Protein 8JNP (pdb70)

Structure (mmCIF, N/CA/C/O backbone):
data_8JNP
#
_entry.id   8JNP
#
_cell.length_a   67.197
_cell.length_b   68.383
_cell.length_c   108.795
_cell.angle_alpha   90.00
_cell.angle_beta   90.00
_cell.angle_gamma   90.00
#
_symmetry.space_group_name_H-M   'P 21 21 21'
#
loop_
_entity.id
_entity.type
_entity.pdbx_description
1 polymer 'Cytochrome P450 CftA'
2 non-polymer (1Z,3E,5S,7R,8R,10R,11R,12S,15R,16S,18Z,25S)-11-ethyl-2-hydroxy-10-methyl-21,26-diazapentacyclo[23.2.1.05,16.07,15.08,12]octacosa-1(2),3,13,18-tetraene-20,27,28-trione
3 non-polymer 'PROTOPORPHYRIN IX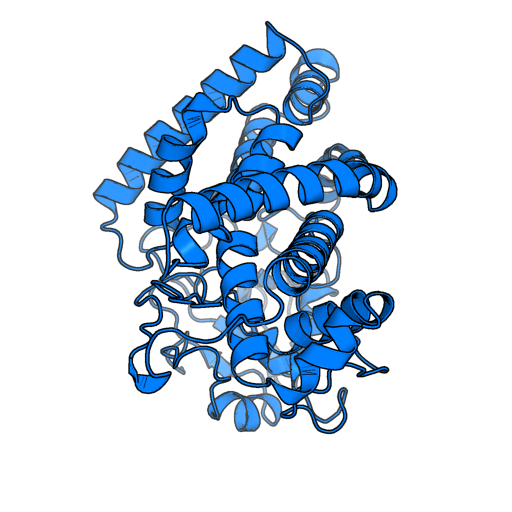 CONTAINING FE'
4 water water
#
loop_
_atom_site.group_PDB
_atom_site.id
_atom_site.type_symbol
_atom_site.label_atom_id
_atom_site.label_alt_id
_atom_site.label_comp_id
_atom_site.label_asym_id
_atom_site.label_entity_id
_atom_site.label_seq_id
_atom_site.pdbx_PDB_ins_code
_atom_site.Cartn_x
_atom_site.Cartn_y
_atom_site.Cartn_z
_atom_site.occupancy
_atom_site.B_iso_or_equiv
_atom_site.auth_seq_id
_atom_site.auth_comp_id
_atom_site.auth_asym_id
_atom_site.auth_atom_id
_atom_site.pdbx_PDB_model_num
ATOM 1 N N . PRO A 1 7 ? -31.023 27.636 -3.622 1.00 33.94 7 PRO A N 1
ATOM 2 C CA . PRO A 1 7 ? -29.637 27.583 -4.123 1.00 34.52 7 PRO A CA 1
ATOM 3 C C . PRO A 1 7 ? -29.193 26.170 -4.515 1.00 28.42 7 PRO A C 1
ATOM 4 O O . PRO A 1 7 ? -29.415 25.166 -3.824 1.00 32.76 7 PRO A O 1
ATOM 15 N N . LEU A 1 8 ? -28.574 26.115 -5.671 1.00 31.12 8 LEU A N 1
ATOM 16 C CA . LEU A 1 8 ? -28.105 24.862 -6.250 1.00 30.78 8 LEU A CA 1
ATOM 17 C C . LEU A 1 8 ? -26.865 24.402 -5.502 1.00 27.57 8 LEU A C 1
ATOM 18 O O . LEU A 1 8 ? -25.922 25.189 -5.358 1.00 29.85 8 LEU A O 1
ATOM 34 N N . PRO A 1 9 ? -26.840 23.167 -4.976 1.00 28.68 9 PRO A N 1
ATOM 35 C CA . PRO A 1 9 ? -25.585 22.648 -4.405 1.00 27.13 9 PRO A CA 1
ATOM 36 C C . PRO A 1 9 ? -24.486 22.546 -5.460 1.00 29.85 9 PRO A C 1
ATOM 37 O O . PRO A 1 9 ? -24.690 22.049 -6.573 1.00 24.16 9 PRO A O 1
ATOM 48 N N . TYR A 1 10 ? -23.292 22.972 -5.072 1.00 26.21 10 TYR A N 1
ATOM 49 C CA . TYR A 1 10 ? -22.171 23.101 -5.988 1.00 24.38 10 TYR A CA 1
ATOM 50 C C . TYR A 1 10 ? -20.906 22.774 -5.218 1.00 29.11 10 TYR A C 1
ATOM 51 O O . TYR A 1 10 ? -20.868 22.967 -3.996 1.00 30.38 10 TYR A O 1
ATOM 69 N N . PRO A 1 11 ? -19.861 22.267 -5.883 1.00 28.29 11 PRO A N 1
ATOM 70 C CA . PRO A 1 11 ? -19.811 21.862 -7.297 1.00 28.08 11 PRO A CA 1
ATOM 71 C C . PRO A 1 11 ? -20.562 20.556 -7.520 1.00 29.21 11 PRO A C 1
ATOM 72 O O . PRO A 1 11 ? -20.814 19.838 -6.535 1.00 26.20 11 PRO A O 1
ATOM 83 N N . PHE A 1 12 ? -20.931 20.264 -8.767 1.00 30.41 12 PHE A N 1
ATOM 84 C CA . PHE A 1 12 ? -21.554 18.987 -9.082 1.00 34.58 12 PHE A CA 1
ATOM 85 C C . PHE A 1 12 ? -20.556 17.861 -8.901 1.00 28.49 12 PHE A C 1
ATOM 86 O O . PHE A 1 12 ? -19.359 18.022 -9.136 1.00 34.14 12 PHE A O 1
ATOM 103 N N . ALA A 1 13 ? -21.072 16.690 -8.537 1.00 31.36 13 ALA A N 1
ATOM 104 C CA . ALA A 1 13 ? -20.226 15.510 -8.390 1.00 32.15 13 ALA A CA 1
ATOM 105 C C . ALA A 1 13 ? -19.654 15.128 -9.751 1.00 27.47 13 ALA A C 1
ATOM 106 O O . ALA A 1 13 ? -20.409 15.020 -10.722 1.00 26.36 13 ALA A O 1
ATOM 113 N N . PRO A 1 14 ? -18.348 14.938 -9.868 1.00 29.43 14 PRO A N 1
ATOM 114 C CA . PRO A 1 14 ? -17.764 14.669 -11.182 1.00 35.06 14 PRO A CA 1
ATOM 115 C C . PRO A 1 14 ? -18.017 13.237 -11.621 1.00 33.24 14 PRO A C 1
ATOM 116 O O . PRO A 1 14 ? -17.986 12.305 -10.817 1.00 37.07 14 PRO A O 1
ATOM 127 N N . ARG A 1 15 ? -18.260 13.075 -12.921 1.00 28.17 15 ARG A N 1
ATOM 128 C CA . ARG A 1 15 ? -18.356 11.773 -13.565 1.00 33.49 15 ARG A CA 1
ATOM 129 C C . ARG A 1 15 ? -17.224 11.732 -14.591 1.00 29.65 15 ARG A C 1
ATOM 130 O O . ARG A 1 15 ? -17.421 12.123 -15.742 1.00 27.92 15 ARG A O 1
ATOM 151 N N . GLY A 1 16 ? -16.047 11.269 -14.187 1.00 30.35 16 GLY A N 1
ATOM 152 C CA . GLY A 1 16 ? -14.917 11.306 -15.120 1.00 30.03 16 GLY A CA 1
ATOM 153 C C . GLY A 1 16 ? -14.619 12.728 -15.553 1.00 35.30 16 GLY A C 1
ATOM 154 O O . GLY A 1 16 ? -14.694 13.678 -14.759 1.00 31.14 16 GLY A O 1
ATOM 158 N N . LEU A 1 17 ? -14.314 12.884 -16.843 1.00 28.39 17 LEU A N 1
ATOM 159 C CA . LEU A 1 17 ? -14.128 14.182 -17.468 1.00 30.49 17 LEU A CA 1
ATOM 160 C C . LEU A 1 17 ? -15.379 14.658 -18.190 1.00 35.20 17 LEU A C 1
ATOM 161 O O . LEU A 1 17 ? -15.294 15.569 -19.021 1.00 29.43 17 LEU A O 1
ATOM 177 N N . ASP A 1 18 ? -16.539 14.072 -17.897 1.00 32.05 18 ASP A N 1
ATOM 178 C CA . ASP A 1 18 ? -17.766 14.522 -18.551 1.00 33.64 18 ASP A CA 1
ATOM 179 C C . ASP A 1 18 ? -18.180 15.893 -18.046 1.00 34.29 18 ASP A C 1
ATOM 180 O O . ASP A 1 18 ? -18.098 16.170 -16.850 1.00 28.32 18 ASP A O 1
ATOM 189 N N . LEU A 1 19 ? -18.675 16.739 -18.952 1.00 31.40 19 LEU A N 1
ATOM 190 C CA . LEU A 1 19 ? -19.283 17.993 -18.534 1.00 34.60 19 LEU A CA 1
ATOM 191 C C . LEU A 1 19 ? -20.692 17.702 -18.060 1.00 31.47 19 LEU A C 1
ATOM 192 O O . LEU A 1 19 ? -21.472 17.077 -18.785 1.00 31.00 19 LEU A O 1
ATOM 208 N N . ASP A 1 20 ? -21.034 18.190 -16.876 1.00 32.70 20 ASP A N 1
ATOM 209 C CA . ASP A 1 20 ? -22.339 17.885 -16.306 1.00 31.68 20 ASP A CA 1
ATOM 210 C C . ASP A 1 20 ? -23.442 18.388 -17.235 1.00 34.60 20 ASP A C 1
ATOM 211 O O . ASP A 1 20 ? -23.388 19.545 -17.687 1.00 27.66 20 ASP A O 1
ATOM 220 N N . PRO A 1 21 ? -24.433 17.550 -17.566 1.00 37.87 21 PRO A N 1
ATOM 221 C CA . PRO A 1 21 ? -25.517 17.997 -18.462 1.00 33.76 21 PRO A CA 1
ATOM 222 C C . PRO A 1 21 ? -26.287 19.201 -17.968 1.00 33.90 21 PRO A C 1
ATOM 223 O O . PRO A 1 21 ? -26.910 19.882 -18.790 1.00 38.29 21 PRO A O 1
ATOM 234 N N . ALA A 1 22 ? -26.261 19.514 -16.665 1.00 31.96 22 ALA A N 1
ATOM 235 C CA . ALA A 1 22 ? -27.011 20.676 -16.180 1.00 36.07 22 ALA A CA 1
ATOM 236 C C . ALA A 1 22 ? -26.448 21.999 -16.691 1.00 37.90 22 ALA A C 1
ATOM 237 O O . ALA A 1 22 ? -27.153 23.019 -16.686 1.00 31.31 22 ALA A O 1
ATOM 244 N N . TYR A 1 23 ? -25.191 22.025 -17.133 1.00 33.50 23 TYR A N 1
ATOM 245 C CA . TYR A 1 23 ? -24.639 23.302 -17.583 1.00 31.93 23 TYR A CA 1
ATOM 246 C C . TYR A 1 23 ? -25.327 23.809 -18.846 1.00 30.92 23 TYR A C 1
ATOM 247 O O . TYR A 1 23 ? -25.385 25.023 -19.077 1.00 37.80 23 TYR A O 1
ATOM 265 N N . ALA A 1 24 ? -25.850 22.900 -19.670 1.00 37.01 24 ALA A N 1
ATOM 266 C CA . ALA A 1 24 ? -26.567 23.311 -20.875 1.00 39.06 24 ALA A CA 1
ATOM 267 C C . ALA A 1 24 ? -27.739 24.219 -20.529 1.00 37.52 24 ALA A C 1
ATOM 268 O O . ALA A 1 24 ? -27.896 25.301 -21.113 1.00 48.87 24 ALA A O 1
ATOM 275 N N . GLU A 1 25 ? -28.573 23.797 -19.578 1.00 42.57 25 GLU A N 1
ATOM 276 C CA . GLU A 1 25 ? -29.688 24.629 -19.127 1.00 40.12 25 GLU A CA 1
ATOM 277 C C . GLU A 1 25 ? -29.190 25.865 -18.389 1.00 43.42 25 GLU A C 1
ATOM 278 O O . GLU A 1 25 ? -29.776 26.949 -18.516 1.00 39.67 25 GLU A O 1
ATOM 290 N N . LEU A 1 26 ? -28.097 25.739 -17.625 1.00 34.09 26 LEU A N 1
ATOM 291 C CA . LEU A 1 26 ? -27.636 26.883 -16.840 1.00 36.94 26 LEU A CA 1
ATOM 292 C C . LEU A 1 26 ? -27.237 28.053 -17.736 1.00 34.61 26 LEU A C 1
ATOM 293 O O . LEU A 1 26 ? -27.557 29.210 -17.441 1.00 34.50 26 LEU A O 1
ATOM 309 N N . ARG A 1 27 ? -26.547 27.778 -18.840 1.00 36.92 27 ARG A N 1
ATOM 310 C CA . ARG A 1 27 ? -26.115 28.867 -19.711 1.00 34.74 27 ARG A CA 1
ATOM 311 C C . ARG A 1 27 ? -27.290 29.650 -20.290 1.00 41.07 27 ARG A C 1
ATOM 312 O O . ARG A 1 27 ? -27.131 30.827 -20.642 1.00 41.18 27 ARG A O 1
ATOM 333 N N . GLU A 1 28 ? -28.467 29.037 -20.385 1.00 45.06 28 GLU A N 1
ATOM 334 C CA . GLU A 1 28 ? -29.591 29.664 -21.063 1.00 47.06 28 GLU A CA 1
ATOM 335 C C . GLU A 1 28 ? -30.512 30.419 -20.113 1.00 50.47 28 GLU A C 1
ATOM 336 O O . GLU A 1 28 ? -31.552 30.918 -20.547 1.00 53.72 28 GLU A O 1
ATOM 348 N N . ARG A 1 29 ? -30.151 30.521 -18.844 1.00 43.86 29 ARG A N 1
ATOM 349 C CA . ARG A 1 29 ? -30.893 31.253 -17.831 1.00 41.00 29 ARG A CA 1
ATOM 350 C C . ARG A 1 29 ? -29.976 32.309 -17.227 1.00 40.67 29 ARG A C 1
ATOM 351 O O . ARG A 1 29 ? -28.828 32.466 -17.637 1.00 41.51 29 ARG A O 1
ATOM 372 N N . ALA A 1 30 ? -30.483 33.038 -16.241 1.00 39.03 30 ALA A N 1
ATOM 373 C CA . ALA A 1 30 ? -29.662 34.035 -15.576 1.00 35.12 30 ALA A CA 1
ATOM 374 C C . ALA A 1 30 ? -28.670 33.348 -14.643 1.00 35.91 30 ALA A C 1
ATOM 375 O O . ALA A 1 30 ? -28.832 32.170 -14.309 1.00 36.40 30 ALA A O 1
ATOM 382 N N . PRO A 1 31 ? -27.609 34.046 -14.244 1.00 38.88 31 PRO A N 1
ATOM 383 C CA . PRO A 1 31 ? -26.679 33.473 -13.261 1.00 34.31 31 PRO A CA 1
ATOM 384 C C . PRO A 1 31 ? -27.443 32.898 -12.077 1.00 32.65 31 PRO A C 1
ATOM 385 O O . PRO A 1 31 ? -28.348 33.530 -11.534 1.00 35.82 31 PRO A O 1
ATOM 396 N N . ALA A 1 32 ? -27.075 31.683 -11.690 1.00 35.10 32 ALA A N 1
ATOM 397 C CA . ALA A 1 32 ? -27.783 30.917 -10.684 1.00 36.11 32 ALA A CA 1
ATOM 398 C C . ALA A 1 32 ? -27.133 31.067 -9.311 1.00 31.78 32 ALA A C 1
ATOM 399 O O . ALA A 1 32 ? -25.910 31.163 -9.184 1.00 32.06 32 ALA A O 1
ATOM 406 N N . ARG A 1 33 ? -27.956 31.036 -8.274 1.00 35.04 33 ARG A N 1
ATOM 407 C CA . ARG A 1 33 ? -27.437 31.048 -6.909 1.00 33.45 33 ARG A CA 1
ATOM 408 C C . ARG A 1 33 ? -26.904 29.661 -6.577 1.00 30.61 33 ARG A C 1
ATOM 409 O O . ARG A 1 33 ? -27.593 28.663 -6.797 1.00 29.51 33 ARG A O 1
ATOM 430 N N . ILE A 1 34 ? -25.690 29.585 -6.044 1.00 27.65 34 ILE A N 1
ATOM 431 C CA . ILE A 1 34 ? -25.139 28.283 -5.692 1.00 31.94 34 ILE A CA 1
ATOM 432 C C . ILE A 1 34 ? -24.743 28.271 -4.228 1.00 23.51 34 ILE A C 1
ATOM 433 O O . ILE A 1 34 ? -24.390 29.304 -3.657 1.00 24.35 34 ILE A O 1
ATOM 449 N N . ARG A 1 35 ? -24.758 27.072 -3.631 1.00 24.84 35 ARG A N 1
ATOM 450 C CA . ARG A 1 35 ? -24.283 26.888 -2.270 1.00 26.53 35 ARG A CA 1
ATOM 451 C C . ARG A 1 35 ? -23.110 25.906 -2.268 1.00 23.86 35 ARG A C 1
ATOM 452 O O . ARG A 1 35 ? -23.280 24.704 -2.537 1.00 24.17 35 ARG A O 1
ATOM 473 N N . MET A 1 36 ? -21.933 26.414 -1.931 1.00 27.53 36 MET A N 1
ATOM 474 C CA . MET A 1 36 ? -20.731 25.592 -1.815 1.00 25.42 36 MET A CA 1
ATOM 475 C C . MET A 1 36 ? -20.748 24.836 -0.498 1.00 27.42 36 MET A C 1
ATOM 476 O O . MET A 1 36 ? -21.634 25.054 0.334 1.00 26.29 36 MET A O 1
ATOM 490 N N . PRO A 1 37 ? -19.775 23.938 -0.267 1.00 22.08 37 PRO A N 1
ATOM 491 C CA . PRO A 1 37 ? -19.781 23.201 1.005 1.00 23.92 37 PRO A CA 1
ATOM 492 C C . PRO A 1 37 ? -19.573 24.056 2.234 1.00 27.18 37 PRO A C 1
ATOM 493 O O . PRO A 1 37 ? -20.077 23.669 3.303 1.00 21.73 37 PRO A O 1
ATOM 504 N N . TYR A 1 38 ? -18.843 25.174 2.13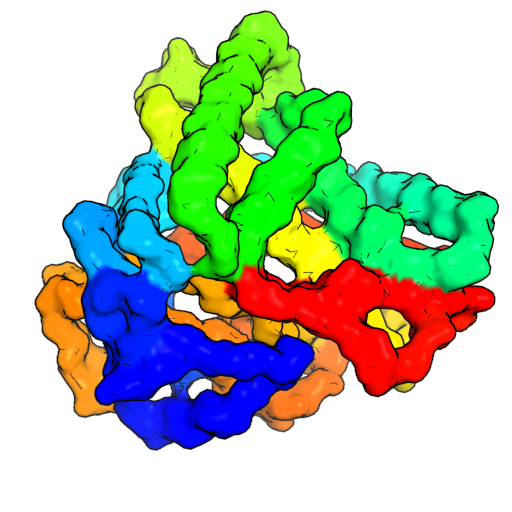0 1.00 24.21 38 TYR A N 1
ATOM 505 C CA . TYR A 1 38 ? -18.681 26.141 3.207 1.00 28.11 38 TYR A CA 1
ATOM 506 C C . TYR A 1 38 ? -18.805 27.552 2.644 1.00 28.43 38 TYR A C 1
ATOM 507 O O . TYR A 1 38 ? -18.724 27.766 1.430 1.00 25.23 38 TYR A O 1
ATOM 525 N N . GLY A 1 39 ? -19.048 28.512 3.543 1.00 29.29 39 GLY A N 1
ATOM 526 C CA . GLY A 1 39 ? -18.980 29.925 3.210 1.00 25.96 39 GLY A CA 1
ATOM 527 C C . GLY A 1 39 ? -20.266 30.526 2.682 1.00 28.19 39 GLY A C 1
ATOM 528 O O . GLY A 1 39 ? -21.333 29.898 2.636 1.00 25.16 39 GLY A O 1
ATOM 532 N N . ASP A 1 40 ? -20.148 31.805 2.297 1.00 28.84 40 ASP A N 1
ATOM 533 C CA . ASP A 1 40 ? -21.239 32.515 1.645 1.00 26.98 40 ASP A CA 1
ATOM 534 C C . ASP A 1 40 ? -21.792 31.719 0.472 1.00 28.26 40 ASP A C 1
ATOM 535 O O . ASP A 1 40 ? -21.070 30.978 -0.203 1.00 28.63 40 ASP A O 1
ATOM 544 N N . ASP A 1 41 ? -23.075 31.935 0.184 1.00 28.47 41 ASP A N 1
ATOM 545 C CA . ASP A 1 41 ? -23.634 31.539 -1.095 1.00 30.38 41 ASP A CA 1
ATOM 546 C C . ASP A 1 41 ? -23.055 32.446 -2.190 1.00 26.79 41 ASP A C 1
ATOM 547 O O . ASP A 1 41 ? -22.439 33.465 -1.904 1.00 26.95 41 ASP A O 1
ATOM 556 N N . ALA A 1 42 ? -23.294 32.104 -3.455 1.00 26.14 42 ALA A N 1
ATOM 557 C CA . ALA A 1 42 ? -22.695 32.899 -4.520 1.00 20.77 42 ALA A CA 1
ATOM 558 C C . ALA A 1 42 ? -23.536 32.822 -5.778 1.00 26.57 42 ALA A C 1
ATOM 559 O O . ALA A 1 42 ? -24.397 31.952 -5.921 1.00 30.19 42 ALA A O 1
ATOM 566 N N . TRP A 1 43 ? -23.225 33.711 -6.722 1.00 25.17 43 TRP A N 1
ATOM 567 C CA . TRP A 1 43 ? -23.705 33.599 -8.091 1.00 29.39 43 TRP A CA 1
ATOM 568 C C . TRP A 1 43 ? -22.736 32.753 -8.920 1.00 25.86 43 TRP A C 1
ATOM 569 O O . TRP A 1 43 ? -21.516 32.844 -8.763 1.00 28.63 43 TRP A O 1
ATOM 590 N N . LEU A 1 44 ? -23.284 31.926 -9.786 1.00 27.05 44 LEU A N 1
ATOM 591 C CA . LEU A 1 44 ? -22.488 31.112 -10.704 1.00 32.29 44 LEU A CA 1
ATOM 592 C C . LEU A 1 44 ? -22.714 31.581 -12.135 1.00 28.07 44 LEU A C 1
ATOM 593 O O . LEU A 1 44 ? -23.850 31.569 -12.627 1.00 31.37 44 LEU A O 1
ATOM 609 N N . VAL A 1 45 ? -21.632 31.966 -12.813 1.00 29.86 45 VAL A N 1
ATOM 610 C CA . VAL A 1 45 ? -21.694 32.439 -14.197 1.00 23.93 45 VAL A CA 1
ATOM 611 C C . VAL A 1 45 ? -21.149 31.353 -15.115 1.00 29.36 45 VAL A C 1
ATOM 612 O O . VAL A 1 45 ? -20.067 30.808 -14.864 1.00 26.26 45 VAL A O 1
ATOM 625 N N . THR A 1 46 ? -21.909 31.017 -16.162 1.00 25.83 46 THR A N 1
ATOM 626 C CA . THR A 1 46 ? -21.557 29.907 -17.041 1.00 30.60 46 THR A CA 1
ATOM 627 C C . THR A 1 46 ? -21.515 30.294 -18.525 1.00 29.25 46 THR A C 1
ATOM 628 O O . THR A 1 46 ? -20.768 29.706 -19.312 1.00 23.74 46 THR A O 1
ATOM 639 N N . ARG A 1 47 ? -22.346 31.246 -18.920 1.00 28.42 47 ARG A N 1
ATOM 640 C CA . ARG A 1 47 ? -22.370 31.692 -20.308 1.00 34.15 47 ARG A CA 1
ATOM 641 C C . ARG A 1 47 ? -21.029 32.347 -20.640 1.00 30.41 47 ARG A C 1
ATOM 642 O O . ARG A 1 47 ? -20.465 33.073 -19.826 1.00 28.63 47 ARG A O 1
ATOM 663 N N . TYR A 1 48 ? -20.466 31.992 -21.800 1.00 30.23 48 TYR A N 1
ATOM 664 C CA . TYR A 1 48 ? -19.139 32.477 -22.190 1.00 27.74 48 TYR A CA 1
ATOM 665 C C . TYR A 1 48 ? -19.011 33.980 -22.004 1.00 25.04 48 TYR A C 1
ATOM 666 O O . TYR A 1 48 ? -18.067 34.465 -21.366 1.00 22.26 48 TYR A O 1
ATOM 684 N N . GLU A 1 49 ? -19.933 34.744 -22.601 1.00 32.76 49 GLU A N 1
ATOM 685 C CA . GLU A 1 49 ? -19.827 36.197 -22.530 1.00 30.95 49 GLU A CA 1
ATOM 686 C C . GLU A 1 49 ? -19.862 36.671 -21.086 1.00 28.36 49 GLU A C 1
ATOM 687 O O . GLU A 1 49 ? -19.216 37.659 -20.738 1.00 27.90 49 GLU A O 1
ATOM 699 N N . ASP A 1 50 ? -20.609 35.975 -20.232 1.00 32.81 50 ASP A N 1
ATOM 700 C CA . ASP A 1 50 ? -20.766 36.415 -18.848 1.00 32.73 50 ASP A CA 1
ATOM 701 C C . ASP A 1 50 ? -19.513 36.119 -18.041 1.00 24.77 50 ASP A C 1
ATOM 702 O O . ASP A 1 50 ? -19.121 36.895 -17.155 1.00 29.77 50 ASP A O 1
ATOM 711 N N . VAL A 1 51 ? -18.896 34.977 -18.305 1.00 28.73 51 VAL A N 1
ATOM 712 C CA . VAL A 1 51 ? -17.647 34.642 -17.644 1.00 24.19 51 VAL A CA 1
ATOM 713 C C . VAL A 1 51 ? -16.558 35.608 -18.068 1.00 21.87 51 VAL A C 1
ATOM 714 O O . VAL A 1 51 ? -15.748 36.044 -17.249 1.00 26.78 51 VAL A O 1
ATOM 727 N N . ARG A 1 52 ? -16.495 35.928 -19.363 1.00 28.40 52 ARG A N 1
ATOM 728 C CA . ARG A 1 52 ? -15.521 36.914 -19.825 1.00 23.75 52 ARG A CA 1
ATOM 729 C C . ARG A 1 52 ? -15.748 38.256 -19.137 1.00 22.70 52 ARG A C 1
ATOM 730 O O . ARG A 1 52 ? -14.792 38.921 -18.742 1.00 26.88 52 ARG A O 1
ATOM 751 N N . THR A 1 53 ? -17.005 38.637 -18.922 1.00 30.35 53 THR A N 1
ATOM 752 C CA . THR A 1 53 ? -17.264 39.921 -18.267 1.00 29.90 53 THR A CA 1
ATOM 753 C C . THR A 1 53 ? -16.732 39.917 -16.835 1.00 30.42 53 THR A C 1
ATOM 754 O O . THR A 1 53 ? -16.006 40.834 -16.432 1.00 32.94 53 THR A O 1
ATOM 765 N N . VAL A 1 54 ? -17.047 38.862 -16.065 1.00 27.87 54 VAL A N 1
ATOM 766 C CA . VAL A 1 54 ? -16.551 38.739 -14.693 1.00 26.25 54 VAL A CA 1
ATOM 767 C C . VAL A 1 54 ? -15.029 38.806 -14.643 1.00 28.18 54 VAL A C 1
ATOM 768 O O . VAL A 1 54 ? -14.445 39.393 -13.721 1.00 29.34 54 VAL A O 1
ATOM 781 N N . LEU A 1 55 ? -14.355 38.151 -15.592 1.00 26.06 55 LEU A N 1
ATOM 782 C CA . LEU A 1 55 ? -12.894 38.141 -15.581 1.00 25.24 55 LEU A CA 1
ATOM 783 C C . LEU A 1 55 ? -12.276 39.475 -16.004 1.00 26.02 55 LEU A C 1
ATOM 784 O O . LEU A 1 55 ? -11.132 39.771 -15.613 1.00 25.88 55 LEU A O 1
ATOM 800 N N . ALA A 1 56 ? -13.000 40.289 -16.776 1.00 26.86 56 ALA A N 1
ATOM 801 C CA . ALA A 1 56 ? -12.467 41.554 -17.270 1.00 32.19 56 ALA A CA 1
ATOM 802 C C . ALA A 1 56 ? -12.933 42.787 -16.505 1.00 30.29 56 ALA A C 1
ATOM 803 O O . ALA A 1 56 ? -12.264 43.823 -16.578 1.00 34.93 56 ALA A O 1
ATOM 810 N N . ASP A 1 57 ? -14.093 42.735 -15.855 1.00 32.00 57 ASP A N 1
ATOM 811 C CA . ASP A 1 57 ? -14.666 43.912 -15.205 1.00 25.98 57 ASP A CA 1
ATOM 812 C C . ASP A 1 57 ? -14.066 44.062 -13.816 1.00 31.40 57 ASP A C 1
ATOM 813 O O . ASP A 1 57 ? -14.250 43.170 -12.978 1.00 30.78 57 ASP A O 1
ATOM 822 N N . PRO A 1 58 ? -13.397 45.183 -13.515 1.00 32.76 58 PRO A N 1
ATOM 823 C CA . PRO A 1 58 ? -12.649 45.294 -12.251 1.00 28.16 58 PRO A CA 1
ATOM 824 C C . PRO A 1 58 ? -13.542 45.324 -11.029 1.00 31.39 58 PRO A C 1
ATOM 825 O O . PRO A 1 58 ? -13.039 45.216 -9.902 1.00 26.86 58 PRO A O 1
ATOM 836 N N . ARG A 1 59 ? -14.846 45.512 -11.225 1.00 31.68 59 ARG A N 1
ATOM 837 C CA . ARG A 1 59 ? -15.790 45.489 -10.125 1.00 32.88 59 ARG A CA 1
ATOM 838 C C . ARG A 1 59 ? -15.900 44.109 -9.479 1.00 33.92 59 ARG A C 1
ATOM 839 O O . ARG A 1 59 ? -16.472 44.004 -8.392 1.00 30.00 59 ARG A O 1
ATOM 860 N N . PHE A 1 60 ? -15.394 43.057 -10.132 1.00 26.18 60 PHE A N 1
ATOM 861 C CA . PHE A 1 60 ? -15.348 41.708 -9.580 1.00 26.15 60 PHE A CA 1
ATOM 862 C C . PHE A 1 60 ? -13.915 41.443 -9.131 1.00 24.80 60 PHE A C 1
ATOM 863 O O . PHE A 1 60 ? -13.034 41.216 -9.967 1.00 30.37 60 PHE A O 1
ATOM 880 N N . SER A 1 61 ? -13.687 41.389 -7.824 1.00 22.95 61 SER A N 1
ATOM 881 C CA . SER A 1 61 ? -12.345 41.522 -7.286 1.00 23.73 61 SER A CA 1
ATOM 882 C C . SER A 1 61 ? -11.968 40.380 -6.350 1.00 27.29 61 SER A C 1
ATOM 883 O O . SER A 1 61 ? -12.746 39.965 -5.481 1.00 28.23 61 SER A O 1
ATOM 891 N N . LEU A 1 62 ? -10.761 39.892 -6.527 1.00 21.59 62 LEU A N 1
ATOM 892 C CA . LEU A 1 62 ? -10.222 38.905 -5.607 1.00 25.45 62 LEU A CA 1
ATOM 893 C C . LEU A 1 62 ? -9.653 39.538 -4.344 1.00 26.29 62 LEU A C 1
ATOM 894 O O . LEU A 1 62 ? -9.600 38.882 -3.290 1.00 30.01 62 LEU A O 1
ATOM 910 N N . ALA A 1 63 ? -9.211 40.791 -4.420 1.00 25.24 63 ALA A N 1
ATOM 911 C CA . ALA A 1 63 ? -8.836 41.501 -3.192 1.00 32.23 63 ALA A CA 1
ATOM 912 C C . ALA A 1 63 ? -10.041 41.696 -2.279 1.00 30.66 63 ALA A C 1
ATOM 913 O O . ALA A 1 63 ? -9.926 41.631 -1.045 1.00 30.55 63 ALA A O 1
ATOM 920 N N . ALA A 1 64 ? -11.192 41.990 -2.865 1.00 26.63 64 ALA A N 1
ATOM 921 C CA . ALA A 1 64 ? -12.408 42.123 -2.079 1.00 30.72 64 ALA A CA 1
ATOM 922 C C . ALA A 1 64 ? -12.816 40.816 -1.412 1.00 36.72 64 ALA A C 1
ATOM 923 O O . ALA A 1 64 ? -13.576 40.847 -0.440 1.00 30.17 64 ALA A O 1
ATOM 930 N N . SER A 1 65 ? -12.323 39.676 -1.886 1.00 26.91 65 SER A N 1
ATOM 931 C CA . SER A 1 65 ? -12.677 38.408 -1.272 1.00 31.18 65 SER A CA 1
ATOM 932 C C . SER A 1 65 ? -11.911 38.142 0.025 1.00 30.30 65 SER A C 1
ATOM 933 O O . SER A 1 65 ? -12.343 37.316 0.845 1.00 27.00 65 SER A O 1
ATOM 941 N N . MET A 1 66 ? -10.806 38.836 0.252 1.00 30.75 66 MET A N 1
ATOM 942 C CA . MET A 1 66 ? -9.975 38.511 1.402 1.00 35.84 66 MET A CA 1
ATOM 943 C C . MET A 1 66 ? -10.651 38.974 2.697 1.00 36.56 66 MET A C 1
ATOM 944 O O . MET A 1 66 ? -11.250 40.053 2.762 1.00 33.66 66 MET A O 1
ATOM 958 N N . GLY A 1 67 ? -10.603 38.120 3.718 1.00 31.89 67 GLY A N 1
ATOM 959 C CA . GLY A 1 67 ? -11.338 38.381 4.938 1.00 38.38 67 GLY A CA 1
ATOM 960 C C . GLY A 1 67 ? -12.834 38.119 4.879 1.00 37.54 67 GLY A C 1
ATOM 961 O O . GLY A 1 67 ? -13.514 38.274 5.901 1.00 38.65 67 GLY A O 1
ATOM 965 N N . ARG A 1 68 ? -13.382 37.733 3.737 1.00 31.92 68 ARG A N 1
ATOM 966 C CA . ARG A 1 68 ? -14.791 37.364 3.698 1.00 29.84 68 ARG A CA 1
ATOM 967 C C . ARG A 1 68 ? -14.973 35.855 3.925 1.00 29.27 68 ARG A C 1
ATOM 968 O O . ARG A 1 68 ? -14.026 35.066 3.853 1.00 25.44 68 ARG A O 1
ATOM 989 N N . ASP A 1 69 ? -16.227 35.460 4.178 1.00 29.43 69 ASP A N 1
ATOM 990 C CA . ASP A 1 69 ? -16.591 34.059 4.416 1.00 29.79 69 ASP A CA 1
ATOM 991 C C . ASP A 1 69 ? -16.785 33.384 3.056 1.00 29.06 69 ASP A C 1
ATOM 992 O O . ASP A 1 69 ? -17.893 33.094 2.600 1.00 28.53 69 ASP A O 1
ATOM 1001 N N . GLN A 1 70 ? -15.662 33.151 2.392 1.00 29.32 70 GLN A N 1
ATOM 1002 C CA . GLN A 1 70 ? -15.699 32.879 0.965 1.00 26.49 70 GLN A CA 1
ATOM 1003 C C . GLN A 1 70 ? -16.429 31.568 0.680 1.00 23.00 70 GLN A C 1
ATOM 1004 O O . GLN A 1 70 ? -16.263 30.594 1.418 1.00 23.71 70 GLN A O 1
ATOM 1018 N N . PRO A 1 71 ? -17.177 31.486 -0.417 1.00 25.67 71 PRO A N 1
ATOM 1019 C CA . PRO A 1 71 ? -17.681 30.180 -0.858 1.00 23.69 71 PRO A CA 1
ATOM 1020 C C . PRO A 1 71 ? -16.515 29.277 -1.189 1.00 25.08 71 PRO A C 1
ATOM 1021 O O . PRO A 1 71 ? -15.654 29.647 -1.982 1.00 23.99 71 PRO A O 1
ATOM 1032 N N . ARG A 1 72 ? -16.494 28.082 -0.609 1.00 25.13 72 ARG A N 1
ATOM 1033 C CA . ARG A 1 72 ? -15.298 27.256 -0.715 1.00 28.65 72 ARG A CA 1
ATOM 1034 C C . ARG A 1 72 ? -15.603 25.803 -0.374 1.00 26.17 72 ARG A C 1
ATOM 1035 O O . ARG A 1 72 ? -16.683 25.459 0.114 1.00 21.11 72 ARG A O 1
ATOM 1056 N N . MET A 1 73 ? -14.588 24.967 -0.584 1.00 23.78 73 MET A N 1
ATOM 1057 C CA . MET A 1 73 ? -14.663 23.545 -0.303 1.00 21.88 73 MET A CA 1
ATOM 1058 C C . MET A 1 73 ? -14.149 23.167 1.068 1.00 23.95 73 MET A C 1
ATOM 1059 O O . MET A 1 73 ? -14.407 22.054 1.509 1.00 28.20 73 MET A O 1
ATOM 1073 N N . ARG A 1 74 ? -13.360 24.009 1.707 1.00 29.57 74 ARG A N 1
ATOM 1074 C CA . ARG A 1 74 ? -12.719 23.631 2.945 1.00 30.11 74 ARG A CA 1
ATOM 1075 C C . ARG A 1 74 ? -13.261 24.426 4.111 1.00 26.24 74 ARG A C 1
ATOM 1076 O O . ARG A 1 74 ? -13.800 25.518 3.938 1.00 28.14 74 ARG A O 1
ATOM 1097 N N . PRO A 1 75 ? -13.094 23.921 5.337 1.00 31.97 75 PRO A N 1
ATOM 1098 C CA . PRO A 1 75 ? -13.692 24.616 6.484 1.00 30.29 75 PRO A CA 1
ATOM 1099 C C . PRO A 1 75 ? -13.132 26.012 6.721 1.00 31.27 75 PRO A C 1
ATOM 1100 O O . PRO A 1 75 ? -13.884 26.908 7.114 1.00 31.16 75 PRO A O 1
ATOM 1111 N N . VAL A 1 76 ? -11.840 26.231 6.510 1.00 27.97 76 VAL A N 1
ATOM 1112 C CA . VAL A 1 76 ? -11.206 27.505 6.832 1.00 32.45 76 VAL A CA 1
ATOM 1113 C C . VAL A 1 76 ? -10.956 28.268 5.537 1.00 34.11 76 VAL A C 1
ATOM 1114 O O . VAL A 1 76 ? -10.514 27.693 4.532 1.00 35.27 76 VAL A O 1
ATOM 1127 N N . ALA A 1 77 ? -11.226 29.570 5.562 1.00 35.56 77 ALA A N 1
ATOM 1128 C CA . ALA A 1 77 ? -11.116 30.377 4.358 1.00 38.27 77 ALA A CA 1
ATOM 1129 C C . ALA A 1 77 ? -9.656 30.664 4.031 1.00 41.29 77 ALA A C 1
ATOM 1130 O O . ALA A 1 77 ? -8.786 30.692 4.909 1.00 38.77 77 ALA A O 1
ATOM 1137 N N . ARG A 1 78 ? -9.400 30.835 2.740 1.00 33.22 78 ARG A N 1
ATOM 1138 C CA . ARG A 1 78 ? -8.071 31.150 2.237 1.00 39.53 78 ARG A CA 1
ATOM 1139 C C . ARG A 1 78 ? -7.643 32.535 2.709 1.00 41.33 78 ARG A C 1
ATOM 1140 O O . ARG A 1 78 ? -8.467 33.448 2.834 1.00 42.96 78 ARG A O 1
ATOM 1161 N N . THR A 1 79 ? -6.355 32.671 3.016 1.00 34.75 79 THR A N 1
ATOM 1162 C CA . THR A 1 79 ? -5.716 33.957 3.274 1.00 42.67 79 THR A CA 1
ATOM 1163 C C . THR A 1 79 ? -4.492 34.026 2.385 1.00 39.43 79 THR A C 1
ATOM 1164 O O . THR A 1 79 ? -4.042 33.010 1.849 1.00 46.53 79 THR A O 1
ATOM 1175 N N . GLY A 1 80 ? -3.936 35.215 2.235 1.00 42.85 80 GLY A N 1
ATOM 1176 C CA . GLY A 1 80 ? -2.711 35.351 1.476 1.00 43.66 80 GLY A CA 1
ATOM 1177 C C . GLY A 1 80 ? -2.530 36.756 0.953 1.00 38.45 80 GLY A C 1
ATOM 1178 O O . GLY A 1 80 ? -3.416 37.612 1.057 1.00 35.09 80 GLY A O 1
ATOM 1182 N N . ALA A 1 81 ? -1.352 36.960 0.341 1.00 40.84 81 ALA A N 1
ATOM 1183 C CA . ALA A 1 81 ? -0.873 38.276 -0.068 1.00 35.65 81 ALA A CA 1
ATOM 1184 C C . ALA A 1 81 ? -0.474 38.324 -1.536 1.00 44.47 81 ALA A C 1
ATOM 1185 O O . ALA A 1 81 ? 0.116 39.329 -1.990 1.00 40.98 81 ALA A O 1
ATOM 1192 N N . GLY A 1 82 ? -0.737 37.268 -2.279 1.00 33.40 82 GLY A N 1
ATOM 1193 C CA . GLY A 1 82 ? -0.133 37.146 -3.573 1.00 30.57 82 GLY A CA 1
ATOM 1194 C C . GLY A 1 82 ? -1.055 37.379 -4.740 1.00 28.81 82 GLY A C 1
ATOM 1195 O O . GLY A 1 82 ? -2.018 38.157 -4.663 1.00 28.97 82 GLY A O 1
ATOM 1199 N N . LEU A 1 83 ? -0.752 36.667 -5.830 1.00 25.17 83 LEU A N 1
ATOM 1200 C CA . LEU A 1 83 ? -1.445 36.886 -7.089 1.00 24.75 83 LEU A CA 1
ATOM 1201 C C . LEU A 1 83 ? -2.935 36.595 -6.994 1.00 22.90 83 LEU A C 1
ATOM 1202 O O . LEU A 1 83 ? -3.747 37.325 -7.579 1.00 22.96 83 LEU A O 1
ATOM 1218 N N . PHE A 1 84 ? -3.324 35.552 -6.257 1.00 28.29 84 PHE A N 1
ATOM 1219 C CA . PHE A 1 84 ? -4.736 35.198 -6.118 1.00 29.38 84 PHE A CA 1
ATOM 1220 C C . PHE A 1 84 ? -5.481 36.097 -5.156 1.00 26.74 84 PHE A C 1
ATOM 1221 O O . PHE A 1 84 ? -6.689 35.898 -4.963 1.00 26.89 84 PHE A O 1
ATOM 1238 N N . SER A 1 85 ? -4.799 37.064 -4.548 1.00 27.09 85 SER A N 1
ATOM 1239 C CA . SER A 1 85 ? -5.374 37.865 -3.484 1.00 32.65 85 SER A CA 1
ATOM 1240 C C . SER A 1 85 ? -5.381 39.360 -3.780 1.00 27.01 85 SER A C 1
ATOM 1241 O O . SER A 1 85 ? -5.828 40.134 -2.934 1.00 27.09 85 SER A O 1
ATOM 1249 N N . THR A 1 86 ? -4.916 39.778 -4.946 1.00 24.95 86 THR A N 1
ATOM 1250 C CA . THR A 1 86 ? -4.642 41.179 -5.232 1.00 28.20 86 THR A CA 1
ATOM 1251 C C . THR A 1 86 ? -5.215 41.520 -6.595 1.00 25.45 86 THR A C 1
ATOM 1252 O O . THR A 1 86 ? -5.441 40.640 -7.428 1.00 23.33 86 THR A O 1
ATOM 1263 N N . GLU A 1 87 ? -5.390 42.815 -6.823 1.00 23.53 87 GLU A N 1
ATOM 1264 C CA . GLU A 1 87 ? -5.776 43.399 -8.099 1.00 23.65 87 GLU A CA 1
ATOM 1265 C C . GLU A 1 87 ? -4.795 44.528 -8.375 1.00 23.08 87 GLU A C 1
ATOM 1266 O O . GLU A 1 87 ? -3.978 44.866 -7.511 1.00 24.69 87 GLU A O 1
ATOM 1278 N N . PRO A 1 88 ? -4.785 45.079 -9.593 1.00 23.83 88 PRO A N 1
ATOM 1279 C CA . PRO A 1 88 ? -3.894 46.240 -9.896 1.00 26.90 88 PRO A CA 1
ATOM 1280 C C . PRO A 1 88 ? -4.208 47.416 -8.992 1.00 26.58 88 PRO A C 1
ATOM 1281 O O . PRO A 1 88 ? -5.386 47.746 -8.783 1.00 31.09 88 PRO A O 1
ATOM 1292 N N . PRO A 1 89 ? -3.187 48.133 -8.521 1.00 30.95 89 PRO A N 1
ATOM 1293 C CA . PRO A 1 89 ? -1.819 47.998 -9.054 1.00 27.40 89 PRO A CA 1
ATOM 1294 C C . PRO A 1 89 ? -0.906 47.021 -8.329 1.00 25.80 89 PRO A C 1
ATOM 1295 O O . PRO A 1 89 ? 0.159 46.633 -8.849 1.00 24.37 89 PRO A O 1
ATOM 1306 N N . GLU A 1 90 ? -1.320 46.615 -7.128 1.00 23.85 90 GLU A N 1
ATOM 1307 C CA . GLU A 1 90 ? -0.497 45.711 -6.342 1.00 27.06 90 GLU A CA 1
ATOM 1308 C C . GLU A 1 90 ? -0.247 44.412 -7.096 1.00 27.40 90 GLU A C 1
ATOM 1309 O O . GLU A 1 90 ? 0.881 43.916 -7.122 1.00 25.04 90 GLU A O 1
ATOM 1321 N N . HIS A 1 91 ? -1.303 43.823 -7.675 1.00 22.62 91 HIS A N 1
ATOM 1322 C CA . HIS A 1 91 ? -1.136 42.597 -8.451 1.00 24.36 91 HIS A CA 1
ATOM 1323 C C . HIS A 1 91 ? -0.089 42.780 -9.539 1.00 25.49 91 HIS A C 1
ATOM 1324 O O . HIS A 1 91 ? 0.697 41.865 -9.833 1.00 26.43 91 HIS A O 1
ATOM 1338 N N . THR A 1 92 ? -0.083 43.961 -10.166 1.00 23.00 92 THR A N 1
ATOM 1339 C CA . THR A 1 92 ? 0.793 44.206 -11.308 1.00 24.50 92 THR A CA 1
ATOM 1340 C C . THR A 1 92 ? 2.263 44.201 -10.890 1.00 26.58 92 THR A C 1
ATOM 1341 O O . THR A 1 92 ? 3.121 43.664 -11.610 1.00 26.91 92 THR A O 1
ATOM 1352 N N . ARG A 1 93 ? 2.562 44.809 -9.734 1.00 26.74 93 ARG A N 1
ATOM 1353 C CA . ARG A 1 93 ? 3.919 44.827 -9.201 1.00 27.25 93 ARG A CA 1
ATOM 1354 C C . ARG A 1 93 ? 4.411 43.413 -8.938 1.00 27.33 93 ARG A C 1
ATOM 1355 O O . ARG A 1 93 ? 5.589 43.098 -9.152 1.00 26.81 93 ARG A O 1
ATOM 1376 N N . LEU A 1 94 ? 3.529 42.540 -8.451 1.00 29.77 94 LEU A N 1
ATOM 1377 C CA . LEU A 1 94 ? 3.943 41.163 -8.186 1.00 25.99 94 LEU A CA 1
ATOM 1378 C C . LEU A 1 94 ? 4.087 40.364 -9.478 1.00 29.06 94 LEU A C 1
ATOM 1379 O O . LEU A 1 94 ? 5.082 39.652 -9.691 1.00 26.61 94 LEU A O 1
ATOM 1395 N N . ARG A 1 95 ? 3.080 40.448 -10.344 1.00 25.01 95 ARG A N 1
ATOM 1396 C CA . ARG A 1 95 ? 3.099 39.674 -11.572 1.00 27.30 95 ARG A CA 1
ATOM 1397 C C . ARG A 1 95 ? 4.262 40.065 -12.494 1.00 28.19 95 ARG A C 1
ATOM 1398 O O . ARG A 1 95 ? 4.849 39.193 -13.144 1.00 26.05 95 ARG A O 1
ATOM 1419 N N . SER A 1 96 ? 4.636 41.345 -12.552 1.00 27.27 96 SER A N 1
ATOM 1420 C CA . SER A 1 96 ? 5.755 41.757 -13.406 1.00 28.09 96 SER A CA 1
ATOM 1421 C C . SER A 1 96 ? 7.063 41.095 -13.007 1.00 25.33 96 SER A C 1
ATOM 1422 O O . SER A 1 96 ? 7.924 40.875 -13.858 1.00 31.58 96 SER A O 1
ATOM 1430 N N . LEU A 1 97 ? 7.258 40.841 -11.710 1.00 25.90 97 LEU A N 1
ATOM 1431 C CA . LEU A 1 97 ? 8.440 40.137 -11.252 1.00 29.35 97 LEU A CA 1
ATOM 1432 C C . LEU A 1 97 ? 8.473 38.663 -11.678 1.00 29.79 97 LEU A C 1
ATOM 1433 O O . LEU A 1 97 ? 9.548 38.075 -11.701 1.00 30.99 97 LEU A O 1
ATOM 1449 N N . VAL A 1 98 ? 7.348 38.039 -12.015 1.00 33.95 98 VAL A N 1
ATOM 1450 C CA . VAL A 1 98 ? 7.400 36.653 -12.511 1.00 35.11 98 VAL A CA 1
ATOM 1451 C C . VAL A 1 98 ? 7.207 36.546 -14.015 1.00 35.50 98 VAL A C 1
ATOM 1452 O O . VAL A 1 98 ? 7.372 35.445 -14.573 1.00 33.87 98 VAL A O 1
ATOM 1465 N N . ALA A 1 99 ? 6.914 37.657 -14.694 1.00 33.59 99 ALA A N 1
ATOM 1466 C CA . ALA A 1 99 ? 6.485 37.611 -16.087 1.00 35.31 99 ALA A CA 1
ATOM 1467 C C . ALA A 1 99 ? 7.614 37.176 -17.020 1.00 40.73 99 ALA A C 1
ATOM 1468 O O . ALA A 1 99 ? 7.373 36.481 -18.014 1.00 40.11 99 ALA A O 1
ATOM 1475 N N . ARG A 1 100 ? 8.840 37.600 -16.723 1.00 37.03 100 ARG A N 1
ATOM 1476 C CA . ARG A 1 100 ? 10.005 37.234 -17.522 1.00 43.57 100 ARG A CA 1
ATOM 1477 C C . ARG A 1 100 ? 10.168 35.727 -17.605 1.00 36.76 100 ARG A C 1
ATOM 1478 O O . ARG A 1 100 ? 10.259 35.161 -18.705 1.00 40.13 100 ARG A O 1
ATOM 1499 N N . GLN A 1 101 ? 10.189 35.061 -16.442 1.00 32.49 101 GLN A N 1
ATOM 1500 C CA . GLN A 1 101 ? 10.496 33.643 -16.399 1.00 34.02 101 GLN A CA 1
ATOM 1501 C C . GLN A 1 101 ? 9.388 32.808 -17.015 1.00 35.41 101 GLN A C 1
ATOM 1502 O O . GLN A 1 101 ? 9.674 31.764 -17.609 1.00 32.47 101 GLN A O 1
ATOM 1516 N N . PHE A 1 102 ? 8.133 33.254 -16.929 1.00 27.71 102 PHE A N 1
ATOM 1517 C CA . PHE A 1 102 ? 7.039 32.464 -17.470 1.00 26.52 102 PHE A CA 1
ATOM 1518 C C . PHE A 1 102 ? 6.638 32.896 -18.864 1.00 26.94 102 PHE A C 1
ATOM 1519 O O . PHE A 1 102 ? 5.765 32.256 -19.452 1.00 23.98 102 PHE A O 1
ATOM 1536 N N . SER A 1 103 ? 7.297 33.913 -19.431 1.00 26.44 103 SER A N 1
ATOM 1537 C CA . SER A 1 103 ? 6.971 34.351 -20.785 1.00 25.96 103 SER A CA 1
ATOM 1538 C C . SER A 1 103 ? 7.284 33.243 -21.787 1.00 28.11 103 SER A C 1
ATOM 1539 O O . SER A 1 103 ? 8.194 32.431 -21.586 1.00 24.98 103 SER A O 1
ATOM 1547 N N . ALA A 1 104 ? 6.509 33.221 -22.878 1.00 27.12 104 ALA A N 1
ATOM 1548 C CA . ALA A 1 104 ? 6.735 32.243 -23.934 1.00 27.91 104 ALA A CA 1
ATOM 1549 C C . ALA A 1 104 ? 8.188 32.238 -24.369 1.00 33.75 104 ALA A C 1
ATOM 1550 O O . ALA A 1 104 ? 8.772 31.174 -24.609 1.00 28.12 104 ALA A O 1
ATOM 1557 N N . ARG A 1 105 ? 8.792 33.425 -24.475 1.00 28.71 105 ARG A N 1
ATOM 1558 C CA . ARG A 1 105 ? 10.156 33.499 -24.978 1.00 37.18 105 ARG A CA 1
ATOM 1559 C C . ARG A 1 105 ? 11.127 32.819 -24.038 1.00 28.92 105 ARG A C 1
ATOM 1560 O O . ARG A 1 105 ? 12.113 32.235 -24.488 1.00 29.90 105 ARG A O 1
ATOM 1581 N N . ARG A 1 106 ? 10.875 32.886 -22.733 1.00 35.02 106 ARG A N 1
ATOM 1582 C CA . ARG A 1 106 ? 11.803 32.288 -21.783 1.00 33.34 106 ARG A CA 1
ATOM 1583 C C . ARG A 1 106 ? 11.488 30.840 -21.444 1.00 30.39 106 ARG A C 1
ATOM 1584 O O . ARG A 1 106 ? 12.375 30.151 -20.938 1.00 27.15 106 ARG A O 1
ATOM 1605 N N . VAL A 1 107 ? 10.256 30.358 -21.662 1.00 29.52 107 VAL A N 1
ATOM 1606 C CA . VAL A 1 107 ? 10.038 28.933 -21.427 1.00 27.22 107 VAL A CA 1
ATOM 1607 C C . VAL A 1 107 ? 10.421 28.115 -22.664 1.00 24.78 107 VAL A C 1
ATOM 1608 O O . VAL A 1 107 ? 10.818 26.960 -22.530 1.00 22.70 107 VAL A O 1
ATOM 1621 N N . GLU A 1 108 ? 10.297 28.668 -23.878 1.00 25.75 108 GLU A N 1
ATOM 1622 C CA . GLU A 1 108 ? 10.614 27.890 -25.075 1.00 29.19 108 GLU A CA 1
ATOM 1623 C C . GLU A 1 108 ? 11.976 27.200 -25.012 1.00 25.80 108 GLU A C 1
ATOM 1624 O O . GLU A 1 108 ? 12.066 26.027 -25.422 1.00 28.90 108 GLU A O 1
ATOM 1636 N N . PRO A 1 109 ? 13.034 27.812 -24.487 1.00 28.54 109 PRO A N 1
ATOM 1637 C CA . PRO A 1 109 ? 14.318 27.095 -24.382 1.00 33.61 109 PRO A CA 1
ATOM 1638 C C . PRO A 1 109 ? 14.252 25.842 -23.537 1.00 31.65 109 PRO A C 1
ATOM 1639 O O . PRO A 1 109 ? 15.172 25.024 -23.614 1.00 34.55 109 PRO A O 1
ATOM 1650 N N . LEU A 1 110 ? 13.220 25.670 -22.709 1.00 32.38 110 LEU A N 1
ATOM 1651 C CA . LEU A 1 110 ? 13.051 24.454 -21.919 1.00 29.53 110 LEU A CA 1
ATOM 1652 C C . LEU A 1 110 ? 12.565 23.258 -22.734 1.00 27.53 110 LEU A C 1
ATOM 1653 O O . LEU A 1 110 ? 12.479 22.146 -22.191 1.00 26.06 110 LEU A O 1
ATOM 1669 N N . ARG A 1 111 ? 12.206 23.454 -23.997 1.00 25.49 111 ARG A N 1
ATOM 1670 C CA . ARG A 1 111 ? 11.552 22.373 -24.740 1.00 23.08 111 ARG A CA 1
ATOM 1671 C C . ARG A 1 111 ? 12.446 21.141 -24.849 1.00 26.79 111 ARG A C 1
ATOM 1672 O O . ARG A 1 111 ? 11.967 20.004 -24.741 1.00 24.47 111 ARG A O 1
ATOM 1693 N N . ALA A 1 112 ? 13.746 21.340 -25.061 1.00 27.12 112 ALA A N 1
ATOM 1694 C CA . ALA A 1 112 ? 14.659 20.199 -25.177 1.00 29.82 112 ALA A CA 1
ATOM 1695 C C . ALA A 1 112 ? 14.828 19.463 -23.852 1.00 31.99 112 ALA A C 1
ATOM 1696 O O . ALA A 1 112 ? 14.888 18.219 -23.817 1.00 26.61 112 ALA A O 1
ATOM 1703 N N . ARG A 1 113 ? 14.979 20.211 -22.764 1.00 25.21 113 ARG A N 1
ATOM 1704 C CA . ARG A 1 113 ? 15.076 19.590 -21.453 1.00 24.77 113 ARG A CA 1
ATOM 1705 C C . ARG A 1 113 ? 13.807 18.822 -21.129 1.00 25.66 113 ARG A C 1
ATOM 1706 O O . ARG A 1 113 ? 13.867 17.723 -20.574 1.00 28.30 113 ARG A O 1
ATOM 1727 N N . ALA A 1 114 ? 12.647 19.417 -21.413 1.00 23.29 114 ALA A N 1
ATOM 1728 C CA . ALA A 1 114 ? 11.398 18.726 -21.147 1.00 22.18 114 ALA A CA 1
ATOM 1729 C C . ALA A 1 114 ? 11.321 17.423 -21.930 1.00 21.29 114 ALA A C 1
ATOM 1730 O O . ALA A 1 114 ? 10.806 16.430 -21.420 1.00 21.32 114 ALA A O 1
ATOM 1737 N N . GLY A 1 115 ? 11.810 17.412 -23.170 1.00 22.74 115 GLY A N 1
ATOM 1738 C CA . GLY A 1 115 ? 11.759 16.186 -23.971 1.00 30.17 115 GLY A CA 1
ATOM 1739 C C . GLY A 1 115 ? 12.746 15.121 -23.502 1.00 25.56 115 GLY A C 1
ATOM 1740 O O . GLY A 1 115 ? 12.436 13.926 -23.499 1.00 24.65 115 GLY A O 1
ATOM 1744 N N . GLN A 1 116 ? 13.932 15.548 -23.075 1.00 26.60 116 GLN A N 1
ATOM 1745 C CA . GLN A 1 116 ? 14.908 14.664 -22.442 1.00 25.44 116 GLN A CA 1
ATOM 1746 C C . GLN A 1 116 ? 14.345 14.019 -21.177 1.00 25.49 116 GLN A C 1
ATOM 1747 O O . GLN A 1 116 ? 14.506 12.813 -20.953 1.00 27.85 116 GLN A O 1
ATOM 1761 N N . LEU A 1 117 ? 13.704 14.813 -20.323 1.00 22.43 117 LEU A N 1
ATOM 1762 C CA . LEU A 1 117 ? 13.051 14.269 -19.138 1.00 27.10 117 LEU A CA 1
ATOM 1763 C C . LEU A 1 117 ? 11.978 13.254 -19.515 1.00 24.92 117 LEU A C 1
ATOM 1764 O O . LEU A 1 117 ? 11.899 12.166 -18.935 1.00 22.62 117 LEU A O 1
ATOM 1780 N N . ALA A 1 118 ? 11.100 13.617 -20.446 1.00 22.50 118 ALA A N 1
ATOM 1781 C CA . ALA A 1 118 ? 10.107 12.659 -20.925 1.00 19.57 118 ALA A CA 1
ATOM 1782 C C . ALA A 1 118 ? 10.756 11.362 -21.403 1.00 26.31 118 ALA A C 1
ATOM 1783 O O . ALA A 1 118 ? 10.263 10.257 -21.117 1.00 24.03 118 ALA A O 1
ATOM 1790 N N . ASP A 1 119 ? 11.843 11.468 -22.165 1.00 25.87 119 ASP A N 1
ATOM 1791 C CA . ASP A 1 119 ? 12.484 10.257 -22.667 1.00 24.60 119 ASP A CA 1
ATOM 1792 C C . ASP A 1 119 ? 13.008 9.405 -21.519 1.00 25.62 119 ASP A C 1
ATOM 1793 O O . ASP A 1 119 ? 12.937 8.165 -21.558 1.00 28.34 119 ASP A O 1
ATOM 1802 N N . GLU A 1 120 ? 13.562 10.064 -20.494 1.00 28.88 120 GLU A N 1
ATOM 1803 C CA . GLU A 1 120 ? 14.080 9.366 -19.323 1.00 27.21 120 GLU A CA 1
ATOM 1804 C C . GLU A 1 120 ? 12.971 8.621 -18.609 1.00 23.00 120 GLU A C 1
ATOM 1805 O O . GLU A 1 120 ? 13.143 7.465 -18.210 1.00 23.47 120 GLU A O 1
ATOM 1817 N N . LEU A 1 121 ? 11.821 9.281 -18.442 1.00 21.97 121 LEU A N 1
ATOM 1818 C CA . LEU A 1 121 ? 10.691 8.651 -17.793 1.00 21.16 121 LEU A CA 1
ATOM 1819 C C . LEU A 1 121 ? 10.190 7.485 -18.626 1.00 24.29 121 LEU A C 1
ATOM 1820 O O . LEU A 1 121 ? 9.840 6.425 -18.089 1.00 21.86 121 LEU A O 1
ATOM 1836 N N . ILE A 1 122 ? 10.131 7.660 -19.947 1.00 25.83 122 ILE A N 1
ATOM 1837 C CA . ILE A 1 122 ? 9.665 6.565 -20.784 1.00 21.11 122 ILE A CA 1
ATOM 1838 C C . ILE A 1 122 ? 10.649 5.391 -20.740 1.00 22.46 122 ILE A C 1
ATOM 1839 O O . ILE A 1 122 ? 10.243 4.224 -20.758 1.00 27.93 122 ILE A O 1
ATOM 1855 N N . ASP A 1 123 ? 11.950 5.689 -20.688 1.00 23.89 123 ASP A N 1
ATOM 1856 C CA . ASP A 1 123 ? 12.957 4.660 -20.455 1.00 25.94 123 ASP A CA 1
ATOM 1857 C C . ASP A 1 123 ? 12.613 3.817 -19.227 1.00 29.27 123 ASP A C 1
ATOM 1858 O O . ASP A 1 123 ? 12.658 2.584 -19.262 1.00 27.74 123 ASP A O 1
ATOM 1867 N N . GLY A 1 124 ? 12.274 4.465 -18.117 1.00 24.92 124 GLY A N 1
ATOM 1868 C CA . GLY A 1 124 ? 11.985 3.709 -16.917 1.00 23.10 124 GLY A CA 1
ATOM 1869 C C . GLY A 1 124 ? 10.731 2.876 -17.042 1.00 27.91 124 GLY A C 1
ATOM 1870 O O . GLY A 1 124 ? 10.654 1.778 -16.493 1.00 26.42 124 GLY A O 1
ATOM 1874 N N . MET A 1 125 ? 9.749 3.362 -17.796 1.00 22.62 125 MET A N 1
ATOM 1875 C CA . MET A 1 125 ? 8.569 2.565 -18.077 1.00 26.04 125 MET A CA 1
ATOM 1876 C C . MET A 1 125 ? 8.950 1.308 -18.862 1.00 28.21 125 MET A C 1
ATOM 1877 O O . MET A 1 125 ? 8.498 0.198 -18.540 1.00 24.81 125 MET A O 1
ATOM 1891 N N . VAL A 1 126 ? 9.821 1.465 -19.860 1.00 31.01 126 VAL A N 1
ATOM 1892 C CA . VAL A 1 126 ? 10.284 0.328 -20.660 1.00 27.50 126 VAL A CA 1
ATOM 1893 C C . VAL A 1 126 ? 11.075 -0.661 -19.807 1.00 36.11 126 VAL A C 1
ATOM 1894 O O . VAL A 1 126 ? 10.859 -1.876 -19.874 1.00 34.93 126 VAL A O 1
ATOM 1907 N N . VAL A 1 127 ? 12.031 -0.170 -19.021 1.00 33.44 127 VAL A N 1
ATOM 1908 C CA . VAL A 1 127 ? 12.825 -1.088 -18.212 1.00 37.42 127 VAL A CA 1
ATOM 1909 C C . VAL A 1 127 ? 11.927 -1.863 -17.255 1.00 34.70 127 VAL A C 1
ATOM 1910 O O . VAL A 1 127 ? 12.122 -3.063 -17.022 1.00 35.07 127 VAL A O 1
ATOM 1923 N N . ALA A 1 128 ? 10.935 -1.188 -16.680 1.00 34.09 128 ALA A N 1
ATOM 1924 C CA . ALA A 1 128 ? 10.095 -1.826 -15.677 1.00 35.41 128 ALA A CA 1
ATOM 1925 C C . ALA A 1 128 ? 9.131 -2.831 -16.291 1.00 37.42 128 ALA A C 1
ATOM 1926 O O . ALA A 1 128 ? 8.674 -3.750 -15.599 1.00 31.81 128 ALA A O 1
ATOM 1933 N N . GLY A 1 129 ? 8.755 -2.642 -17.550 1.00 36.38 129 GLY A N 1
ATOM 1934 C CA . GLY A 1 129 ? 7.941 -3.617 -18.247 1.00 31.75 129 GLY A CA 1
ATOM 1935 C C . GLY A 1 129 ? 6.459 -3.300 -18.191 1.00 34.08 129 GLY A C 1
ATOM 1936 O O . GLY A 1 129 ? 5.973 -2.603 -17.309 1.00 31.05 129 GLY A O 1
ATOM 1940 N N . GLN A 1 130 ? 5.727 -3.836 -19.169 1.00 29.18 130 GLN A N 1
ATOM 1941 C CA . GLN A 1 130 ? 4.295 -3.573 -19.247 1.00 30.54 130 GLN A CA 1
ATOM 1942 C C . GLN A 1 130 ? 3.522 -4.366 -18.196 1.00 24.83 130 GLN A C 1
ATOM 1943 O O . GLN A 1 130 ? 3.910 -5.483 -17.842 1.00 32.83 130 GLN A O 1
ATOM 1957 N N . PRO A 1 131 ? 2.401 -3.805 -17.690 1.00 28.91 131 PRO A N 1
ATOM 1958 C CA . PRO A 1 131 ? 1.950 -2.431 -18.027 1.00 30.41 131 PRO A CA 1
ATOM 1959 C C . PRO A 1 131 ? 2.618 -1.2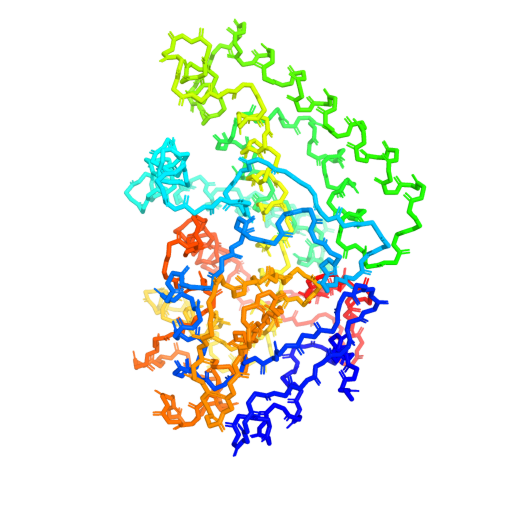94 -17.247 1.00 27.27 131 PRO A C 1
ATOM 1960 O O . PRO A 1 131 ? 3.121 -1.520 -16.163 1.00 27.54 131 PRO A O 1
ATOM 1971 N N . ALA A 1 132 ? 2.591 -0.075 -17.796 1.00 27.67 132 ALA A N 1
ATOM 1972 C CA . ALA A 1 132 ? 3.016 1.122 -17.094 1.00 25.24 132 ALA A CA 1
ATOM 1973 C C . ALA A 1 132 ? 1.779 1.858 -16.608 1.00 25.68 132 ALA A C 1
ATOM 1974 O O . ALA A 1 132 ? 0.659 1.584 -17.047 1.00 26.49 132 ALA A O 1
ATOM 1981 N N . ASP A 1 133 ? 1.987 2.780 -15.681 1.00 24.58 133 ASP A N 1
ATOM 1982 C CA . ASP A 1 133 ? 0.920 3.663 -15.202 1.00 27.63 133 ASP A CA 1
ATOM 1983 C C . ASP A 1 133 ? 1.321 5.079 -15.592 1.00 22.31 133 ASP A C 1
ATOM 1984 O O . ASP A 1 133 ? 2.273 5.623 -15.037 1.00 25.71 133 ASP A O 1
ATOM 1993 N N . LEU A 1 134 ? 0.640 5.651 -16.585 1.00 22.35 134 LEU A N 1
ATOM 1994 C CA . LEU A 1 134 ? 1.042 6.958 -17.085 1.00 19.76 134 LEU A CA 1
ATOM 1995 C C . LEU A 1 134 ? 0.911 8.040 -16.022 1.00 21.34 134 LEU A C 1
ATOM 1996 O O . LEU A 1 134 ? 1.517 9.108 -16.164 1.00 23.97 134 LEU A O 1
ATOM 2012 N N . VAL A 1 135 ? 0.114 7.818 -14.973 1.00 21.81 135 VAL A N 1
ATOM 2013 C CA . VAL A 1 135 ? -0.010 8.824 -13.913 1.00 21.82 135 VAL A CA 1
ATOM 2014 C C . VAL A 1 135 ? 1.240 8.827 -13.041 1.00 20.50 135 VAL A C 1
ATOM 2015 O O . VAL A 1 135 ? 2.011 9.787 -13.062 1.00 21.97 135 VAL A O 1
ATOM 2028 N N . GLU A 1 136 ? 1.484 7.751 -12.280 1.00 19.17 136 GLU A N 1
ATOM 2029 C CA . GLU A 1 136 ? 2.673 7.748 -11.416 1.00 22.70 136 GLU A CA 1
ATOM 2030 C C . GLU A 1 136 ? 3.993 7.761 -12.193 1.00 22.28 136 GLU A C 1
ATOM 2031 O O . GLU A 1 136 ? 4.985 8.319 -11.714 1.00 20.13 136 GLU A O 1
ATOM 2043 N N . ASP A 1 137 ? 4.062 7.129 -13.357 1.00 21.20 137 ASP A N 1
ATOM 2044 C CA . ASP A 1 137 ? 5.366 6.973 -14.012 1.00 21.41 137 ASP A CA 1
ATOM 2045 C C . ASP A 1 137 ? 5.722 8.115 -14.953 1.00 20.94 137 ASP A C 1
ATOM 2046 O O . ASP A 1 137 ? 6.872 8.175 -15.431 1.00 19.74 137 ASP A O 1
ATOM 2055 N N . PHE A 1 138 ? 4.764 8.988 -15.275 1.00 22.46 138 PHE A N 1
ATOM 2056 C CA . PHE A 1 138 ? 5.031 10.017 -16.274 1.00 18.85 138 PHE A CA 1
ATOM 2057 C C . PHE A 1 138 ? 4.362 11.347 -15.932 1.00 19.46 138 PHE A C 1
ATOM 2058 O O . PHE A 1 138 ? 5.048 12.360 -15.760 1.00 19.11 138 PHE A O 1
ATOM 2075 N N . ALA A 1 139 ? 3.040 11.356 -15.828 1.00 20.44 139 ALA A N 1
ATOM 2076 C CA . ALA A 1 139 ? 2.315 12.615 -15.680 1.00 18.18 139 ALA A CA 1
ATOM 2077 C C . ALA A 1 139 ? 2.705 13.354 -14.393 1.00 22.99 139 ALA A C 1
ATOM 2078 O O . ALA A 1 139 ? 2.761 14.592 -14.362 1.00 26.20 139 ALA A O 1
ATOM 2085 N N . ILE A 1 140 ? 2.941 12.626 -13.312 1.00 18.95 140 ILE A N 1
ATOM 2086 C CA . ILE A 1 140 ? 3.325 13.292 -12.073 1.00 22.64 140 ILE A CA 1
ATOM 2087 C C . ILE A 1 140 ? 4.776 13.756 -12.147 1.00 24.79 140 ILE A C 1
ATOM 2088 O O . ILE A 1 140 ? 5.036 14.947 -11.917 1.00 21.80 140 ILE A O 1
ATOM 2104 N N . PRO A 1 141 ? 5.752 12.879 -12.437 1.00 20.70 141 PRO A N 1
ATOM 2105 C CA . PRO A 1 141 ? 7.152 13.318 -12.356 1.00 22.35 141 PRO A CA 1
ATOM 2106 C C . PRO A 1 141 ? 7.527 14.401 -13.353 1.00 22.92 141 PRO A C 1
ATOM 2107 O O . PRO A 1 141 ? 8.355 15.243 -13.025 1.00 22.43 141 PRO A O 1
ATOM 2118 N N . MET A 1 142 ? 7.009 14.385 -14.579 1.00 24.03 142 MET A N 1
ATOM 2119 C CA . MET A 1 142 ? 7.539 15.316 -15.577 1.00 25.35 142 MET A CA 1
ATOM 2120 C C . MET A 1 142 ? 7.315 16.776 -15.175 1.00 21.02 142 MET A C 1
ATOM 2121 O O . MET A 1 142 ? 8.294 17.540 -15.096 1.00 18.79 142 MET A O 1
ATOM 2135 N N . PRO A 1 143 ? 6.079 17.240 -14.943 1.00 20.63 143 PRO A N 1
ATOM 2136 C CA . PRO A 1 143 ? 5.902 18.675 -14.607 1.00 23.71 143 PRO A CA 1
ATOM 2137 C C . PRO A 1 143 ? 6.394 19.042 -13.221 1.00 20.54 143 PRO A C 1
ATOM 2138 O O . PRO A 1 143 ? 6.835 20.188 -13.015 1.00 25.30 143 PRO A O 1
ATOM 2149 N N . THR A 1 144 ? 6.341 18.117 -12.255 1.00 24.07 144 THR A N 1
ATOM 2150 C CA . THR A 1 144 ? 6.844 18.451 -10.922 1.00 21.64 144 THR A CA 1
ATOM 2151 C C . THR A 1 144 ? 8.347 18.686 -10.969 1.00 22.47 144 THR A C 1
ATOM 2152 O O . THR A 1 144 ? 8.866 19.588 -10.297 1.00 23.91 144 THR A O 1
ATOM 2163 N N . THR A 1 145 ? 9.069 17.857 -11.741 1.00 25.31 145 THR A N 1
ATOM 2164 C CA . THR A 1 145 ? 10.501 18.076 -11.896 1.00 25.95 145 THR A CA 1
ATOM 2165 C C . THR A 1 145 ? 10.768 19.424 -12.539 1.00 27.52 145 THR A C 1
ATOM 2166 O O . THR A 1 145 ? 11.632 20.172 -12.082 1.00 23.72 145 THR A O 1
ATOM 2177 N N . ILE A 1 146 ? 10.031 19.747 -13.612 1.00 26.40 146 ILE A N 1
ATOM 2178 C CA . ILE A 1 146 ? 10.286 20.976 -14.350 1.00 22.51 146 ILE A CA 1
ATOM 2179 C C . ILE A 1 146 ? 10.063 22.194 -13.456 1.00 23.66 146 ILE A C 1
ATOM 2180 O O . ILE A 1 146 ? 10.911 23.092 -13.374 1.00 27.30 146 ILE A O 1
ATOM 2196 N N . ILE A 1 147 ? 8.919 22.261 -12.781 1.00 24.29 147 ILE A N 1
ATOM 2197 C CA . ILE A 1 147 ? 8.663 23.464 -12.003 1.00 21.75 147 ILE A CA 1
ATOM 2198 C C . ILE A 1 147 ? 9.696 23.575 -10.870 1.00 27.13 147 ILE A C 1
ATOM 2199 O O . ILE A 1 147 ? 10.124 24.683 -10.523 1.00 26.84 147 ILE A O 1
ATOM 2215 N N . CYS A 1 148 ? 10.148 22.447 -10.309 1.00 22.67 148 CYS A N 1
ATOM 2216 C CA . CYS A 1 148 ? 11.199 22.519 -9.292 1.00 24.69 148 CYS A CA 1
ATOM 2217 C C . CYS A 1 148 ? 12.479 23.112 -9.866 1.00 25.50 148 CYS A C 1
ATOM 2218 O O . CYS A 1 148 ? 13.141 23.934 -9.222 1.00 25.36 148 CYS A O 1
ATOM 2226 N N . GLU A 1 149 ? 12.835 22.724 -11.081 1.00 26.65 149 GLU A N 1
ATOM 2227 C CA . GLU A 1 149 ? 14.031 23.277 -11.707 1.00 28.42 149 GLU A CA 1
ATOM 2228 C C . GLU A 1 149 ? 13.885 24.775 -11.984 1.00 34.55 149 GLU A C 1
ATOM 2229 O O . GLU A 1 149 ? 14.834 25.539 -11.770 1.00 28.80 149 GLU A O 1
ATOM 2241 N N . VAL A 1 150 ? 12.701 25.221 -12.424 1.00 32.05 150 VAL A N 1
ATOM 2242 C CA . VAL A 1 150 ? 12.499 26.650 -12.713 1.00 32.30 150 VAL A CA 1
ATOM 2243 C C . VAL A 1 150 ? 12.615 27.473 -11.442 1.00 34.51 150 VAL A C 1
ATOM 2244 O O . VAL A 1 150 ? 13.229 28.551 -11.423 1.00 35.14 150 VAL A O 1
ATOM 2257 N N . LEU A 1 151 ? 11.986 26.993 -10.367 1.00 35.47 151 LEU A N 1
ATOM 2258 C CA . LEU A 1 151 ? 11.960 27.695 -9.100 1.00 33.91 151 LEU A CA 1
ATOM 2259 C C . LEU A 1 151 ? 13.272 27.605 -8.343 1.00 38.45 151 LEU A C 1
ATOM 2260 O O . LEU A 1 151 ? 13.540 28.482 -7.517 1.00 46.82 151 LEU A O 1
ATOM 2276 N N . GLY A 1 152 ? 14.091 26.583 -8.603 1.00 36.77 152 GLY A N 1
ATOM 2277 C CA . GLY A 1 152 ? 15.282 26.346 -7.818 1.00 33.29 152 GLY A CA 1
ATOM 2278 C C . GLY A 1 152 ? 14.983 25.508 -6.592 1.00 40.35 152 GLY A C 1
ATOM 2279 O O . GLY A 1 152 ? 15.572 25.743 -5.535 1.00 43.90 152 GLY A O 1
ATOM 2283 N N . ILE A 1 153 ? 14.059 24.553 -6.697 1.00 35.44 153 ILE A N 1
ATOM 2284 C CA . ILE A 1 153 ? 13.757 23.641 -5.595 1.00 32.97 153 ILE A CA 1
ATOM 2285 C C . ILE A 1 153 ? 14.677 22.431 -5.732 1.00 31.05 153 ILE A C 1
ATOM 2286 O O . ILE A 1 153 ? 14.737 21.820 -6.807 1.00 27.82 153 ILE A O 1
ATOM 2302 N N . PRO A 1 154 ? 15.382 22.009 -4.687 1.00 31.92 154 PRO A N 1
ATOM 2303 C CA . PRO A 1 154 ? 16.291 20.862 -4.846 1.00 37.03 154 PRO A CA 1
ATOM 2304 C C . PRO A 1 154 ? 15.553 19.574 -5.213 1.00 32.05 154 PRO A C 1
ATOM 2305 O O . PRO A 1 154 ? 14.447 19.300 -4.738 1.00 33.48 154 PRO A O 1
ATOM 2316 N N . ALA A 1 155 ? 16.204 18.761 -6.040 1.00 28.45 155 ALA A N 1
ATOM 2317 C CA . ALA A 1 155 ? 15.589 17.530 -6.518 1.00 32.86 155 ALA A CA 1
ATOM 2318 C C . ALA A 1 155 ? 15.200 16.574 -5.396 1.00 30.30 155 ALA A C 1
ATOM 2319 O O . ALA A 1 155 ? 14.228 15.821 -5.537 1.00 26.32 155 ALA A O 1
ATOM 2326 N N . LYS A 1 156 ? 15.934 16.569 -4.284 1.00 26.19 156 LYS A N 1
ATOM 2327 C CA . LYS A 1 156 ? 15.671 15.586 -3.247 1.00 23.66 156 LYS A CA 1
ATOM 2328 C C . LYS A 1 156 ? 14.323 15.809 -2.588 1.00 20.05 156 LYS A C 1
ATOM 2329 O O . LYS A 1 156 ? 13.792 14.883 -1.972 1.00 23.12 156 LYS A O 1
ATOM 2348 N N . ASP A 1 157 ? 13.785 17.021 -2.647 1.00 23.40 157 ASP A N 1
ATOM 2349 C CA . ASP A 1 157 ? 12.501 17.315 -2.020 1.00 23.35 157 ASP A CA 1
ATOM 2350 C C . ASP A 1 157 ? 11.282 16.948 -2.882 1.00 17.68 157 ASP A C 1
ATOM 2351 O O . ASP A 1 157 ? 10.141 17.207 -2.458 1.00 23.64 157 ASP A O 1
ATOM 2360 N N . HIS A 1 158 ? 11.471 16.362 -4.064 1.00 22.88 158 HIS A N 1
ATOM 2361 C CA . HIS A 1 158 ? 10.322 16.003 -4.915 1.00 19.94 158 HIS A CA 1
ATOM 2362 C C . HIS A 1 158 ? 9.249 15.225 -4.141 1.00 22.18 158 HIS A C 1
ATOM 2363 O O . HIS A 1 158 ? 8.061 15.528 -4.212 1.00 22.80 158 HIS A O 1
ATOM 2377 N N . ARG A 1 159 ? 9.643 14.145 -3.476 1.00 23.71 159 ARG A N 1
ATOM 2378 C CA . ARG A 1 159 ? 8.644 13.253 -2.897 1.00 24.68 159 ARG A CA 1
ATOM 2379 C C . ARG A 1 159 ? 7.898 13.913 -1.754 1.00 27.17 159 ARG A C 1
ATOM 2380 O O . ARG A 1 159 ? 6.680 13.721 -1.596 1.00 24.10 159 ARG A O 1
ATOM 2401 N N . MET A 1 160 ? 8.629 14.643 -0.906 1.00 24.68 160 MET A N 1
ATOM 2402 C CA . MET A 1 160 ? 7.994 15.391 0.168 1.00 23.45 160 MET A CA 1
ATOM 2403 C C . MET A 1 160 ? 6.964 16.373 -0.381 1.00 22.30 160 MET A C 1
ATOM 2404 O O . MET A 1 160 ? 5.870 16.529 0.187 1.00 22.96 160 MET A O 1
ATOM 2418 N N . LEU A 1 161 ? 7.292 17.040 -1.493 1.00 22.28 161 LEU A N 1
ATOM 2419 C CA . LEU A 1 161 ? 6.395 18.060 -2.036 1.00 20.89 161 LEU A CA 1
ATOM 2420 C C . LEU A 1 161 ? 5.193 17.424 -2.710 1.00 24.55 161 LEU A C 1
ATOM 2421 O O . LEU A 1 161 ? 4.088 17.976 -2.658 1.00 25.75 161 LEU A O 1
ATOM 2437 N N . TRP A 1 162 ? 5.378 16.248 -3.320 1.00 24.80 162 TRP A N 1
ATOM 2438 C CA . TRP A 1 162 ? 4.240 15.534 -3.888 1.00 20.81 162 TRP A CA 1
ATOM 2439 C C . TRP A 1 162 ? 3.298 15.046 -2.793 1.00 28.02 162 TRP A C 1
ATOM 2440 O O . TRP A 1 162 ? 2.079 15.099 -2.961 1.00 24.16 162 TRP A O 1
ATOM 2461 N N . HIS A 1 163 ? 3.835 14.605 -1.646 1.00 24.83 163 HIS A N 1
ATOM 2462 C CA . HIS A 1 163 ? 2.989 14.321 -0.494 1.00 23.89 163 HIS A CA 1
ATOM 2463 C C . HIS A 1 163 ? 2.110 15.523 -0.117 1.00 24.27 163 HIS A C 1
ATOM 2464 O O . HIS A 1 163 ? 0.911 15.373 0.133 1.00 23.19 163 HIS A O 1
ATOM 2478 N N . TRP A 1 164 ? 2.703 16.707 -0.016 1.00 22.09 164 TRP A N 1
ATOM 2479 C CA . TRP A 1 164 ? 1.933 17.922 0.267 1.00 26.34 164 TRP A CA 1
ATOM 2480 C C . TRP A 1 164 ? 0.879 18.181 -0.814 1.00 22.63 164 TRP A C 1
ATOM 2481 O O . TRP A 1 164 ? -0.281 18.492 -0.511 1.00 24.66 164 TRP A O 1
ATOM 2502 N N . ALA A 1 165 ? 1.269 18.031 -2.079 1.00 25.08 165 ALA A N 1
ATOM 2503 C CA . ALA A 1 165 ? 0.323 18.177 -3.191 1.00 23.74 165 ALA A CA 1
ATOM 2504 C C . ALA A 1 165 ? -0.870 17.237 -3.066 1.00 21.70 165 ALA A C 1
ATOM 2505 O O . ALA A 1 165 ? -2.005 17.613 -3.394 1.00 26.82 165 ALA A O 1
ATOM 2512 N N . GLU A 1 166 ? -0.638 16.003 -2.635 1.00 19.99 166 GLU A N 1
ATOM 2513 C CA . GLU A 1 166 ? -1.742 15.069 -2.460 1.00 22.38 166 GLU A CA 1
ATOM 2514 C C . GLU A 1 166 ? -2.667 15.521 -1.338 1.00 24.71 166 GLU A C 1
ATOM 2515 O O . GLU A 1 166 ? -3.898 15.380 -1.431 1.00 27.66 166 GLU A O 1
ATOM 2527 N N . THR A 1 167 ? -2.092 16.069 -0.265 1.00 26.70 167 THR A N 1
ATOM 2528 C CA . THR A 1 167 ? -2.912 16.607 0.821 1.00 27.07 167 THR A CA 1
ATOM 2529 C C . THR A 1 167 ? -3.764 17.773 0.322 1.00 28.67 167 THR A C 1
ATOM 2530 O O . THR A 1 167 ? -4.961 17.834 0.608 1.00 35.20 167 THR A O 1
ATOM 2541 N N . VAL A 1 168 ? -3.171 18.695 -0.449 1.00 24.88 168 VAL A N 1
ATOM 2542 C CA . VAL A 1 168 ? -3.937 19.816 -1.003 1.00 27.86 168 VAL A CA 1
ATOM 2543 C C . VAL A 1 168 ? -4.961 19.339 -2.037 1.00 24.73 168 VAL A C 1
ATOM 2544 O O . VAL A 1 168 ? -6.051 19.914 -2.163 1.00 28.96 168 VAL A O 1
ATOM 2557 N N . LEU A 1 169 ? -4.637 18.306 -2.807 1.00 21.91 169 LEU A N 1
ATOM 2558 C CA . LEU A 1 169 ? -5.540 17.855 -3.866 1.00 22.42 169 LEU A CA 1
ATOM 2559 C C . LEU A 1 169 ? -6.802 17.188 -3.333 1.00 30.43 169 LEU A C 1
ATOM 2560 O O . LEU A 1 169 ? -7.802 17.101 -4.053 1.00 26.48 169 LEU A O 1
ATOM 2576 N N . SER A 1 170 ? -6.769 16.665 -2.117 1.00 29.57 170 SER A N 1
ATOM 2577 C CA . SER A 1 170 ? -7.934 15.995 -1.571 1.00 28.14 170 SER A CA 1
ATOM 2578 C C . SER A 1 170 ? -8.879 17.023 -0.962 1.00 30.78 170 SER A C 1
ATOM 2579 O O . SER A 1 170 ? -8.468 17.815 -0.113 1.00 32.84 170 SER A O 1
ATOM 2587 N N . ALA A 1 171 ? -10.141 17.002 -1.399 1.00 32.48 171 ALA A N 1
ATOM 2588 C CA . ALA A 1 171 ? -11.163 17.853 -0.809 1.00 32.87 171 ALA A CA 1
ATOM 2589 C C . ALA A 1 171 ? -11.555 17.415 0.602 1.00 33.49 171 ALA A C 1
ATOM 2590 O O . ALA A 1 171 ? -12.284 18.142 1.292 1.00 32.03 171 ALA A O 1
ATOM 2597 N N . ILE A 1 172 ? -11.103 16.227 1.004 1.00 34.85 172 ILE A N 1
ATOM 2598 C CA . ILE A 1 172 ? -11.575 15.482 2.166 1.00 36.26 172 ILE A CA 1
ATOM 2599 C C . ILE A 1 172 ? -10.527 15.432 3.251 1.00 39.86 172 ILE A C 1
ATOM 2600 O O . ILE A 1 172 ? -10.753 14.802 4.289 1.00 41.40 172 ILE A O 1
ATOM 2616 N N . THR A 1 173 ? -9.400 16.091 3.055 1.00 33.26 173 THR A N 1
ATOM 2617 C CA . THR A 1 173 ? -8.346 16.091 4.046 1.00 39.25 173 THR A CA 1
ATOM 2618 C C . THR A 1 173 ? -8.852 16.655 5.370 1.00 43.63 173 THR A C 1
ATOM 2619 O O . THR A 1 173 ? -9.271 17.827 5.407 1.00 36.05 173 THR A O 1
ATOM 2630 N N . PRO A 1 174 ? -8.786 15.901 6.477 1.00 36.92 174 PRO A N 1
ATOM 2631 C CA . PRO A 1 174 ? -9.190 16.476 7.784 1.00 45.89 174 PRO A CA 1
ATOM 2632 C C . PRO A 1 174 ? -8.417 17.754 8.105 1.00 41.17 174 PRO A C 1
ATOM 2633 O O . PRO A 1 174 ? -7.201 17.830 7.906 1.00 46.97 174 PRO A O 1
ATOM 2644 N N . GLN A 1 175 ? -9.135 18.769 8.613 1.00 47.11 175 GLN A N 1
ATOM 2645 C CA . GLN A 1 175 ? -8.570 20.117 8.671 1.00 42.54 175 GLN A CA 1
ATOM 2646 C C . GLN A 1 175 ? -7.403 20.220 9.641 1.00 50.86 175 GLN A C 1
ATOM 2647 O O . GLN A 1 175 ? -6.542 21.089 9.448 1.00 44.52 175 GLN A O 1
ATOM 2661 N N . GLU A 1 176 ? -7.320 19.338 10.649 1.00 44.68 176 GLU A N 1
ATOM 2662 C CA . GLU A 1 176 ? -6.140 19.354 11.509 1.00 48.85 176 GLU A CA 1
ATOM 2663 C C . GLU A 1 176 ? -4.891 18.962 10.722 1.00 44.14 176 GLU A C 1
ATOM 2664 O O . GLU A 1 176 ? -3.884 19.672 10.762 1.00 43.25 176 GLU A O 1
ATOM 2676 N N . VAL A 1 177 ? -4.957 17.861 9.962 1.00 49.12 177 VAL A N 1
ATOM 2677 C CA . VAL A 1 177 ? -3.836 17.421 9.127 1.00 40.31 177 VAL A CA 1
ATOM 2678 C C . VAL A 1 177 ? -3.463 18.502 8.121 1.00 40.68 177 VAL A C 1
ATOM 2679 O O . VAL A 1 177 ? -2.289 18.865 7.956 1.00 40.80 177 VAL A O 1
ATOM 2692 N N . LEU A 1 178 ? -4.466 19.028 7.423 1.00 42.47 178 LEU A N 1
ATOM 2693 C CA . LEU A 1 178 ? -4.225 20.092 6.463 1.00 40.61 178 LEU A CA 1
ATOM 2694 C C . LEU A 1 178 ? -3.538 21.282 7.123 1.00 41.90 178 LEU A C 1
ATOM 2695 O O . LEU A 1 178 ? -2.665 21.917 6.514 1.00 37.34 178 LEU A O 1
ATOM 2711 N N . ALA A 1 179 ? -3.881 21.571 8.386 1.00 43.87 179 ALA A N 1
ATOM 2712 C CA . ALA A 1 179 ? -3.254 22.697 9.081 1.00 47.89 179 ALA A CA 1
ATOM 2713 C C . ALA A 1 179 ? -1.809 22.402 9.464 1.00 44.00 179 ALA A C 1
ATOM 2714 O O . ALA A 1 179 ? -0.952 23.284 9.353 1.00 44.39 179 ALA A O 1
ATOM 2721 N N . THR A 1 180 ? -1.516 21.183 9.946 1.00 46.20 180 THR A N 1
ATOM 2722 C CA . THR A 1 180 ? -0.139 20.895 10.362 1.00 48.90 180 THR A CA 1
ATOM 2723 C C . THR A 1 180 ? 0.785 20.721 9.154 1.00 40.63 180 THR A C 1
ATOM 2724 O O . THR A 1 180 ? 1.912 21.232 9.149 1.00 36.14 180 THR A O 1
ATOM 2735 N N . GLU A 1 181 ? 0.345 19.999 8.117 1.00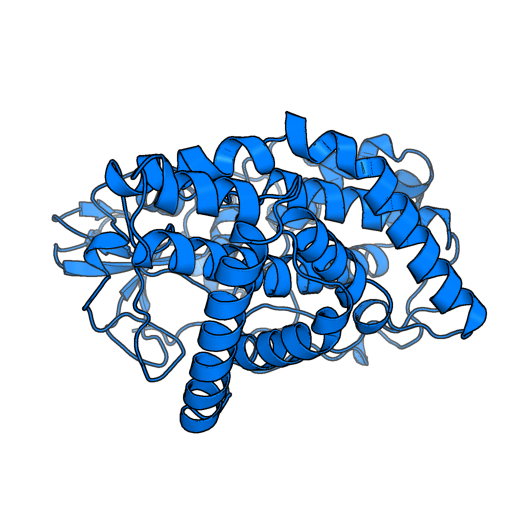 35.15 181 GLU A N 1
ATOM 2736 C CA . GLU A 1 181 ? 1.180 19.916 6.918 1.00 36.55 181 GLU A CA 1
ATOM 2737 C C . GLU A 1 181 ? 1.361 21.293 6.281 1.00 34.25 181 GLU A C 1
ATOM 2738 O O . GLU A 1 181 ? 2.458 21.638 5.821 1.00 31.48 181 GLU A O 1
ATOM 2750 N N . GLY A 1 182 ? 0.294 22.099 6.258 1.00 37.02 182 GLY A N 1
ATOM 2751 C CA . GLY A 1 182 ? 0.422 23.476 5.792 1.00 33.52 182 GLY A CA 1
ATOM 2752 C C . GLY A 1 182 ? 1.520 24.251 6.499 1.00 39.69 182 GLY A C 1
ATOM 2753 O O . GLY A 1 182 ? 2.353 24.899 5.854 1.00 31.36 182 GLY A O 1
ATOM 2757 N N . ARG A 1 183 ? 1.517 24.220 7.844 1.00 39.04 183 ARG A N 1
ATOM 2758 C CA . ARG A 1 183 ? 2.551 24.912 8.614 1.00 37.55 183 ARG A CA 1
ATOM 2759 C C . ARG A 1 183 ? 3.943 24.443 8.215 1.00 32.76 183 ARG A C 1
ATOM 2760 O O . ARG A 1 183 ? 4.861 25.253 8.035 1.00 36.81 183 ARG A O 1
ATOM 2781 N N . ALA A 1 184 ? 4.127 23.122 8.097 1.00 37.04 184 ALA A N 1
ATOM 2782 C CA . ALA A 1 184 ? 5.441 22.586 7.746 1.00 33.65 184 ALA A CA 1
ATOM 2783 C C . ALA A 1 184 ? 5.844 22.960 6.325 1.00 35.13 184 ALA A C 1
ATOM 2784 O O . ALA A 1 184 ? 7.011 23.289 6.070 1.00 31.30 184 ALA A O 1
ATOM 2791 N N . PHE A 1 185 ? 4.907 22.903 5.373 1.00 33.99 185 PHE A N 1
ATOM 2792 C CA . PHE A 1 185 ? 5.226 23.374 4.026 1.00 32.92 185 PHE A CA 1
ATOM 2793 C C . PHE A 1 185 ? 5.675 24.839 4.033 1.00 29.20 185 PHE A C 1
ATOM 2794 O O . PHE A 1 185 ? 6.638 25.206 3.346 1.00 31.49 185 PHE A O 1
ATOM 2811 N N . VAL A 1 186 ? 4.995 25.703 4.796 1.00 35.41 186 VAL A N 1
ATOM 2812 C CA . VAL A 1 186 ? 5.413 27.111 4.784 1.00 31.57 186 VAL A CA 1
ATOM 2813 C C . VAL A 1 186 ? 6.800 27.249 5.401 1.00 34.51 186 VAL A C 1
ATOM 2814 O O . VAL A 1 186 ? 7.647 28.013 4.910 1.00 26.71 186 VAL A O 1
ATOM 2827 N N . GLU A 1 187 ? 7.060 26.501 6.480 1.00 33.92 187 GLU A N 1
ATOM 2828 C CA . GLU A 1 187 ? 8.383 26.524 7.092 1.00 35.99 187 GLU A CA 1
ATOM 2829 C C . GLU A 1 187 ? 9.432 26.028 6.114 1.00 35.87 187 GLU A C 1
ATOM 2830 O O . GLU A 1 187 ? 10.534 26.578 6.036 1.00 32.39 187 GLU A O 1
ATOM 2842 N N . TYR A 1 188 ? 9.099 24.990 5.346 1.00 31.74 188 TYR A N 1
ATOM 2843 C CA . TYR A 1 188 ? 10.021 24.524 4.326 1.00 32.74 188 TYR A CA 1
ATOM 2844 C C . TYR A 1 188 ? 10.332 25.629 3.327 1.00 32.40 188 TYR A C 1
ATOM 2845 O O . TYR A 1 188 ? 11.492 25.864 2.983 1.00 31.32 188 TYR A O 1
ATOM 2863 N N . MET A 1 189 ? 9.303 26.311 2.833 1.00 27.51 189 MET A N 1
ATOM 2864 C CA . MET A 1 189 ? 9.553 27.366 1.848 1.00 32.80 189 MET A CA 1
ATOM 2865 C C . MET A 1 189 ? 10.307 28.549 2.458 1.00 30.70 189 MET A C 1
ATOM 2866 O O . MET A 1 189 ? 11.153 29.162 1.794 1.00 29.95 189 MET A O 1
ATOM 2880 N N . VAL A 1 190 ? 10.018 28.892 3.717 1.00 34.03 190 VAL A N 1
ATOM 2881 C CA . VAL A 1 190 ? 10.824 29.919 4.387 1.00 34.88 190 VAL A CA 1
ATOM 2882 C C . VAL A 1 190 ? 12.297 29.551 4.274 1.00 29.28 190 VAL A C 1
ATOM 2883 O O . VAL A 1 190 ? 13.134 30.365 3.860 1.00 30.76 190 VAL A O 1
ATOM 2896 N N . GLY A 1 191 ? 12.606 28.282 4.570 1.00 34.88 191 GLY A N 1
ATOM 2897 C CA . GLY A 1 191 ? 13.975 27.800 4.501 1.00 30.61 191 GLY A CA 1
ATOM 2898 C C . GLY A 1 191 ? 14.581 27.860 3.116 1.00 35.38 191 GLY A C 1
ATOM 2899 O O . GLY A 1 191 ? 15.737 28.258 2.960 1.00 40.05 191 GLY A O 1
ATOM 2903 N N . VAL A 1 192 ? 13.814 27.470 2.086 1.00 35.03 192 VAL A N 1
ATOM 2904 C CA . VAL A 1 192 ? 14.337 27.546 0.722 1.00 31.83 192 VAL A CA 1
ATOM 2905 C C . VAL A 1 192 ? 14.677 28.992 0.361 1.00 33.40 192 VAL A C 1
ATOM 2906 O O . VAL A 1 192 ? 15.696 29.255 -0.286 1.00 33.96 192 VAL A O 1
ATOM 2919 N N . LEU A 1 193 ? 13.845 29.954 0.796 1.00 34.85 193 LEU A N 1
ATOM 2920 C CA . LEU A 1 193 ? 14.104 31.362 0.491 1.00 32.35 193 LEU A CA 1
ATOM 2921 C C . LEU A 1 193 ? 15.391 31.825 1.171 1.00 37.37 193 LEU A C 1
ATOM 2922 O O . LEU A 1 193 ? 16.189 32.558 0.568 1.00 38.48 193 LEU A O 1
ATOM 2938 N N . GLU A 1 194 ? 15.625 31.391 2.426 1.00 37.42 194 GLU A N 1
ATOM 2939 C CA . GLU A 1 194 ? 16.945 31.582 3.037 1.00 46.45 194 GLU A CA 1
ATOM 2940 C C . GLU A 1 194 ? 18.020 30.915 2.172 1.00 40.82 194 GLU A C 1
ATOM 2941 O O . GLU A 1 194 ? 19.025 31.527 1.807 1.00 46.13 194 GLU A O 1
ATOM 2953 N N . LEU A 1 195 ? 17.773 29.696 1.697 1.00 45.57 195 LEU A N 1
ATOM 2954 C CA . LEU A 1 195 ? 18.822 28.968 0.945 1.00 45.10 195 LEU A CA 1
ATOM 2955 C C . LEU A 1 195 ? 19.186 29.729 -0.331 1.00 47.77 195 LEU A C 1
ATOM 2956 O O . LEU A 1 195 ? 20.358 29.762 -0.730 1.00 48.38 195 LEU A O 1
ATOM 2972 N N . ARG A 1 196 ? 18.213 30.328 -0.980 1.00 49.69 196 ARG A N 1
ATOM 2973 C CA . ARG A 1 196 ? 18.507 30.960 -2.267 1.00 46.26 196 ARG A CA 1
ATOM 2974 C C . ARG A 1 196 ? 19.129 32.327 -2.083 1.00 45.69 196 ARG A C 1
ATOM 2975 O O . ARG A 1 196 ? 19.760 32.877 -2.995 1.00 48.26 196 ARG A O 1
ATOM 2996 N N . GLY A 1 197 ? 19.009 32.892 -0.914 1.00 49.48 197 GLY A N 1
ATOM 2997 C CA . GLY A 1 197 ? 19.769 34.117 -0.672 1.00 45.09 197 GLY A CA 1
ATOM 2998 C C . GLY A 1 197 ? 21.231 33.853 -0.326 1.00 49.29 197 GLY A C 1
ATOM 2999 O O . GLY A 1 197 ? 22.120 34.633 -0.711 1.00 49.91 197 GLY A O 1
ATOM 3003 N N . ARG A 1 198 ? 21.509 32.810 0.418 1.00 49.76 198 ARG A N 1
ATOM 3004 C CA . ARG A 1 198 ? 22.918 32.456 0.677 1.00 49.74 198 ARG A CA 1
ATOM 3005 C C . ARG A 1 198 ? 23.570 31.828 -0.578 1.00 43.85 198 ARG A C 1
ATOM 3006 O O . ARG A 1 198 ? 24.769 32.026 -0.835 1.00 56.42 198 ARG A O 1
ATOM 3027 N N . GLU A 1 199 ? 22.806 31.040 -1.299 1.00 52.09 199 GLU A N 1
ATOM 3028 C CA . GLU A 1 199 ? 23.321 30.288 -2.453 1.00 56.49 199 GLU A CA 1
ATOM 3029 C C . GLU A 1 199 ? 22.512 30.693 -3.684 1.00 56.64 199 GLU A C 1
ATOM 3030 O O . GLU A 1 199 ? 21.623 29.948 -4.127 1.00 55.60 199 GLU A O 1
ATOM 3042 N N . PRO A 1 200 ? 22.833 31.835 -4.295 1.00 53.59 200 PRO A N 1
ATOM 3043 C CA . PRO A 1 200 ? 22.123 32.235 -5.487 1.00 56.80 200 PRO A CA 1
ATOM 3044 C C . PRO A 1 200 ? 22.300 31.263 -6.671 1.00 58.22 200 PRO A C 1
ATOM 3045 O O . PRO A 1 200 ? 23.249 30.476 -6.774 1.00 57.20 200 PRO A O 1
ATOM 3056 N N . GLY A 1 201 ? 21.342 31.342 -7.577 1.00 51.07 201 GLY A N 1
ATOM 3057 C CA . GLY A 1 201 ? 21.368 30.528 -8.762 1.00 51.85 201 GLY A CA 1
ATOM 3058 C C . GLY A 1 201 ? 20.583 31.187 -9.873 1.00 52.22 201 GLY A C 1
ATOM 3059 O O . GLY A 1 201 ? 19.986 32.247 -9.689 1.00 55.40 201 GLY A O 1
ATOM 3063 N N . ASP A 1 202 ? 20.571 30.547 -11.042 1.00 51.56 202 ASP A N 1
ATOM 3064 C CA . ASP A 1 202 ? 19.799 31.074 -12.169 1.00 58.61 202 ASP A CA 1
ATOM 3065 C C . ASP A 1 202 ? 18.389 30.493 -12.163 1.00 55.96 202 ASP A C 1
ATOM 3066 O O . ASP A 1 202 ? 17.966 29.786 -13.077 1.00 61.94 202 ASP A O 1
ATOM 3075 N N . ASP A 1 203 ? 17.674 30.783 -11.080 1.00 51.17 203 ASP A N 1
ATOM 3076 C CA . ASP A 1 203 ? 16.314 30.310 -10.897 1.00 40.99 203 ASP A CA 1
ATOM 3077 C C . ASP A 1 203 ? 15.434 31.472 -10.474 1.00 42.21 203 ASP A C 1
ATOM 3078 O O . ASP A 1 203 ? 15.918 32.560 -10.144 1.00 40.63 203 ASP A O 1
ATOM 3087 N N . LEU A 1 204 ? 14.123 31.221 -10.469 1.00 38.29 204 LEU A N 1
ATOM 3088 C CA . LEU A 1 204 ? 13.182 32.300 -10.208 1.00 34.46 204 LEU A CA 1
ATOM 3089 C C . LEU A 1 204 ? 13.229 32.746 -8.756 1.00 37.53 204 LEU A C 1
ATOM 3090 O O . LEU A 1 204 ? 13.186 33.949 -8.487 1.00 30.02 204 LEU A O 1
ATOM 3106 N N . LEU A 1 205 ? 13.312 31.802 -7.807 1.00 31.77 205 LEU A N 1
ATOM 3107 C CA . LEU A 1 205 ? 13.250 32.179 -6.397 1.00 32.73 205 LEU A CA 1
ATOM 3108 C C . LEU A 1 205 ? 14.469 32.998 -5.995 1.00 34.20 205 LEU A C 1
ATOM 3109 O O . LEU A 1 205 ? 14.382 33.859 -5.117 1.00 34.21 205 LEU A O 1
ATOM 3125 N N . THR A 1 206 ? 15.607 32.751 -6.631 1.00 40.67 206 THR A N 1
ATOM 3126 C CA . THR A 1 206 ? 16.760 33.607 -6.410 1.00 43.56 206 THR A CA 1
ATOM 3127 C C . THR A 1 206 ? 16.449 35.030 -6.846 1.00 41.55 206 THR A C 1
ATOM 3128 O O . THR A 1 206 ? 16.670 35.986 -6.096 1.00 39.77 206 THR A O 1
ATOM 3139 N N . ALA A 1 207 ? 15.907 35.181 -8.054 1.00 38.53 207 ALA A N 1
ATOM 3140 C CA . ALA A 1 207 ? 15.550 36.503 -8.554 1.00 32.06 207 ALA A CA 1
ATOM 3141 C C . ALA A 1 207 ? 14.486 37.161 -7.689 1.00 35.87 207 ALA A C 1
ATOM 3142 O O . ALA A 1 207 ? 14.531 38.376 -7.464 1.00 42.28 207 ALA A O 1
ATOM 3149 N N . LEU A 1 208 ? 13.524 36.390 -7.178 1.00 35.14 208 LEU A N 1
ATOM 3150 C CA . LEU A 1 208 ? 12.509 36.992 -6.320 1.00 33.95 208 LEU A CA 1
ATOM 3151 C C . LEU A 1 208 ? 13.082 37.359 -4.956 1.00 40.86 208 LEU A C 1
ATOM 3152 O O . LEU A 1 208 ? 12.608 38.311 -4.316 1.00 39.97 208 LEU A O 1
ATOM 3168 N N . VAL A 1 209 ? 14.086 36.617 -4.482 1.00 40.43 209 VAL A N 1
ATOM 3169 C CA . VAL A 1 209 ? 14.715 36.987 -3.215 1.00 36.95 209 VAL A CA 1
ATOM 3170 C C . VAL A 1 209 ? 15.442 38.324 -3.360 1.00 39.76 209 VAL A C 1
ATOM 3171 O O . VAL A 1 209 ? 15.344 39.194 -2.482 1.00 42.99 209 VAL A O 1
ATOM 3184 N N . ARG A 1 210 ? 16.151 38.525 -4.479 1.00 38.56 210 ARG A N 1
ATOM 3185 C CA . ARG A 1 210 ? 16.779 39.816 -4.753 1.00 42.81 210 ARG A CA 1
ATOM 3186 C C . ARG A 1 210 ? 15.746 40.934 -4.752 1.00 47.32 210 ARG A C 1
ATOM 3187 O O . ARG A 1 210 ? 15.947 41.987 -4.130 1.00 43.48 210 ARG A O 1
ATOM 3208 N N . ALA A 1 211 ? 14.631 40.720 -5.459 1.00 40.75 211 ALA A N 1
ATOM 3209 C CA . ALA A 1 211 ? 13.604 41.748 -5.564 1.00 42.78 211 ALA A CA 1
ATOM 3210 C C . ALA A 1 211 ? 13.108 42.159 -4.190 1.00 39.90 211 ALA A C 1
ATOM 3211 O O . ALA A 1 211 ? 12.806 43.331 -3.952 1.00 44.12 211 ALA A O 1
ATOM 3218 N N . CYS A 1 212 ? 13.042 41.215 -3.262 1.00 39.20 212 CYS A N 1
ATOM 3219 C CA . CYS A 1 212 ? 12.526 41.542 -1.948 1.00 41.87 212 CYS A CA 1
ATOM 3220 C C . CYS A 1 212 ? 13.604 42.199 -1.100 1.00 47.22 212 CYS A C 1
ATOM 3221 O O . CYS A 1 212 ? 13.428 43.317 -0.609 1.00 43.08 212 CYS A O 1
ATOM 3229 N N . ARG A 1 213 ? 14.736 41.519 -0.955 1.00 48.03 213 ARG A N 1
ATOM 3230 C CA . ARG A 1 213 ? 15.704 41.789 0.097 1.00 45.95 213 ARG A CA 1
ATOM 3231 C C . ARG A 1 213 ? 16.836 42.717 -0.334 1.00 53.06 213 ARG A C 1
ATOM 3232 O O . ARG A 1 213 ? 17.581 43.204 0.530 1.00 53.25 213 ARG A O 1
ATOM 3253 N N . GLU A 1 214 ? 16.975 42.994 -1.632 1.00 47.81 214 GLU A N 1
ATOM 3254 C CA . GLU A 1 214 ? 17.901 44.008 -2.116 1.00 49.21 214 GLU A CA 1
ATOM 3255 C C . GLU A 1 214 ? 17.191 45.221 -2.697 1.00 47.57 214 GLU A C 1
ATOM 3256 O O . GLU A 1 214 ? 17.536 46.353 -2.359 1.00 49.02 214 GLU A O 1
ATOM 3268 N N . GLU A 1 215 ? 16.184 45.022 -3.541 1.00 47.59 215 GLU A N 1
ATOM 3269 C CA . GLU A 1 215 ? 15.516 46.121 -4.229 1.00 42.23 215 GLU A CA 1
ATOM 3270 C C . GLU A 1 215 ? 14.245 46.597 -3.531 1.00 45.01 215 GLU A C 1
ATOM 3271 O O . GLU A 1 215 ? 13.609 47.534 -4.019 1.00 45.41 215 GLU A O 1
ATOM 3283 N N . GLY A 1 216 ? 13.863 45.993 -2.405 1.00 43.33 216 GLY A N 1
ATOM 3284 C CA . GLY A 1 216 ? 12.668 46.406 -1.691 1.00 44.73 216 GLY A CA 1
ATOM 3285 C C . GLY A 1 216 ? 11.419 46.532 -2.547 1.00 48.25 216 GLY A C 1
ATOM 3286 O O . GLY A 1 216 ? 10.568 47.391 -2.286 1.00 46.90 216 GLY A O 1
ATOM 3290 N N . LEU A 1 217 ? 11.284 45.678 -3.566 1.00 43.52 217 LEU A N 1
ATOM 3291 C CA . LEU A 1 217 ? 10.168 45.763 -4.509 1.00 38.26 217 LEU A CA 1
ATOM 3292 C C . LEU A 1 217 ? 8.946 44.999 -4.032 1.00 38.71 217 LEU A C 1
ATOM 3293 O O . LEU A 1 217 ? 7.821 45.332 -4.417 1.00 38.30 217 LEU A O 1
ATOM 3309 N N . ILE A 1 218 ? 9.146 43.988 -3.195 1.00 32.58 218 ILE A N 1
ATOM 3310 C CA . ILE A 1 218 ? 8.057 43.239 -2.593 1.00 38.88 218 ILE A CA 1
ATOM 3311 C C . ILE A 1 218 ? 8.421 43.000 -1.145 1.00 35.40 218 ILE A C 1
ATOM 3312 O O . ILE A 1 218 ? 9.594 42.967 -0.778 1.00 36.48 218 ILE A O 1
ATOM 3328 N N . SER A 1 219 ? 7.396 42.789 -0.339 1.00 32.71 219 SER A N 1
ATOM 3329 C CA . SER A 1 219 ? 7.554 42.439 1.058 1.00 32.24 219 SER A CA 1
ATOM 3330 C C . SER A 1 219 ? 7.882 40.957 1.214 1.00 42.83 219 SER A C 1
ATOM 3331 O O . SER A 1 219 ? 7.737 40.156 0.274 1.00 34.52 219 SER A O 1
ATOM 3339 N N . GLU A 1 220 ? 8.329 40.596 2.432 1.00 33.77 220 GLU A N 1
ATOM 3340 C CA . GLU A 1 220 ? 8.574 39.192 2.762 1.00 41.58 220 GLU A CA 1
ATOM 3341 C C . GLU A 1 220 ? 7.290 38.368 2.665 1.00 40.95 220 GLU A C 1
ATOM 3342 O O . GLU A 1 220 ? 7.322 37.214 2.229 1.00 41.62 220 GLU A O 1
ATOM 3354 N N . GLU A 1 221 ? 6.156 38.939 3.088 1.00 37.19 221 GLU A N 1
ATOM 3355 C CA . GLU A 1 221 ? 4.865 38.264 2.950 1.00 38.50 221 GLU A CA 1
ATOM 3356 C C . GLU A 1 221 ? 4.527 38.019 1.479 1.00 35.54 221 GLU A C 1
ATOM 3357 O O . GLU A 1 221 ? 4.009 36.953 1.118 1.00 30.32 221 GLU A O 1
ATOM 3369 N N . GLU A 1 222 ? 4.811 38.997 0.616 1.00 32.34 222 GLU A N 1
ATOM 3370 C CA . GLU A 1 222 ? 4.496 38.842 -0.807 1.00 30.62 222 GLU A CA 1
ATOM 3371 C C . GLU A 1 222 ? 5.422 37.814 -1.461 1.00 36.79 222 GLU A C 1
ATOM 3372 O O . GLU A 1 222 ? 4.965 36.960 -2.233 1.00 33.29 222 GLU A O 1
ATOM 3384 N N . LEU A 1 223 ? 6.717 37.867 -1.123 1.00 34.28 223 LEU A N 1
ATOM 3385 C CA . LEU A 1 223 ? 7.701 36.923 -1.644 1.00 32.59 223 LEU A CA 1
ATOM 3386 C C . LEU A 1 223 ? 7.336 35.479 -1.296 1.00 33.46 223 LEU A C 1
ATOM 3387 O O . LEU A 1 223 ? 7.382 34.585 -2.152 1.00 31.06 223 LEU A O 1
ATOM 3403 N N . LEU A 1 224 ? 6.992 35.232 -0.035 1.00 32.95 224 LEU A N 1
ATOM 3404 C CA . LEU A 1 224 ? 6.622 33.892 0.398 1.00 34.78 224 LEU A CA 1
ATOM 3405 C C . LEU A 1 224 ? 5.309 33.455 -0.220 1.00 37.03 224 LEU A C 1
ATOM 3406 O O . LEU A 1 224 ? 5.133 32.270 -0.518 1.00 32.27 224 LEU A O 1
ATOM 3422 N N . SER A 1 225 ? 4.375 34.391 -0.413 1.00 33.58 225 SER A N 1
ATOM 3423 C CA . SER A 1 225 ? 3.090 34.046 -1.002 1.00 31.34 225 SER A CA 1
ATOM 3424 C C . SER A 1 225 ? 3.26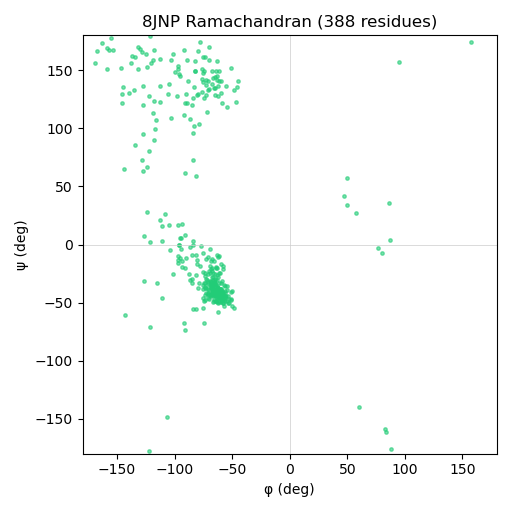5 33.602 -2.443 1.00 32.47 225 SER A C 1
ATOM 3425 O O . SER A 1 225 ? 2.678 32.599 -2.863 1.00 30.92 225 SER A O 1
ATOM 3433 N N . ILE A 1 226 ? 4.112 34.314 -3.193 1.00 34.36 226 ILE A N 1
ATOM 3434 C CA . ILE A 1 226 ? 4.350 33.993 -4.591 1.00 29.62 226 ILE A CA 1
ATOM 3435 C C . ILE A 1 226 ? 5.072 32.657 -4.724 1.00 34.48 226 ILE A C 1
ATOM 3436 O O . ILE A 1 226 ? 4.804 31.883 -5.649 1.00 29.81 226 ILE A O 1
ATOM 3452 N N . ALA A 1 227 ? 6.082 32.427 -3.883 1.00 31.18 227 ALA A N 1
ATOM 3453 C CA . ALA A 1 227 ? 6.828 31.175 -3.929 1.00 26.13 227 ALA A CA 1
ATOM 3454 C C . ALA A 1 227 ? 5.911 29.992 -3.665 1.00 27.11 227 ALA A C 1
ATOM 3455 O O . ALA A 1 227 ? 5.947 28.984 -4.385 1.00 29.73 227 ALA A O 1
ATOM 3462 N N . CYS A 1 228 ? 5.068 30.102 -2.644 1.00 26.72 228 CYS A N 1
ATOM 3463 C CA . CYS A 1 228 ? 4.136 29.021 -2.339 1.00 30.46 228 CYS A CA 1
ATOM 3464 C C . CYS A 1 228 ? 3.083 28.857 -3.429 1.00 33.31 228 CYS A C 1
ATOM 3465 O O . CYS A 1 228 ? 2.757 27.727 -3.809 1.00 29.07 228 CYS A O 1
ATOM 3473 N N . ASP A 1 229 ? 2.532 29.971 -3.930 1.00 29.82 229 ASP A N 1
ATOM 3474 C CA . ASP A 1 229 ? 1.507 29.903 -4.968 1.00 31.32 229 ASP A CA 1
ATOM 3475 C C . ASP A 1 229 ? 2.041 29.210 -6.226 1.00 29.25 229 ASP A C 1
ATOM 3476 O O . ASP A 1 229 ? 1.377 28.346 -6.808 1.00 27.22 229 ASP A O 1
ATOM 3485 N N . LEU A 1 230 ? 3.233 29.598 -6.671 1.00 25.70 230 LEU A N 1
ATOM 3486 C CA . LEU A 1 230 ? 3.764 29.066 -7.923 1.00 27.88 230 LEU A CA 1
ATOM 3487 C C . LEU A 1 230 ? 4.076 27.574 -7.822 1.00 26.69 230 LEU A C 1
ATOM 3488 O O . LEU A 1 230 ? 3.877 26.805 -8.786 1.00 23.99 230 LEU A O 1
ATOM 3504 N N . LEU A 1 231 ? 4.615 27.155 -6.682 1.00 28.52 231 LEU A N 1
ATOM 3505 C CA . LEU A 1 231 ? 4.962 25.744 -6.479 1.00 24.76 231 LEU A CA 1
ATOM 3506 C C . LEU A 1 231 ? 3.715 24.876 -6.441 1.00 22.70 231 LEU A C 1
ATOM 3507 O O . LEU A 1 231 ? 3.647 23.842 -7.110 1.00 26.37 231 LEU A O 1
ATOM 3523 N N . ILE A 1 232 ? 2.719 25.268 -5.644 1.00 22.35 232 ILE A N 1
ATOM 3524 C CA . ILE A 1 232 ? 1.518 24.456 -5.514 1.00 26.21 232 ILE A CA 1
ATOM 3525 C C . ILE A 1 232 ? 0.805 24.357 -6.854 1.00 21.60 232 ILE A C 1
ATOM 3526 O O . ILE A 1 232 ? 0.425 23.276 -7.297 1.00 21.24 232 ILE A O 1
ATOM 3542 N N . ALA A 1 233 ? 0.585 25.502 -7.502 1.00 26.50 233 ALA A N 1
ATOM 3543 C CA . ALA A 1 233 ? -0.094 25.502 -8.798 1.00 23.62 233 ALA A CA 1
ATOM 3544 C C . ALA A 1 233 ? 0.632 24.613 -9.799 1.00 22.14 233 ALA A C 1
ATOM 3545 O O . ALA A 1 233 ? -0.001 23.850 -10.541 1.00 23.54 233 ALA A O 1
ATOM 3552 N N . GLY A 1 234 ? 1.960 24.716 -9.853 1.00 24.83 234 GLY A N 1
ATOM 3553 C CA . GLY A 1 234 ? 2.732 23.845 -10.715 1.00 21.46 234 GLY A CA 1
ATOM 3554 C C . GLY A 1 234 ? 2.624 22.365 -10.377 1.00 20.22 234 GLY A C 1
ATOM 3555 O O . GLY A 1 234 ? 2.803 21.516 -11.253 1.00 23.62 234 GLY A O 1
ATOM 3559 N N . PHE A 1 235 ? 2.361 22.029 -9.108 1.00 23.50 235 PHE A N 1
ATOM 3560 C CA . PHE A 1 235 ? 2.320 20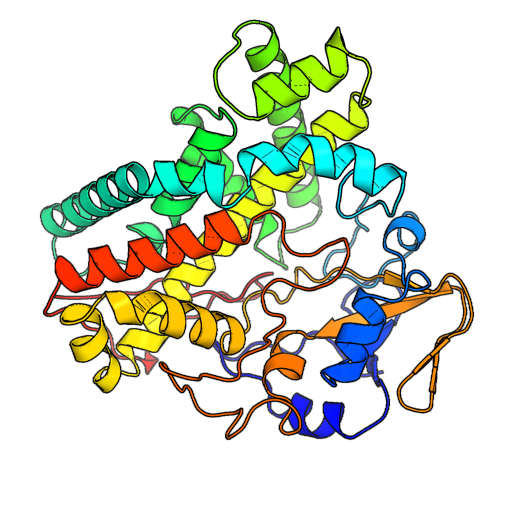.623 -8.708 1.00 20.55 235 PHE A CA 1
ATOM 3561 C C . PHE A 1 235 ? 0.953 20.001 -8.977 1.00 24.77 235 PHE A C 1
ATOM 3562 O O . PHE A 1 235 ? 0.867 18.814 -9.284 1.00 22.59 235 PHE A O 1
ATOM 3579 N N . VAL A 1 236 ? -0.124 20.775 -8.864 1.00 21.31 236 VAL A N 1
ATOM 3580 C CA . VAL A 1 236 ? -1.454 20.190 -8.939 1.00 23.38 236 VAL A CA 1
ATOM 3581 C C . VAL A 1 236 ? -2.102 20.295 -10.320 1.00 20.23 236 VAL A C 1
ATOM 3582 O O . VAL A 1 236 ? -3.123 19.631 -10.561 1.00 23.16 236 VAL A O 1
ATOM 3595 N N . SER A 1 237 ? -1.565 21.099 -11.228 1.00 25.40 237 SER A N 1
ATOM 3596 C CA . SER A 1 237 ? -2.277 21.392 -12.476 1.00 20.96 237 SER A CA 1
ATOM 3597 C C . SER A 1 237 ? -1.898 20.383 -13.562 1.00 21.07 237 SER A C 1
ATOM 3598 O O . SER A 1 237 ? -2.672 19.487 -13.899 1.00 24.43 237 SER A O 1
ATOM 3606 N N . THR A 1 238 ? -0.694 20.518 -14.087 1.00 24.46 238 THR A N 1
ATOM 3607 C CA . THR A 1 238 ? -0.301 19.767 -15.256 1.00 19.87 238 THR A CA 1
ATOM 3608 C C . THR A 1 238 ? -0.146 18.285 -14.989 1.00 24.73 238 THR A C 1
ATOM 3609 O O . THR A 1 238 ? -0.308 17.493 -15.925 1.00 23.53 238 THR A O 1
ATOM 3620 N N . THR A 1 239 ? 0.121 17.894 -13.745 1.00 24.42 239 THR A N 1
ATOM 3621 C CA . THR A 1 239 ? 0.172 16.478 -13.390 1.00 20.70 239 THR A CA 1
ATOM 3622 C C . THR A 1 239 ? -1.132 15.796 -13.749 1.00 20.81 239 THR A C 1
ATOM 3623 O O . THR A 1 239 ? -1.155 14.750 -14.411 1.00 26.22 239 THR A O 1
ATOM 3634 N N . ASN A 1 240 ? -2.242 16.388 -13.352 1.00 19.57 240 ASN A N 1
ATOM 3635 C CA . ASN A 1 240 ? -3.508 15.778 -13.687 1.00 16.24 240 ASN A CA 1
ATOM 3636 C C . ASN A 1 240 ? -3.887 15.967 -15.143 1.00 18.72 240 ASN A C 1
ATOM 3637 O O . ASN A 1 240 ? -4.486 15.064 -15.726 1.00 22.77 240 ASN A O 1
ATOM 3648 N N . GLN A 1 241 ? -3.535 17.119 -15.747 1.00 20.89 241 GLN A N 1
ATOM 3649 C CA . GLN A 1 241 ? -3.962 17.402 -17.111 1.00 19.01 241 GLN A CA 1
ATOM 3650 C C . GLN A 1 241 ? -3.269 16.491 -18.121 1.00 16.63 241 GLN A C 1
ATOM 3651 O O . GLN A 1 241 ? -3.858 16.140 -19.139 1.00 19.75 241 GLN A O 1
ATOM 3665 N N . ILE A 1 242 ? -2.009 16.139 -17.887 1.00 20.34 242 ILE A N 1
ATOM 3666 C CA . ILE A 1 242 ? -1.326 15.241 -18.816 1.00 22.31 242 ILE A CA 1
ATOM 3667 C C . ILE A 1 242 ? -2.049 13.904 -18.871 1.00 22.07 242 ILE A C 1
ATOM 3668 O O . ILE A 1 242 ? -2.270 13.335 -19.950 1.00 19.87 242 ILE A O 1
ATOM 3684 N N . GLY A 1 243 ? -2.418 13.376 -17.707 1.00 19.21 243 GLY A N 1
ATOM 3685 C CA . GLY A 1 243 ? -3.140 12.128 -17.687 1.00 18.71 243 GLY A CA 1
ATOM 3686 C C . GLY A 1 243 ? -4.463 12.242 -18.399 1.00 23.35 243 GLY A C 1
ATOM 3687 O O . GLY A 1 243 ? -4.854 11.341 -19.139 1.00 22.70 243 GLY A O 1
ATOM 3691 N N . ASN A 1 244 ? -5.157 13.369 -18.196 1.00 22.40 244 ASN A N 1
ATOM 3692 C CA . ASN A 1 244 ? -6.458 13.562 -18.822 1.00 18.35 244 ASN A CA 1
ATOM 3693 C C . ASN A 1 244 ? -6.339 13.614 -20.328 1.00 20.65 244 ASN A C 1
ATOM 3694 O O . ASN A 1 244 ? -7.229 13.138 -21.049 1.00 22.32 244 ASN A O 1
ATOM 3705 N N . PHE A 1 245 ? -5.280 14.253 -20.825 1.00 19.94 245 PHE A N 1
ATOM 3706 C CA . PHE A 1 245 ? -5.132 14.356 -22.278 1.00 19.03 245 PHE A CA 1
ATOM 3707 C C . PHE A 1 245 ? -4.812 12.996 -22.869 1.00 17.05 245 PHE A C 1
ATOM 3708 O O . PHE A 1 245 ? -5.286 12.666 -23.958 1.00 20.09 245 PHE A O 1
ATOM 3725 N N . PHE A 1 246 ? -3.983 12.194 -22.184 1.00 20.26 246 PHE A N 1
ATOM 3726 C CA . PHE A 1 246 ? -3.666 10.874 -22.722 1.00 16.75 246 PHE A CA 1
ATOM 3727 C C . PHE A 1 246 ? -4.901 9.982 -22.705 1.00 22.11 246 PHE A C 1
ATOM 3728 O O . PHE A 1 246 ? -5.144 9.213 -23.646 1.00 20.70 246 PHE A O 1
ATOM 3745 N N . HIS A 1 247 ? -5.717 10.120 -21.665 1.00 20.47 247 HIS A N 1
ATOM 3746 C CA . HIS A 1 247 ? -6.982 9.404 -21.630 1.00 23.87 247 HIS A CA 1
ATOM 3747 C C . HIS A 1 247 ? -7.857 9.746 -22.835 1.00 21.37 247 HIS A C 1
ATOM 3748 O O . HIS A 1 247 ? -8.361 8.849 -23.526 1.00 23.15 247 HIS A O 1
ATOM 3762 N N . GLN A 1 248 ? -8.050 11.037 -23.112 1.00 22.64 248 GLN A N 1
ATOM 3763 C CA . GLN A 1 248 ? -8.890 11.417 -24.247 1.00 20.91 248 GLN A CA 1
ATOM 3764 C C . GLN A 1 248 ? -8.292 10.982 -25.583 1.00 20.03 248 GLN A C 1
ATOM 3765 O O . GLN A 1 248 ? -9.031 10.641 -26.511 1.00 24.56 248 GLN A O 1
ATOM 3779 N N . LEU A 1 249 ? -6.979 10.991 -25.710 1.00 19.30 249 LEU A N 1
ATOM 3780 C CA . LEU A 1 249 ? -6.358 10.516 -26.940 1.00 21.83 249 LEU A CA 1
ATOM 3781 C C . LEU A 1 249 ? -6.530 9.003 -27.100 1.00 24.88 249 LEU A C 1
ATOM 3782 O O . LEU A 1 249 ? -6.851 8.514 -28.187 1.00 23.86 249 LEU A O 1
ATOM 3798 N N . LEU A 1 250 ? -6.342 8.256 -26.019 1.00 26.48 250 LEU A N 1
ATOM 3799 C CA . LEU A 1 250 ? -6.526 6.810 -26.074 1.00 25.42 250 LEU A CA 1
ATOM 3800 C C . LEU A 1 250 ? -7.966 6.438 -26.367 1.00 27.89 250 LEU A C 1
ATOM 3801 O O . LEU A 1 250 ? -8.214 5.395 -26.972 1.00 30.63 250 LEU A O 1
ATOM 3817 N N . VAL A 1 251 ? -8.941 7.247 -25.951 1.00 28.90 251 VAL A N 1
ATOM 3818 C CA . VAL A 1 251 ? -10.319 6.857 -26.232 1.00 34.59 251 VAL A CA 1
ATOM 3819 C C . VAL A 1 251 ? -10.809 7.531 -27.508 1.00 34.49 251 VAL A C 1
ATOM 3820 O O . VAL A 1 251 ? -11.976 7.384 -27.882 1.00 34.70 251 VAL A O 1
ATOM 3833 N N . HIS A 1 252 ? -9.930 8.238 -28.201 1.00 27.71 252 HIS A N 1
ATOM 3834 C CA . HIS A 1 252 ? -10.188 8.718 -29.561 1.00 30.89 252 HIS A CA 1
ATOM 3835 C C . HIS A 1 252 ? -9.034 8.285 -30.466 1.00 32.59 252 HIS A C 1
ATOM 3836 O O . HIS A 1 252 ? -8.313 9.117 -31.031 1.00 34.86 252 HIS A O 1
ATOM 3850 N N . PRO A 1 253 ? -8.837 6.973 -30.647 1.00 35.89 253 PRO A N 1
ATOM 3851 C CA . PRO A 1 253 ? -7.621 6.510 -31.350 1.00 37.61 253 PRO A CA 1
ATOM 3852 C C . PRO A 1 253 ? -7.494 7.010 -32.786 1.00 35.12 253 PRO A C 1
ATOM 3853 O O . PRO A 1 253 ? -6.380 7.090 -33.327 1.00 35.88 253 PRO A O 1
ATOM 3864 N N . GLU A 1 254 ? -8.610 7.339 -33.426 1.00 32.80 254 GLU A N 1
ATOM 3865 C CA . GLU A 1 254 ? -8.607 7.865 -34.791 1.00 34.59 254 GLU A CA 1
ATOM 3866 C C . GLU A 1 254 ? -7.846 9.189 -34.932 1.00 43.55 254 GLU A C 1
ATOM 3867 O O . GLU A 1 254 ? -7.654 9.665 -36.063 1.00 30.90 254 GLU A O 1
ATOM 3879 N N . GLU A 1 255 ? -7.452 9.809 -33.818 1.00 36.69 255 GLU A N 1
ATOM 3880 C CA . GLU A 1 255 ? -6.709 11.056 -33.825 1.00 31.98 255 GLU A CA 1
ATOM 3881 C C . GLU A 1 255 ? -5.212 10.845 -33.678 1.00 33.06 255 GLU A C 1
ATOM 3882 O O . GLU A 1 255 ? -4.436 11.755 -33.973 1.00 27.12 255 GLU A O 1
ATOM 3894 N N . LEU A 1 256 ? -4.794 9.660 -33.250 1.00 31.67 256 LEU A N 1
ATOM 3895 C CA . LEU A 1 256 ? -3.400 9.446 -32.895 1.00 32.76 256 LEU A CA 1
ATOM 3896 C C . LEU A 1 256 ? -2.466 9.374 -34.092 1.00 30.63 256 LEU A C 1
ATOM 3897 O O . LEU A 1 256 ? -1.298 9.765 -33.983 1.00 31.61 256 LEU A O 1
ATOM 3913 N N . THR A 1 257 ? -2.916 8.857 -35.223 1.00 28.82 257 THR A N 1
ATOM 3914 C CA . THR A 1 257 ? -1.951 8.689 -36.297 1.00 32.06 257 THR A CA 1
ATOM 3915 C C . THR A 1 257 ? -1.587 10.027 -36.928 1.00 26.04 257 THR A C 1
ATOM 3916 O O . THR A 1 257 ? -0.430 10.235 -37.286 1.00 29.91 257 THR A O 1
ATOM 3927 N N . ARG A 1 258 ? -2.540 10.960 -37.050 1.00 27.09 258 ARG A N 1
ATOM 3928 C CA . ARG A 1 258 ? -2.195 12.307 -37.469 1.00 28.64 258 ARG A CA 1
ATOM 3929 C C . ARG A 1 258 ? -1.191 12.939 -36.507 1.00 27.21 258 ARG A C 1
ATOM 3930 O O . ARG A 1 258 ? -0.186 13.502 -36.940 1.00 29.03 258 ARG A O 1
ATOM 3951 N N . LEU A 1 259 ? -1.439 12.862 -35.191 1.00 24.12 259 LEU A N 1
ATOM 3952 C CA . LEU A 1 259 ? -0.530 13.533 -34.262 1.00 22.47 259 LEU A CA 1
ATOM 3953 C C . LEU A 1 259 ? 0.844 12.890 -34.222 1.00 26.74 259 LEU A C 1
ATOM 3954 O O . LEU A 1 259 ? 1.845 13.594 -34.014 1.00 28.05 259 LEU A O 1
ATOM 3970 N N . ARG A 1 260 ? 0.916 11.561 -34.415 1.00 24.08 260 ARG A N 1
ATOM 3971 C CA . ARG A 1 260 ? 2.206 10.861 -34.477 1.00 22.64 260 ARG A CA 1
ATOM 3972 C C . ARG A 1 260 ? 2.984 11.195 -35.736 1.00 27.68 260 ARG A C 1
ATOM 3973 O O . ARG A 1 260 ? 4.211 11.329 -35.700 1.00 26.22 260 ARG A O 1
ATOM 3994 N N . GLU A 1 261 ? 2.309 11.227 -36.876 1.00 24.28 261 GLU A N 1
ATOM 3995 C CA . GLU A 1 261 ? 3.019 11.371 -38.140 1.00 24.17 261 GLU A CA 1
ATOM 3996 C C . GLU A 1 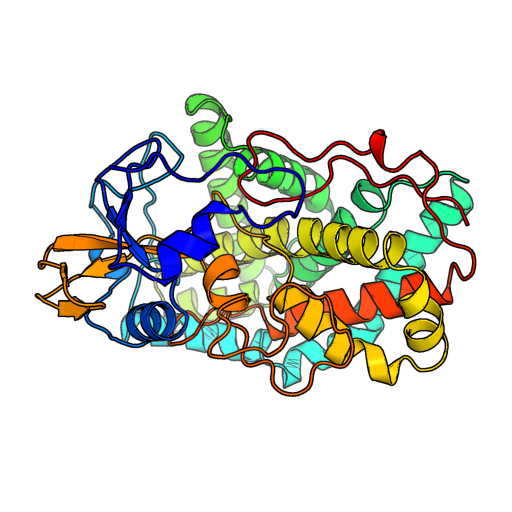261 ? 3.275 12.825 -38.491 1.00 31.42 261 GLU A C 1
ATOM 3997 O O . GLU A 1 261 ? 4.278 13.125 -39.156 1.00 25.41 261 GLU A O 1
ATOM 4009 N N . ARG A 1 262 ? 2.385 13.727 -38.055 1.00 28.25 262 ARG A N 1
ATOM 4010 C CA . ARG A 1 262 ? 2.442 15.152 -38.395 1.00 25.62 262 ARG A CA 1
ATOM 4011 C C . ARG A 1 262 ? 2.370 15.947 -37.098 1.00 26.02 262 ARG A C 1
ATOM 4012 O O . ARG A 1 262 ? 1.334 16.539 -36.769 1.00 22.12 262 ARG A O 1
ATOM 4033 N N . PRO A 1 263 ? 3.459 15.941 -36.313 1.00 27.00 263 PRO A N 1
ATOM 4034 C CA . PRO A 1 263 ? 3.399 16.499 -34.955 1.00 25.63 263 PRO A CA 1
ATOM 4035 C C . PRO A 1 263 ? 3.225 18.002 -34.933 1.00 26.07 263 PRO A C 1
ATOM 4036 O O . PRO A 1 263 ? 2.922 18.564 -33.884 1.00 24.09 263 PRO A O 1
ATOM 4047 N N . GLU A 1 264 ? 3.427 18.686 -36.051 1.00 26.84 264 GLU A N 1
ATOM 4048 C CA . GLU A 1 264 ? 3.070 20.090 -36.053 1.00 26.97 264 GLU A CA 1
ATOM 4049 C C . GLU A 1 264 ? 1.576 20.274 -35.826 1.00 24.11 264 GLU A C 1
ATOM 4050 O O . GLU A 1 264 ? 1.133 21.411 -35.654 1.00 23.91 264 GLU A O 1
ATOM 4062 N N . LEU A 1 265 ? 0.779 19.197 -35.882 1.00 16.34 265 LEU A N 1
ATOM 4063 C CA . LEU A 1 265 ? -0.628 19.317 -35.526 1.00 21.42 265 LEU A CA 1
ATOM 4064 C C . LEU A 1 265 ? -0.879 19.267 -34.028 1.00 21.78 265 LEU A C 1
ATOM 4065 O O . LEU A 1 265 ? -2.020 19.475 -33.606 1.00 24.64 265 LEU A O 1
ATOM 4081 N N . ILE A 1 266 ? 0.131 18.953 -33.228 1.00 20.26 266 ILE A N 1
ATOM 4082 C CA . ILE A 1 266 ? -0.094 18.779 -31.792 1.00 23.06 266 ILE A CA 1
ATOM 4083 C C . ILE A 1 266 ? -0.503 20.089 -31.111 1.00 25.54 266 ILE A C 1
ATOM 4084 O O . ILE A 1 266 ? -1.356 20.065 -30.211 1.00 22.23 266 ILE A O 1
ATOM 4100 N N . PRO A 1 267 ? 0.063 21.253 -31.460 1.00 25.63 267 PRO A N 1
ATOM 4101 C CA . PRO A 1 267 ? -0.380 22.474 -30.754 1.00 21.96 267 PRO A CA 1
ATOM 4102 C C . PRO A 1 267 ? -1.877 22.724 -30.814 1.00 19.50 267 PRO A C 1
ATOM 4103 O O . PRO A 1 267 ? -2.465 23.126 -29.800 1.00 25.55 267 PRO A O 1
ATOM 4114 N N . LYS A 1 268 ? -2.508 22.568 -31.975 1.00 22.07 268 LYS A N 1
ATOM 4115 C CA . LYS A 1 268 ? -3.939 22.845 -32.067 1.00 22.92 268 LYS A CA 1
ATOM 4116 C C . LYS A 1 268 ? -4.765 21.844 -31.271 1.00 21.99 268 LYS A C 1
ATOM 4117 O O . LYS A 1 268 ? -5.813 22.211 -30.724 1.00 22.38 268 LYS A O 1
ATOM 4136 N N . ALA A 1 269 ? -4.335 20.571 -31.252 1.00 21.56 269 ALA A N 1
ATOM 4137 C CA . ALA A 1 269 ? -4.992 19.535 -30.450 1.00 18.91 269 ALA A CA 1
ATOM 4138 C C . ALA A 1 269 ? -4.895 19.852 -28.964 1.00 19.76 269 ALA A C 1
ATOM 4139 O O . ALA A 1 269 ? -5.874 19.714 -28.219 1.00 20.10 269 ALA A O 1
ATOM 4146 N N . VAL A 1 270 ? -3.736 20.314 -28.518 1.00 21.68 270 VAL A N 1
ATOM 4147 C CA . VAL A 1 270 ? -3.610 20.697 -27.122 1.00 20.28 270 VAL A CA 1
ATOM 4148 C C . VAL A 1 270 ? -4.607 21.798 -26.775 1.00 17.78 270 VAL A C 1
ATOM 4149 O O . VAL A 1 270 ? -5.215 21.790 -25.690 1.00 18.61 270 VAL A O 1
ATOM 4162 N N . GLU A 1 271 ? -4.798 22.761 -27.674 1.00 20.33 271 GLU A N 1
ATOM 4163 C CA . GLU A 1 271 ? -5.740 23.836 -27.401 1.00 19.66 271 GLU A CA 1
ATOM 4164 C C . GLU A 1 271 ? -7.167 23.325 -27.376 1.00 19.80 271 GLU A C 1
ATOM 4165 O O . GLU A 1 271 ? -8.004 23.800 -26.592 1.00 18.31 271 GLU A O 1
ATOM 4177 N N . GLU A 1 272 ? -7.482 22.387 -28.252 1.00 15.66 272 GLU A N 1
ATOM 4178 C CA . GLU A 1 272 ? -8.824 21.824 -28.202 1.00 20.84 272 GLU A CA 1
ATOM 4179 C C . GLU A 1 272 ? -9.047 21.064 -26.898 1.00 17.31 272 GLU A C 1
ATOM 4180 O O . GLU A 1 272 ? -10.123 21.158 -26.282 1.00 20.01 272 GLU A O 1
ATOM 4192 N N . LEU A 1 273 ? -8.055 20.275 -26.483 1.00 18.33 273 LEU A N 1
ATOM 4193 C CA . LEU A 1 273 ? -8.184 19.508 -25.249 1.00 16.92 273 LEU A CA 1
ATOM 4194 C C . LEU A 1 273 ? -8.243 20.439 -24.046 1.00 19.83 273 LEU A C 1
ATOM 4195 O O . LEU A 1 273 ? -8.955 20.148 -23.076 1.00 19.73 273 LEU A O 1
ATOM 4211 N N . MET A 1 274 ? -7.521 21.573 -24.105 1.00 17.50 274 MET A N 1
ATOM 4212 C CA . MET A 1 274 ? -7.661 22.616 -23.091 1.00 14.99 274 MET A CA 1
ATOM 4213 C C . MET A 1 274 ? -9.095 23.119 -23.009 1.00 21.32 274 MET A C 1
ATOM 4214 O O . MET A 1 274 ? -9.636 23.359 -21.912 1.00 22.67 274 MET A O 1
ATOM 4228 N N . ARG A 1 275 ? -9.721 23.341 -24.164 1.00 21.02 275 ARG A N 1
ATOM 4229 C CA . ARG A 1 275 ? -11.111 23.780 -24.144 1.00 22.48 275 ARG A CA 1
ATOM 4230 C C . ARG A 1 275 ? -12.009 22.703 -23.556 1.00 18.24 275 ARG A C 1
ATOM 4231 O O . ARG A 1 275 ? -12.923 22.993 -22.783 1.00 20.90 275 ARG A O 1
ATOM 4252 N N . TYR A 1 276 ? -11.787 21.472 -23.962 1.00 22.35 276 TYR A N 1
ATOM 4253 C CA . TYR A 1 276 ? -12.741 20.390 -23.761 1.00 23.88 276 TYR A CA 1
ATOM 4254 C C . TYR A 1 276 ? -12.708 19.821 -22.349 1.00 24.27 276 TYR A C 1
ATOM 4255 O O . TYR A 1 276 ? -13.725 19.330 -21.854 1.00 22.22 276 TYR A O 1
ATOM 4273 N N . VAL A 1 277 ? -11.553 19.802 -21.714 1.00 19.74 277 VAL A N 1
ATOM 4274 C CA . VAL A 1 277 ? -11.362 18.992 -20.509 1.00 17.85 277 VAL A CA 1
ATOM 4275 C C . VAL A 1 277 ? -11.713 19.842 -19.287 1.00 22.27 277 VAL A C 1
ATOM 4276 O O . VAL A 1 277 ? -11.079 20.891 -19.064 1.00 22.26 277 VAL A O 1
ATOM 4289 N N . PRO A 1 278 ? -12.681 19.401 -18.455 1.00 20.54 278 PRO A N 1
ATOM 4290 C CA . PRO A 1 278 ? -12.911 20.082 -17.166 1.00 25.72 278 PRO A CA 1
ATOM 4291 C C . PRO A 1 278 ? -11.875 19.641 -16.172 1.00 21.31 278 PRO A C 1
ATOM 4292 O O . PRO A 1 278 ? -11.948 18.519 -15.674 1.00 25.42 278 PRO A O 1
ATOM 4303 N N . LEU A 1 279 ? -10.891 20.491 -15.924 1.00 22.98 279 LEU A N 1
ATOM 4304 C CA . LEU A 1 279 ? -9.776 20.149 -15.050 1.00 23.61 279 LEU A CA 1
ATOM 4305 C C . LEU A 1 279 ? -10.083 20.577 -13.623 1.00 33.32 279 LEU A C 1
ATOM 4306 O O . LEU A 1 279 ? -10.259 19.735 -12.731 1.00 23.65 279 LEU A O 1
ATOM 4322 N N . LEU A 1 280 ? -10.147 21.884 -13.387 1.00 24.73 280 LEU A N 1
ATOM 4323 C CA . LEU A 1 280 ? -10.240 22.424 -12.041 1.00 31.76 280 LEU A CA 1
ATOM 4324 C C . LEU A 1 280 ? -11.674 22.345 -11.542 1.00 26.57 280 LEU A C 1
ATOM 4325 O O . LEU A 1 280 ? -12.584 22.844 -12.202 1.00 30.70 280 LEU A O 1
ATOM 4341 N N . THR A 1 281 ? -11.867 21.768 -10.347 1.00 26.64 281 THR A N 1
ATOM 4342 C CA . THR A 1 281 ? -13.200 21.660 -9.750 1.00 31.52 281 THR A CA 1
ATOM 4343 C C . THR A 1 281 ? -13.244 22.363 -8.397 1.00 32.27 281 THR A C 1
ATOM 4344 O O . THR A 1 281 ? -13.860 23.424 -8.284 1.00 38.72 281 THR A O 1
ATOM 4355 N N . GLY A 1 282 ? -12.589 21.816 -7.371 1.00 24.64 282 GLY A N 1
ATOM 4356 C CA . GLY A 1 282 ? -12.527 22.475 -6.089 1.00 25.32 282 GLY A CA 1
ATOM 4357 C C . GLY A 1 282 ? -11.646 23.707 -6.091 1.00 28.51 282 GLY A C 1
ATOM 4358 O O . GLY A 1 282 ? -11.834 24.598 -5.269 1.00 28.92 282 GLY A O 1
ATOM 4362 N N . PHE A 1 283 ? -10.677 23.775 -6.991 1.00 23.79 283 PHE A N 1
ATOM 4363 C CA . PHE A 1 283 ? -9.852 24.974 -7.093 1.00 27.49 283 PHE A CA 1
ATOM 4364 C C . PHE A 1 283 ? -10.628 25.941 -7.970 1.00 28.06 283 PHE A C 1
ATOM 4365 O O . PHE A 1 283 ? -10.624 25.837 -9.193 1.00 30.10 283 PHE A O 1
ATOM 4382 N N . ASN A 1 284 ? -11.353 26.836 -7.331 1.00 26.46 284 ASN A N 1
ATOM 4383 C CA . ASN A 1 284 ? -12.172 27.815 -8.017 1.00 31.44 284 ASN A CA 1
ATOM 4384 C C . ASN A 1 284 ? -12.121 29.060 -7.167 1.00 28.52 284 ASN A C 1
ATOM 4385 O O . ASN A 1 284 ? -12.465 29.017 -5.982 1.00 38.45 284 ASN A O 1
ATOM 4396 N N . LEU A 1 285 ? -11.669 30.146 -7.749 1.00 26.53 285 LEU A N 1
ATOM 4397 C CA . LEU A 1 285 ? -11.540 31.392 -7.014 1.00 29.94 285 LEU A CA 1
ATOM 4398 C C . LEU A 1 285 ? -12.887 32.084 -6.988 1.00 33.88 285 LEU A C 1
ATOM 4399 O O . LEU A 1 285 ? -13.576 32.147 -8.005 1.00 42.64 285 LEU A O 1
ATOM 4415 N N . ALA A 1 286 ? -13.278 32.591 -5.826 1.00 24.95 286 ALA A N 1
ATOM 4416 C CA . ALA A 1 286 ? -14.476 33.419 -5.725 1.00 29.58 286 ALA A CA 1
ATOM 4417 C C . ALA A 1 286 ? -14.083 34.900 -5.730 1.00 25.15 286 ALA A C 1
ATOM 4418 O O . ALA A 1 286 ? -13.212 35.315 -4.968 1.00 28.53 286 ALA A O 1
ATOM 4425 N N . ARG A 1 287 ? -14.689 35.682 -6.615 1.00 22.66 287 ARG A N 1
ATOM 4426 C CA . ARG A 1 287 ? -14.534 37.127 -6.567 1.00 24.27 287 ARG A CA 1
ATOM 4427 C C . ARG A 1 287 ? -15.729 37.728 -5.830 1.00 26.61 287 ARG A C 1
ATOM 4428 O O . ARG A 1 287 ? -16.813 37.149 -5.803 1.00 30.04 287 ARG A O 1
ATOM 4449 N N . TYR A 1 288 ? -15.511 38.888 -5.223 1.00 28.94 288 TYR A N 1
ATOM 4450 C CA . TYR A 1 288 ? -16.586 39.681 -4.652 1.00 32.06 288 TYR A CA 1
ATOM 4451 C C . TYR A 1 288 ? -16.777 40.983 -5.423 1.00 29.99 288 TYR A C 1
ATOM 4452 O O . TYR A 1 288 ? -15.816 41.672 -5.780 1.00 29.35 288 TYR A O 1
ATOM 4470 N N . ALA A 1 289 ? -18.035 41.308 -5.678 1.00 26.70 289 ALA A N 1
ATOM 4471 C CA . ALA A 1 289 ? -18.369 42.564 -6.329 1.00 30.57 289 ALA A CA 1
ATOM 4472 C C . ALA A 1 289 ? -18.111 43.725 -5.375 1.00 31.55 289 ALA A C 1
ATOM 4473 O O . ALA A 1 289 ? -18.500 43.659 -4.202 1.00 34.58 289 ALA A O 1
ATOM 4480 N N . THR A 1 290 ? -17.444 44.784 -5.867 1.00 32.82 290 THR A N 1
ATOM 4481 C CA . THR A 1 290 ? -17.201 46.001 -5.086 1.00 29.30 290 THR A CA 1
ATOM 4482 C C . THR A 1 290 ? -18.247 47.077 -5.333 1.00 31.51 290 THR A C 1
ATOM 4483 O O . THR A 1 290 ? -18.197 48.127 -4.686 1.00 34.48 290 THR A O 1
ATOM 4494 N N . ALA A 1 291 ? -19.178 46.831 -6.258 1.00 34.30 291 ALA A N 1
ATOM 4495 C CA . ALA A 1 291 ? -20.263 47.733 -6.595 1.00 38.12 291 ALA A CA 1
ATOM 4496 C C . ALA A 1 291 ? -21.355 46.885 -7.224 1.00 41.74 291 ALA A C 1
ATOM 4497 O O . ALA A 1 291 ? -21.130 45.726 -7.587 1.00 36.89 291 ALA A O 1
ATOM 4504 N N . ASP A 1 292 ? -22.542 47.475 -7.369 1.00 40.12 292 ASP A N 1
ATOM 4505 C CA . ASP A 1 292 ? -23.632 46.783 -8.054 1.00 35.96 292 ASP A CA 1
ATOM 4506 C C . ASP A 1 292 ? -23.312 46.608 -9.532 1.00 41.64 292 ASP A C 1
ATOM 4507 O O . ASP A 1 292 ? -22.830 47.537 -10.182 1.00 42.45 292 ASP A O 1
ATOM 4516 N N . VAL A 1 293 ? -23.623 45.425 -10.077 1.00 37.27 293 VAL A N 1
ATOM 4517 C CA . VAL A 1 293 ? -23.314 45.093 -11.467 1.00 38.85 293 VAL A CA 1
ATOM 4518 C C . VAL A 1 293 ? -24.480 44.325 -12.077 1.00 39.45 293 VAL A C 1
ATOM 4519 O O . VAL A 1 293 ? -24.949 43.343 -11.499 1.00 43.27 293 VAL A O 1
ATOM 4532 N N . GLU A 1 294 ? -24.924 44.752 -13.255 1.00 43.50 294 GLU A N 1
ATOM 4533 C CA . GLU A 1 294 ? -25.991 44.083 -13.985 1.00 39.89 294 GLU A CA 1
ATOM 4534 C C . GLU A 1 294 ? -25.373 43.015 -14.872 1.00 44.67 294 GLU A C 1
ATOM 4535 O O . GLU A 1 294 ? -24.545 43.330 -15.737 1.00 40.21 294 GLU A O 1
ATOM 4547 N N . LEU A 1 295 ? -25.790 41.760 -14.691 1.00 41.64 295 LEU A N 1
ATOM 4548 C CA . LEU A 1 295 ? -25.231 40.689 -15.511 1.00 43.07 295 LEU A CA 1
ATOM 4549 C C . LEU A 1 295 ? -26.275 39.622 -15.795 1.00 43.13 295 LEU A C 1
ATOM 4550 O O . LEU A 1 295 ? -26.935 39.135 -14.874 1.00 42.79 295 LEU A O 1
ATOM 4566 N N . GLY A 1 296 ? -26.415 39.266 -17.070 1.00 44.93 296 GLY A N 1
ATOM 4567 C CA . GLY A 1 296 ? -27.314 38.194 -17.458 1.00 44.10 296 GLY A CA 1
ATOM 4568 C C . GLY A 1 296 ? -28.747 38.413 -17.037 1.00 49.43 296 GLY A C 1
ATOM 4569 O O . GLY A 1 296 ? -29.487 37.440 -16.843 1.00 52.92 296 GLY A O 1
ATOM 4573 N N . GLY A 1 297 ? -29.164 39.668 -16.892 1.00 47.22 297 GLY A N 1
ATOM 4574 C CA . GLY A 1 297 ? -30.532 39.977 -16.543 1.00 48.65 297 GLY A CA 1
ATOM 4575 C C . GLY A 1 297 ? -30.813 39.993 -15.061 1.00 51.58 297 GLY A C 1
ATOM 4576 O O . GLY A 1 297 ? -31.979 40.155 -14.667 1.00 53.83 297 GLY A O 1
ATOM 4580 N N . ILE A 1 298 ? -29.797 39.807 -14.224 1.00 48.17 298 ILE A N 1
ATOM 4581 C CA . ILE A 1 298 ? -29.941 39.953 -12.781 1.00 48.95 298 ILE A CA 1
ATOM 4582 C C . ILE A 1 298 ? -28.972 41.030 -12.307 1.00 45.80 298 ILE A C 1
ATOM 4583 O O . ILE A 1 298 ? -28.220 41.601 -13.095 1.00 45.70 298 ILE A O 1
ATOM 4599 N N . THR A 1 299 ? -28.973 41.310 -11.013 1.00 47.83 299 THR A N 1
ATOM 4600 C CA . THR A 1 299 ? -28.140 42.375 -10.465 1.00 47.80 299 THR A CA 1
ATOM 4601 C C . THR A 1 299 ? -27.329 41.772 -9.327 1.00 47.88 299 THR A C 1
ATOM 4602 O O . THR A 1 299 ? -27.893 41.204 -8.383 1.00 44.74 299 THR A O 1
ATOM 4613 N N . ILE A 1 300 ? -26.010 41.826 -9.471 1.00 44.52 300 ILE A N 1
ATOM 4614 C CA . ILE A 1 300 ? -25.076 41.325 -8.476 1.00 42.61 300 ILE A CA 1
ATOM 4615 C C . ILE A 1 300 ? -24.742 42.489 -7.553 1.00 42.22 300 ILE A C 1
ATOM 4616 O O . ILE A 1 300 ? -24.066 43.438 -7.963 1.00 41.89 300 ILE A O 1
ATOM 4632 N N . ARG A 1 301 ? -25.203 42.410 -6.308 1.00 39.32 301 ARG A N 1
ATOM 4633 C CA . ARG A 1 301 ? -25.038 43.510 -5.375 1.00 39.59 301 ARG A CA 1
ATOM 4634 C C . ARG A 1 301 ? -23.611 43.599 -4.875 1.00 37.19 301 ARG A C 1
ATOM 4635 O O . ARG A 1 301 ? -22.920 42.590 -4.730 1.00 33.09 301 ARG A O 1
ATOM 4656 N N . ALA A 1 302 ? -23.184 44.820 -4.576 1.00 34.10 302 ALA A N 1
ATOM 4657 C CA . ALA A 1 302 ? -21.937 45.009 -3.858 1.00 34.89 302 ALA A CA 1
ATOM 4658 C C . ALA A 1 302 ? -21.859 44.035 -2.686 1.00 35.97 302 ALA A C 1
ATOM 4659 O O . ALA A 1 302 ? -22.853 43.787 -1.997 1.00 34.93 302 ALA A O 1
ATOM 4666 N N . GLY A 1 303 ? -20.660 43.492 -2.457 1.00 30.61 303 GLY A N 1
ATOM 4667 C CA . GLY A 1 303 ? -20.429 42.548 -1.382 1.00 29.40 303 GLY A CA 1
ATOM 4668 C C . GLY A 1 303 ? -20.843 41.110 -1.660 1.00 31.89 303 GLY A C 1
ATOM 4669 O O . GLY A 1 303 ? -20.565 40.232 -0.834 1.00 30.07 303 GLY A O 1
ATOM 4673 N N . GLU A 1 304 ? -21.500 40.828 -2.771 1.00 33.93 304 GLU A N 1
ATOM 4674 C CA . GLU A 1 304 ? -21.888 39.450 -3.047 1.00 31.77 304 GLU A CA 1
ATOM 4675 C C . GLU A 1 304 ? -20.773 38.735 -3.812 1.00 31.57 304 GLU A C 1
ATOM 4676 O O . GLU A 1 304 ? -19.933 39.364 -4.457 1.00 27.25 304 GLU A O 1
ATOM 4688 N N . ALA A 1 305 ? -20.783 37.403 -3.741 1.00 27.11 305 ALA A N 1
ATOM 4689 C CA . ALA A 1 305 ? -19.728 36.576 -4.317 1.00 26.23 305 ALA A CA 1
ATOM 4690 C C . ALA A 1 305 ? -20.140 36.007 -5.664 1.00 24.40 305 ALA A C 1
ATOM 4691 O O . ALA A 1 305 ? -21.309 35.680 -5.891 1.00 25.67 305 ALA A O 1
ATOM 4698 N N . VAL A 1 306 ? -19.147 35.829 -6.547 1.00 27.87 306 VAL A N 1
ATOM 4699 C CA . VAL A 1 306 ? -19.383 35.306 -7.893 1.00 23.85 306 VAL A CA 1
ATOM 4700 C C . VAL A 1 306 ? -18.329 34.254 -8.221 1.00 29.65 306 VAL A C 1
ATOM 4701 O O . VAL A 1 306 ? -17.136 34.460 -7.970 1.00 30.66 306 VAL A O 1
ATOM 4714 N N . MET A 1 307 ? -18.776 33.118 -8.746 1.00 25.47 307 MET A N 1
ATOM 4715 C CA . MET A 1 307 ? -17.891 32.086 -9.253 1.00 29.56 307 MET A CA 1
ATOM 4716 C C . MET A 1 307 ? -18.186 31.832 -10.727 1.00 26.74 307 MET A C 1
ATOM 4717 O O . MET A 1 307 ? -19.286 32.081 -11.219 1.00 26.40 307 MET A O 1
ATOM 4731 N N . ILE A 1 308 ? -17.189 31.311 -11.423 1.00 24.32 308 ILE A N 1
ATOM 4732 C CA . ILE A 1 308 ? -17.285 31.055 -12.846 1.00 24.42 308 ILE A CA 1
ATOM 4733 C C . ILE A 1 308 ? -17.098 29.565 -13.070 1.00 23.45 308 ILE A C 1
ATOM 4734 O O . ILE A 1 308 ? -16.527 28.853 -12.242 1.00 20.81 308 ILE A O 1
ATOM 4750 N N . ALA A 1 309 ? -17.579 29.098 -14.218 1.00 22.71 309 ALA A N 1
ATOM 4751 C CA . ALA A 1 309 ? -17.371 27.727 -14.681 1.00 24.39 309 ALA A CA 1
ATOM 4752 C C . ALA A 1 309 ? -16.799 27.803 -16.099 1.00 20.89 309 ALA A C 1
ATOM 4753 O O . ALA A 1 309 ? -17.555 27.902 -17.083 1.00 19.85 309 ALA A O 1
ATOM 4760 N N . THR A 1 310 ? -15.467 27.750 -16.193 1.00 18.52 310 THR A N 1
ATOM 4761 C CA . THR A 1 310 ? -14.795 27.868 -17.485 1.00 21.98 310 THR A CA 1
ATOM 4762 C C . THR A 1 310 ? -15.114 26.680 -18.379 1.00 23.04 310 THR A C 1
ATOM 4763 O O . THR A 1 310 ? -15.278 26.843 -19.590 1.00 20.75 310 THR A O 1
ATOM 4774 N N . ALA A 1 311 ? -15.267 25.491 -17.797 1.00 22.56 311 ALA A N 1
ATOM 4775 C CA . ALA A 1 311 ? -15.558 24.321 -18.616 1.00 23.04 311 ALA A CA 1
ATOM 4776 C C . ALA A 1 311 ? -16.918 24.446 -19.277 1.00 22.89 311 ALA A C 1
ATOM 4777 O O . ALA A 1 311 ? -17.105 23.980 -20.413 1.00 21.44 311 ALA A O 1
ATOM 4784 N N . ALA A 1 312 ? -17.872 25.105 -18.607 1.00 21.23 312 ALA A N 1
ATOM 4785 C CA . ALA A 1 312 ? -19.190 25.306 -19.216 1.00 24.22 312 ALA A CA 1
ATOM 4786 C C . ALA A 1 312 ? -19.133 26.375 -20.316 1.00 20.99 312 ALA A C 1
ATOM 4787 O O . ALA A 1 312 ? -19.689 26.185 -21.406 1.00 25.81 312 ALA A O 1
ATOM 4794 N N . ALA A 1 313 ? -18.507 27.517 -20.018 1.00 24.36 313 ALA A N 1
ATOM 4795 C CA . ALA A 1 313 ? -18.306 28.559 -21.014 1.00 24.71 313 ALA A CA 1
ATOM 4796 C C . ALA A 1 313 ? -17.609 28.009 -22.244 1.00 24.23 313 ALA A C 1
ATOM 4797 O O . ALA A 1 313 ? -17.920 28.419 -23.367 1.00 25.48 313 ALA A O 1
ATOM 4804 N N . ASN A 1 314 ? -16.690 27.060 -22.053 1.00 26.30 314 ASN A N 1
ATOM 4805 C CA . ASN A 1 314 ? -15.953 26.463 -23.164 1.00 24.66 314 ASN A CA 1
ATOM 4806 C C . ASN A 1 314 ? -16.800 25.577 -24.063 1.00 27.30 314 ASN A C 1
ATOM 4807 O O . ASN A 1 314 ? -16.267 25.100 -25.067 1.00 26.10 314 ASN A O 1
ATOM 4818 N N . ARG A 1 315 ? -18.082 25.344 -23.754 1.00 30.09 315 ARG A N 1
ATOM 4819 C CA . ARG A 1 315 ? -18.975 24.644 -24.679 1.00 27.09 315 ARG A CA 1
ATOM 4820 C C . ARG A 1 315 ? -20.226 25.458 -25.006 1.00 24.05 315 ARG A C 1
ATOM 4821 O O . ARG A 1 315 ? -21.279 24.902 -25.318 1.00 31.47 315 ARG A O 1
ATOM 4842 N N . ASP A 1 316 ? -20.120 26.768 -24.950 1.00 28.74 316 ASP A N 1
ATOM 4843 C CA . ASP A 1 316 ? -21.227 27.672 -25.261 1.00 29.12 316 ASP A CA 1
ATOM 4844 C C . ASP A 1 316 ? -21.495 27.662 -26.765 1.00 30.07 316 ASP A C 1
ATOM 4845 O O . ASP A 1 316 ? -20.630 28.083 -27.539 1.00 28.99 316 ASP A O 1
ATOM 4854 N N . PRO A 1 317 ? -22.647 27.169 -27.222 1.00 29.77 317 PRO A N 1
ATOM 4855 C CA . PRO A 1 317 ? -22.890 27.072 -28.674 1.00 34.52 317 PRO A CA 1
ATOM 4856 C C . PRO A 1 317 ? -22.916 28.420 -29.404 1.00 35.90 317 PRO A C 1
ATOM 4857 O O . PRO A 1 317 ? -22.909 28.430 -30.637 1.00 34.33 317 PRO A O 1
ATOM 4868 N N . GLU A 1 318 ? -22.901 29.553 -28.713 1.00 31.68 318 GLU A N 1
ATOM 4869 C CA . GLU A 1 318 ? -22.795 30.811 -29.443 1.00 39.66 318 GLU A CA 1
ATOM 4870 C C . GLU A 1 318 ? -21.365 31.140 -29.850 1.00 38.41 318 GLU A C 1
ATOM 4871 O O . GLU A 1 318 ? -21.157 32.037 -30.670 1.00 34.97 318 GLU A O 1
ATOM 4883 N N . VAL A 1 319 ? -20.379 30.447 -29.287 1.00 36.07 319 VAL A N 1
ATOM 4884 C CA . VAL A 1 319 ? -18.983 30.777 -29.508 1.00 35.76 319 VAL A CA 1
ATOM 4885 C C . VAL A 1 319 ? -18.250 29.676 -30.246 1.00 30.87 319 VAL A C 1
ATOM 4886 O O . VAL A 1 319 ? -17.292 29.967 -30.974 1.00 30.71 319 VAL A O 1
ATOM 4899 N N . PHE A 1 320 ? -18.629 28.417 -30.016 1.00 29.24 320 PHE A N 1
ATOM 4900 C CA . PHE A 1 320 ? -17.957 27.240 -30.550 1.00 29.15 320 PHE A CA 1
ATOM 4901 C C . PHE A 1 320 ? -18.984 26.450 -31.347 1.00 32.55 320 PHE A C 1
ATOM 4902 O O . PHE A 1 320 ? -20.073 26.164 -30.837 1.00 32.18 320 PHE A O 1
ATOM 4919 N N . GLN A 1 321 ? -18.642 26.128 -32.591 1.00 31.22 321 GLN A N 1
ATOM 4920 C CA . GLN A 1 321 ? -19.464 25.247 -33.409 1.00 33.79 321 GLN A CA 1
ATOM 4921 C C . GLN A 1 321 ? -19.296 23.806 -32.941 1.00 33.17 321 GLN A C 1
ATOM 4922 O O . GLN A 1 321 ? -18.181 23.353 -32.665 1.00 32.40 321 GLN A O 1
ATOM 4936 N N . GLU A 1 322 ? -20.388 23.049 -32.907 1.00 36.23 322 GLU A N 1
ATOM 4937 C CA . GLU A 1 322 ? -20.346 21.675 -32.435 1.00 35.41 322 GLU A CA 1
ATOM 4938 C C . GLU A 1 322 ? -19.618 21.620 -31.094 1.00 28.42 322 GLU A C 1
ATOM 4939 O O . GLU A 1 322 ? -18.619 20.896 -30.939 1.00 29.83 322 GLU A O 1
ATOM 4951 N N . PRO A 1 323 ? -20.078 22.362 -30.088 1.00 35.62 323 PRO A N 1
ATOM 4952 C CA . PRO A 1 323 ? -19.270 22.510 -28.862 1.00 29.08 323 PRO A CA 1
ATOM 4953 C C . PRO A 1 323 ? -19.077 21.217 -28.089 1.00 31.30 323 PRO A C 1
ATOM 4954 O O . PRO A 1 323 ? -18.091 21.093 -27.345 1.00 27.14 323 PRO A O 1
ATOM 4965 N N . GLU A 1 324 ? -19.976 20.244 -28.224 1.00 27.15 324 GLU A N 1
ATOM 4966 C CA . GLU A 1 324 ? -19.833 19.022 -27.453 1.00 32.01 324 GLU A CA 1
ATOM 4967 C C . GLU A 1 324 ? -18.945 17.995 -28.137 1.00 28.53 324 GLU A C 1
ATOM 4968 O O . GLU A 1 324 ? -18.712 16.933 -27.571 1.00 28.01 324 GLU A O 1
ATOM 4980 N N . ARG A 1 325 ? -18.451 18.279 -29.329 1.00 28.92 325 ARG A N 1
ATOM 4981 C CA . ARG A 1 325 ? -17.565 17.376 -30.036 1.00 32.77 325 ARG A CA 1
ATOM 4982 C C . ARG A 1 325 ? -16.106 17.747 -29.800 1.00 29.47 325 ARG A C 1
ATOM 4983 O O . ARG A 1 325 ? -15.743 18.930 -29.739 1.00 26.67 325 ARG A O 1
ATOM 5004 N N . LEU A 1 326 ? -15.258 16.723 -29.731 1.00 30.02 326 LEU A N 1
ATOM 5005 C CA . LEU A 1 326 ? -13.812 16.925 -29.648 1.00 26.24 326 LEU A CA 1
ATOM 5006 C C . LEU A 1 326 ? -13.278 17.054 -31.069 1.00 33.09 326 LEU A C 1
ATOM 5007 O O . LEU A 1 326 ? -13.233 16.069 -31.818 1.00 31.87 326 LEU A O 1
ATOM 5023 N N . VAL A 1 327 ? -12.896 18.265 -31.454 1.00 24.60 327 VAL A N 1
ATOM 5024 C CA . VAL A 1 327 ? -12.473 18.569 -32.825 1.00 27.78 327 VAL A CA 1
ATOM 5025 C C . VAL A 1 327 ? -11.010 19.000 -32.770 1.00 26.70 327 VAL A C 1
ATOM 5026 O O . VAL A 1 327 ? -10.724 20.164 -32.477 1.00 21.47 327 VAL A O 1
ATOM 5039 N N . MET A 1 328 ? -10.077 18.080 -33.078 1.00 25.45 328 MET A N 1
ATOM 5040 C CA . MET A 1 328 ? -8.653 18.275 -32.783 1.00 29.71 328 MET A CA 1
ATOM 5041 C C . MET A 1 328 ? -7.959 19.290 -33.679 1.00 29.61 328 MET A C 1
ATOM 5042 O O . MET A 1 328 ? -6.809 19.646 -33.387 1.00 29.01 328 MET A O 1
ATOM 5056 N N . ASP A 1 329 ? -8.587 19.708 -34.781 1.00 26.85 329 ASP A N 1
ATOM 5057 C CA . ASP A 1 329 ? -8.099 20.812 -35.597 1.00 31.04 329 ASP A CA 1
ATOM 5058 C C . ASP A 1 329 ? -9.022 22.032 -35.541 1.00 30.42 329 ASP A C 1
ATOM 5059 O O . ASP A 1 329 ? -8.974 22.879 -36.435 1.00 31.27 329 ASP A O 1
ATOM 5068 N N . ARG A 1 330 ? -9.857 22.139 -34.505 1.00 26.88 330 ARG A N 1
ATOM 5069 C CA . ARG A 1 330 ? -10.733 23.298 -34.313 1.00 24.31 330 ARG A CA 1
ATOM 5070 C C . ARG A 1 330 ? -10.001 24.623 -34.511 1.00 30.68 330 ARG A C 1
ATOM 5071 O O . ARG A 1 330 ? -9.047 24.944 -33.790 1.00 30.66 330 ARG A O 1
ATOM 5092 N N . GLY A 1 331 ? -10.504 25.428 -35.443 1.00 32.48 331 GLY A N 1
ATOM 5093 C CA . GLY A 1 331 ? -9.901 26.724 -35.728 1.00 30.23 331 GLY A CA 1
ATOM 5094 C C . GLY A 1 331 ? -10.331 27.860 -34.829 1.00 27.23 331 GLY A C 1
ATOM 5095 O O . GLY A 1 331 ? -9.490 28.538 -34.234 1.00 31.99 331 GLY A O 1
ATOM 5099 N N . ALA A 1 332 ? -11.628 28.107 -34.741 1.00 27.16 332 ALA A N 1
ATOM 5100 C CA . ALA A 1 332 ? -12.155 29.177 -33.903 1.00 24.60 332 ALA A CA 1
ATOM 5101 C C . ALA A 1 332 ? -12.230 28.594 -32.502 1.00 27.22 332 ALA A C 1
ATOM 5102 O O . ALA A 1 332 ? -13.106 27.789 -32.197 1.00 26.54 332 ALA A O 1
ATOM 5109 N N . ASN A 1 333 ? -11.271 28.941 -31.664 1.00 23.52 333 ASN A N 1
ATOM 5110 C CA . ASN A 1 333 ? -11.180 28.322 -30.354 1.00 27.75 333 ASN A CA 1
ATOM 5111 C C . ASN A 1 333 ? -10.708 29.310 -29.309 1.00 22.01 333 ASN A C 1
ATOM 5112 O O . ASN A 1 333 ? -9.590 29.176 -28.781 1.00 19.02 333 ASN A O 1
ATOM 5123 N N . PRO A 1 334 ? -11.501 30.347 -29.028 1.00 23.73 334 PRO A N 1
ATOM 5124 C CA . PRO A 1 334 ? -11.152 31.323 -27.980 1.00 30.65 334 PRO A CA 1
ATOM 5125 C C . PRO A 1 334 ? -11.524 30.796 -26.600 1.00 29.78 334 PRO A C 1
ATOM 5126 O O . PRO A 1 334 ? -12.317 31.386 -25.883 1.00 25.08 334 PRO A O 1
ATOM 5137 N N . HIS A 1 335 ? -10.952 29.650 -26.233 1.00 23.05 335 HIS A N 1
ATOM 5138 C CA . HIS A 1 335 ? -11.315 29.004 -24.976 1.00 24.43 335 HIS A CA 1
ATOM 5139 C C . HIS A 1 335 ? -10.800 29.808 -23.778 1.00 25.10 335 HIS A C 1
ATOM 5140 O O . HIS A 1 335 ? -9.841 30.585 -23.874 1.00 24.46 335 HIS A O 1
ATOM 5154 N N . ILE A 1 336 ? -11.434 29.571 -22.635 1.00 24.12 336 ILE A N 1
ATOM 5155 C CA . ILE A 1 336 ? -11.075 30.208 -21.378 1.00 26.20 336 ILE A CA 1
ATOM 5156 C C . ILE A 1 336 ? -10.421 29.200 -20.447 1.00 21.81 336 ILE A C 1
ATOM 5157 O O . ILE A 1 336 ? -10.479 29.364 -19.223 1.00 22.71 336 ILE A O 1
ATOM 5173 N N . GLY A 1 337 ? -9.804 28.162 -21.005 1.00 21.00 337 GLY A N 1
ATOM 5174 C CA . GLY A 1 337 ? -9.210 27.133 -20.165 1.00 22.43 337 GLY A CA 1
ATOM 5175 C C . GLY A 1 337 ? -8.071 27.638 -19.304 1.00 20.15 337 GLY A C 1
ATOM 5176 O O . GLY A 1 337 ? -7.669 26.952 -18.359 1.00 21.16 337 GLY A O 1
ATOM 5180 N N . PHE A 1 338 ? -7.474 28.770 -19.670 1.00 19.30 338 PHE A N 1
ATOM 5181 C CA . PHE A 1 338 ? -6.460 29.429 -18.852 1.00 17.53 338 PHE A CA 1
ATOM 5182 C C . PHE A 1 338 ? -6.942 30.748 -18.268 1.00 17.65 338 PHE A C 1
ATOM 5183 O O . PHE A 1 338 ? -6.121 31.571 -17.870 1.00 20.88 338 PHE A O 1
ATOM 5200 N N . GLY A 1 339 ? -8.229 31.000 -18.262 1.00 18.97 339 GLY A N 1
ATOM 5201 C CA . GLY A 1 339 ? -8.712 32.249 -17.730 1.00 19.56 339 GLY A CA 1
ATOM 5202 C C . GLY A 1 339 ? -8.653 33.378 -18.749 1.00 21.95 339 GLY A C 1
ATOM 5203 O O . GLY A 1 339 ? -8.568 33.164 -19.958 1.00 17.44 339 GLY A O 1
ATOM 5207 N N . HIS A 1 340 ? -8.709 34.608 -18.229 1.00 21.64 340 HIS A N 1
ATOM 5208 C CA . HIS A 1 340 ? -8.761 35.822 -19.043 1.00 22.12 340 HIS A CA 1
ATOM 5209 C C . HIS A 1 340 ? -8.550 36.997 -18.117 1.00 20.38 340 HIS A C 1
ATOM 5210 O O . HIS A 1 340 ? -8.827 36.899 -16.924 1.00 21.72 340 HIS A O 1
ATOM 5224 N N . GLY A 1 341 ? -8.081 38.104 -18.667 1.00 22.27 341 GLY A N 1
ATOM 5225 C CA . GLY A 1 341 ? -7.990 39.295 -17.863 1.00 26.08 341 GLY A CA 1
ATOM 5226 C C . GLY A 1 341 ? -6.718 39.284 -17.045 1.00 23.51 341 GLY A C 1
ATOM 5227 O O . GLY A 1 341 ? -5.746 38.591 -17.358 1.00 19.93 341 GLY A O 1
ATOM 5231 N N . VAL A 1 342 ? -6.721 40.062 -15.967 1.00 20.33 342 VAL A N 1
ATOM 5232 C CA . VAL A 1 342 ? -5.463 40.245 -15.260 1.00 26.35 342 VAL A CA 1
ATOM 5233 C C . VAL A 1 342 ? -4.993 38.955 -14.579 1.00 21.54 342 VAL A C 1
ATOM 5234 O O . VAL A 1 342 ? -3.784 38.773 -14.383 1.00 19.91 342 VAL A O 1
ATOM 5247 N N . HIS A 1 343 ? -5.894 38.040 -14.184 1.00 21.09 343 HIS A N 1
ATOM 5248 C CA . HIS A 1 343 ? -5.410 36.781 -13.583 1.00 18.93 343 HIS A CA 1
ATOM 5249 C C . HIS A 1 343 ? -5.247 35.648 -14.607 1.00 26.31 343 HIS A C 1
ATOM 5250 O O . HIS A 1 343 ? -5.161 34.469 -14.217 1.00 21.77 343 HIS A O 1
ATOM 5264 N N . TYR A 1 344 ? -5.194 35.981 -15.901 1.00 17.12 344 TYR A N 1
ATOM 5265 C CA . TYR A 1 344 ? -4.855 35.002 -16.942 1.00 18.28 344 TYR A CA 1
ATOM 5266 C C . TYR A 1 344 ? -3.632 34.170 -16.539 1.00 19.82 344 TYR A C 1
ATOM 5267 O O . TYR A 1 344 ? -2.617 34.698 -16.068 1.00 20.72 344 TYR A O 1
ATOM 5285 N N . CYS A 1 345 ? -3.717 32.857 -16.754 1.00 20.84 345 CYS A N 1
ATOM 5286 C CA . CYS A 1 345 ? -2.800 31.913 -16.108 1.00 20.88 345 CYS A CA 1
ATOM 5287 C C . CYS A 1 345 ? -1.339 32.278 -16.374 1.00 19.46 345 CYS A C 1
ATOM 5288 O O . CYS A 1 345 ? -0.885 32.300 -17.517 1.00 18.85 345 CYS A O 1
ATOM 5295 N N . VAL A 1 346 ? -0.587 32.577 -15.316 1.00 23.73 346 VAL A N 1
ATOM 5296 C CA . VAL A 1 346 ? 0.815 32.920 -15.530 1.00 22.36 346 VAL A CA 1
ATOM 5297 C C . VAL A 1 346 ? 1.618 31.705 -15.980 1.00 20.01 346 VAL A C 1
ATOM 5298 O O . VAL A 1 346 ? 2.717 31.850 -16.542 1.00 18.86 346 VAL A O 1
ATOM 5311 N N . GLY A 1 347 ? 1.092 30.512 -15.753 1.00 22.97 347 GLY A N 1
ATOM 5312 C CA . GLY A 1 347 ? 1.748 29.298 -16.184 1.00 20.89 347 GLY A CA 1
ATOM 5313 C C . GLY A 1 347 ? 1.366 28.802 -17.566 1.00 20.67 347 GLY A C 1
ATOM 5314 O O . GLY A 1 347 ? 1.804 27.703 -17.937 1.00 21.07 347 GLY A O 1
ATOM 5318 N N . ALA A 1 348 ? 0.605 29.582 -18.353 1.00 21.19 348 ALA A N 1
ATOM 5319 C CA . ALA A 1 348 ? 0.018 29.054 -19.590 1.00 20.41 348 ALA A CA 1
ATOM 5320 C C . ALA A 1 348 ? 1.090 28.602 -20.573 1.00 22.94 348 ALA A C 1
ATOM 5321 O O . ALA A 1 348 ? 0.977 27.529 -21.186 1.00 21.68 348 ALA A O 1
ATOM 5328 N N . HIS A 1 349 ? 2.145 29.385 -20.730 1.00 21.87 349 HIS A N 1
ATOM 5329 C CA . HIS A 1 349 ? 3.138 29.014 -21.724 1.00 20.16 349 HIS A CA 1
ATOM 5330 C C . HIS A 1 349 ? 3.912 27.796 -21.264 1.00 19.59 349 HIS A C 1
ATOM 5331 O O . HIS A 1 349 ? 4.193 26.910 -22.062 1.00 20.39 349 HIS A O 1
ATOM 5345 N N . LEU A 1 350 ? 4.223 27.709 -19.971 1.00 21.36 350 LEU A N 1
ATOM 5346 C CA . LEU A 1 350 ? 4.907 26.521 -19.458 1.00 21.40 350 LEU A CA 1
ATOM 5347 C C . LEU A 1 350 ? 4.016 25.269 -19.565 1.00 19.22 350 LEU A C 1
ATOM 5348 O O . LEU A 1 350 ? 4.453 24.202 -20.035 1.00 19.75 350 LEU A O 1
ATOM 5364 N N . ALA A 1 351 ? 2.758 25.385 -19.138 1.00 19.08 351 ALA A N 1
ATOM 5365 C CA . ALA A 1 351 ? 1.832 24.258 -19.218 1.00 21.11 351 ALA A CA 1
ATOM 5366 C C . ALA A 1 351 ? 1.656 23.782 -20.653 1.00 17.28 351 ALA A C 1
ATOM 5367 O O . ALA A 1 351 ? 1.642 22.578 -20.929 1.00 19.38 351 ALA A O 1
ATOM 5374 N N . ARG A 1 352 ? 1.421 24.723 -21.562 1.00 19.79 352 ARG A N 1
ATOM 5375 C CA . ARG A 1 352 ? 1.282 24.412 -22.967 1.00 22.10 352 ARG A CA 1
ATOM 5376 C C . ARG A 1 352 ? 2.476 23.623 -23.474 1.00 22.36 352 ARG A C 1
ATOM 5377 O O . ARG A 1 352 ? 2.329 22.608 -24.158 1.00 21.62 352 ARG A O 1
ATOM 5398 N N . LEU A 1 353 ? 3.674 24.111 -23.190 1.00 22.20 353 LEU A N 1
ATOM 5399 C CA . LEU A 1 353 ? 4.865 23.410 -23.624 1.00 21.37 353 LEU A CA 1
ATOM 5400 C C . LEU A 1 353 ? 4.928 21.993 -23.059 1.00 24.79 353 LEU A C 1
ATOM 5401 O O . LEU A 1 353 ? 5.350 21.065 -23.746 1.00 20.64 353 LEU A O 1
ATOM 5417 N N . GLU A 1 354 ? 4.578 21.822 -21.792 1.00 23.48 354 GLU A N 1
ATOM 5418 C CA . GLU A 1 354 ? 4.643 20.499 -21.175 1.00 21.28 354 GLU A CA 1
ATOM 5419 C C . GLU A 1 354 ? 3.646 19.556 -21.816 1.00 21.39 354 GLU A C 1
ATOM 5420 O O . GLU A 1 354 ? 3.953 18.380 -22.043 1.00 18.22 354 GLU A O 1
ATOM 5432 N N . LEU A 1 355 ? 2.430 20.039 -22.051 1.00 18.59 355 LEU A N 1
ATOM 5433 C CA . LEU A 1 355 ? 1.420 19.198 -22.665 1.00 14.75 355 LEU A CA 1
ATOM 5434 C C . LEU A 1 355 ? 1.846 18.811 -24.073 1.00 19.00 355 LEU A C 1
ATOM 5435 O O . LEU A 1 355 ? 1.690 17.659 -24.466 1.00 16.91 355 LEU A O 1
ATOM 5451 N N . GLN A 1 356 ? 2.391 19.760 -24.843 1.00 20.06 356 GLN A N 1
ATOM 5452 C CA . GLN A 1 356 ? 2.833 19.474 -26.202 1.00 19.74 356 GLN A CA 1
ATOM 5453 C C . GLN A 1 356 ? 3.944 18.434 -26.223 1.00 19.87 356 GLN A C 1
ATOM 5454 O O . GLN A 1 356 ? 3.990 17.556 -27.098 1.00 22.09 356 GLN A O 1
ATOM 5468 N N . VAL A 1 357 ? 4.925 18.609 -25.343 1.00 20.60 357 VAL A N 1
ATOM 5469 C CA . VAL A 1 357 ? 6.072 17.720 -25.323 1.00 16.89 357 VAL A CA 1
ATOM 5470 C C . VAL A 1 357 ? 5.658 16.331 -24.857 1.00 25.69 357 VAL A C 1
ATOM 5471 O O . VAL A 1 357 ? 6.066 15.321 -25.437 1.00 19.54 357 VAL A O 1
ATOM 5484 N N . ALA A 1 358 ? 4.842 16.257 -23.806 1.00 20.87 358 ALA A N 1
ATOM 5485 C CA . ALA A 1 358 ? 4.360 14.963 -23.352 1.00 18.68 358 ALA A CA 1
ATOM 5486 C C . ALA A 1 358 ? 3.764 14.184 -24.509 1.00 18.07 358 ALA A C 1
ATOM 5487 O O . ALA A 1 358 ? 4.054 12.997 -24.690 1.00 20.80 358 ALA A O 1
ATOM 5494 N N . ILE A 1 359 ? 2.915 14.835 -25.304 1.00 18.03 359 ILE A N 1
ATOM 5495 C CA . ILE A 1 359 ? 2.206 14.100 -26.342 1.00 23.74 359 ILE A CA 1
ATOM 5496 C C . ILE A 1 359 ? 3.177 13.697 -27.449 1.00 23.04 359 ILE A C 1
ATOM 5497 O O . ILE A 1 359 ? 3.213 12.542 -27.886 1.00 24.64 359 ILE A O 1
ATOM 5513 N N . GLU A 1 360 ? 4.007 14.633 -27.885 1.00 18.95 360 GLU A N 1
ATOM 5514 C CA . GLU A 1 360 ? 4.994 14.345 -28.912 1.00 18.00 360 GLU A CA 1
ATOM 5515 C C . GLU A 1 360 ? 5.892 13.185 -28.514 1.00 23.03 360 GLU A C 1
ATOM 5516 O O . GLU A 1 360 ? 6.180 12.304 -29.332 1.00 21.74 360 GLU A O 1
ATOM 5528 N N . ARG A 1 361 ? 6.377 13.182 -27.275 1.00 21.05 361 ARG A N 1
ATOM 5529 C CA . ARG A 1 361 ? 7.369 12.179 -26.909 1.00 20.86 361 ARG A CA 1
ATOM 5530 C C . ARG A 1 361 ? 6.739 10.813 -26.705 1.00 23.09 361 ARG A C 1
ATOM 5531 O O . ARG A 1 361 ? 7.289 9.809 -27.173 1.00 19.56 361 ARG A O 1
ATOM 5552 N N . VAL A 1 362 ? 5.612 10.747 -25.980 1.00 18.84 362 VAL A N 1
ATOM 5553 C CA . VAL A 1 362 ? 5.013 9.457 -25.668 1.00 20.84 362 VAL A CA 1
ATOM 5554 C C . VAL A 1 362 ? 4.472 8.810 -26.943 1.00 20.49 362 VAL A C 1
ATOM 5555 O O . VAL A 1 362 ? 4.664 7.609 -27.170 1.00 19.84 362 VAL A O 1
ATOM 5568 N N . LEU A 1 363 ? 3.857 9.589 -27.831 1.00 22.87 363 LEU A N 1
ATOM 5569 C CA . LEU A 1 363 ? 3.297 8.950 -29.026 1.00 25.91 363 LEU A CA 1
ATOM 5570 C C . LEU A 1 363 ? 4.385 8.475 -29.997 1.00 23.19 363 LEU A C 1
ATOM 5571 O O . LEU A 1 363 ? 4.226 7.435 -30.656 1.00 25.71 363 LEU A O 1
ATOM 5587 N N . HIS A 1 364 ? 5.509 9.188 -30.064 1.00 19.30 364 HIS A N 1
ATOM 5588 C CA . HIS A 1 364 ? 6.634 8.714 -30.858 1.00 23.42 364 HIS A CA 1
ATOM 5589 C C . HIS A 1 364 ? 7.301 7.499 -30.238 1.00 24.65 364 HIS A C 1
ATOM 5590 O O . HIS A 1 364 ? 7.584 6.514 -30.934 1.00 23.18 364 HIS A O 1
ATOM 5604 N N . ARG A 1 365 ? 7.574 7.545 -28.933 1.00 19.51 365 ARG A N 1
ATOM 5605 C CA . ARG A 1 365 ? 8.304 6.434 -28.325 1.00 23.37 365 ARG A CA 1
ATOM 5606 C C . ARG A 1 365 ? 7.465 5.160 -28.289 1.00 22.45 365 ARG A C 1
ATOM 5607 O O . ARG A 1 365 ? 8.019 4.052 -28.348 1.00 20.75 365 ARG A O 1
ATOM 5628 N N . LEU A 1 366 ? 6.139 5.271 -28.172 1.00 20.50 366 LEU A N 1
ATOM 5629 C CA . LEU A 1 366 ? 5.275 4.107 -27.943 1.00 22.99 366 LEU A CA 1
ATOM 5630 C C . LEU A 1 366 ? 4.212 4.044 -29.034 1.00 23.09 366 LEU A C 1
ATOM 5631 O O . LEU A 1 366 ? 3.016 4.227 -28.766 1.00 19.47 366 LEU A O 1
ATOM 5647 N N . PRO A 1 367 ? 4.625 3.796 -30.274 1.00 19.78 367 PRO A N 1
ATOM 5648 C CA . PRO A 1 367 ? 3.675 3.796 -31.393 1.00 21.43 367 PRO A CA 1
ATOM 5649 C C . PRO A 1 367 ? 2.508 2.804 -31.251 1.00 26.95 367 PRO A C 1
ATOM 5650 O O . PRO A 1 367 ? 1.480 2.968 -31.933 1.00 21.37 367 PRO A O 1
ATOM 5661 N N . GLY A 1 368 ? 2.627 1.796 -30.389 1.00 23.99 368 GLY A N 1
ATOM 5662 C CA . GLY A 1 368 ? 1.565 0.826 -30.199 1.00 27.52 368 GLY A CA 1
ATOM 5663 C C . GLY A 1 368 ? 0.798 1.020 -28.908 1.00 24.89 368 GLY A C 1
ATOM 5664 O O . GLY A 1 368 ? 0.063 0.128 -28.478 1.00 24.32 368 GLY A O 1
ATOM 5668 N N . MET A 1 369 ? 0.930 2.203 -28.300 1.00 22.57 369 MET A N 1
ATOM 5669 C CA . MET A 1 369 ? 0.387 2.411 -26.956 1.00 26.44 369 MET A CA 1
ATOM 5670 C C . MET A 1 369 ? -1.129 2.215 -26.954 1.00 29.71 369 MET A C 1
ATOM 5671 O O . MET A 1 369 ? -1.825 2.623 -27.885 1.00 26.74 369 MET A O 1
ATOM 5685 N N . ARG A 1 370 ? -1.650 1.592 -25.898 1.00 26.01 370 ARG A N 1
ATOM 5686 C CA . ARG A 1 370 ? -3.091 1.403 -25.773 1.00 26.62 370 ARG A CA 1
ATOM 5687 C C . ARG A 1 370 ? -3.431 1.163 -24.306 1.00 25.51 370 ARG A C 1
ATOM 5688 O O . ARG A 1 370 ? -2.547 0.920 -23.490 1.00 25.50 370 ARG A O 1
ATOM 5709 N N . LEU A 1 371 ? -4.723 1.189 -23.978 1.00 28.89 371 LEU A N 1
ATOM 5710 C CA . LEU A 1 371 ? -5.111 0.891 -22.593 1.00 30.69 371 LEU A CA 1
ATOM 5711 C C . LEU A 1 371 ? -4.719 -0.544 -22.233 1.00 32.31 371 LEU A C 1
ATOM 5712 O O . LEU A 1 371 ? -4.822 -1.455 -23.057 1.00 25.46 371 LEU A O 1
ATOM 5728 N N . ALA A 1 372 ? -4.262 -0.760 -20.997 1.00 26.98 372 ALA A N 1
ATOM 5729 C CA . ALA A 1 372 ? -3.936 -2.116 -20.554 1.00 26.98 372 ALA A CA 1
ATOM 5730 C C . ALA A 1 372 ? -5.068 -2.750 -19.762 1.00 38.72 372 ALA A C 1
ATOM 5731 O O . ALA A 1 372 ? -5.033 -3.959 -19.498 1.00 39.22 372 ALA A O 1
ATOM 5738 N N . VAL A 1 373 ? -6.073 -1.961 -19.407 1.00 34.83 373 VAL A N 1
ATOM 5739 C CA . VAL A 1 373 ? -7.290 -2.449 -18.767 1.00 33.60 373 VAL A CA 1
ATOM 5740 C C . VAL A 1 373 ? -8.470 -1.985 -19.605 1.00 37.13 373 VAL A C 1
ATOM 5741 O O . VAL A 1 373 ? -8.339 -1.074 -20.443 1.00 30.72 373 VAL A O 1
ATOM 5754 N N . PRO A 1 374 ? -9.648 -2.586 -19.402 1.00 43.02 374 PRO A N 1
ATOM 5755 C CA . PRO A 1 374 ? -10.863 -2.021 -20.007 1.00 39.25 374 PRO A CA 1
ATOM 5756 C C . PRO A 1 374 ? -11.138 -0.613 -19.490 1.00 42.15 374 PRO A C 1
ATOM 5757 O O . PRO A 1 374 ? -10.801 -0.249 -18.357 1.00 32.76 374 PRO A O 1
ATOM 5768 N N . GLU A 1 375 ? -11.751 0.192 -20.350 1.00 41.06 375 GLU A N 1
ATOM 5769 C CA . GLU A 1 375 ? -12.031 1.574 -19.975 1.00 44.13 375 GLU A CA 1
ATOM 5770 C C . GLU A 1 375 ? -12.988 1.624 -18.790 1.00 45.19 375 GLU A C 1
ATOM 5771 O O . GLU A 1 375 ? -12.865 2.500 -17.923 1.00 43.84 375 GLU A O 1
ATOM 5783 N N . SER A 1 376 ? -13.875 0.630 -18.672 1.00 47.60 376 SER A N 1
ATOM 5784 C CA . SER A 1 376 ? -14.760 0.569 -17.510 1.00 47.99 376 SER A CA 1
ATOM 5785 C C . SER A 1 376 ? -13.987 0.392 -16.211 1.00 41.22 376 SER A C 1
ATOM 5786 O O . SER A 1 376 ? -14.487 0.759 -15.144 1.00 47.30 376 SER A O 1
ATOM 5794 N N . GLU A 1 377 ? -12.792 -0.198 -16.267 1.00 36.20 377 GLU A N 1
ATOM 5795 C CA . GLU A 1 377 ? -11.970 -0.407 -15.077 1.00 38.76 377 GLU A CA 1
ATOM 5796 C C . GLU A 1 377 ? -11.127 0.801 -14.687 1.00 36.63 377 GLU A C 1
ATOM 5797 O O . GLU A 1 377 ? -10.405 0.728 -13.689 1.00 32.04 377 GLU A O 1
ATOM 5809 N N . LEU A 1 378 ? -11.182 1.910 -15.423 1.00 33.39 378 LEU A N 1
ATOM 5810 C CA . LEU A 1 378 ? -10.469 3.102 -14.962 1.00 33.28 378 LEU A CA 1
ATOM 5811 C C . LEU A 1 378 ? -11.182 3.725 -13.766 1.00 36.27 378 LEU A C 1
ATOM 5812 O O . LEU A 1 378 ? -12.415 3.797 -13.737 1.00 31.49 378 LEU A O 1
ATOM 5828 N N . SER A 1 379 ? -10.405 4.214 -12.792 1.00 33.79 379 SER A N 1
ATOM 5829 C CA . SER A 1 379 ? -10.969 4.894 -11.629 1.00 36.23 379 SER A CA 1
ATOM 5830 C C . SER A 1 379 ? -10.479 6.340 -11.581 1.00 34.84 379 SER A C 1
ATOM 5831 O O . SER A 1 379 ? -9.271 6.607 -11.600 1.00 30.80 379 SER A O 1
ATOM 5839 N N . TRP A 1 380 ? -11.434 7.266 -11.562 1.00 37.04 380 TRP A N 1
ATOM 5840 C CA . TRP A 1 380 ? -11.178 8.691 -11.402 1.00 33.93 380 TRP A CA 1
ATOM 5841 C C . TRP A 1 380 ? -10.998 9.039 -9.932 1.00 39.62 380 TRP A C 1
ATOM 5842 O O . TRP A 1 380 ? -11.539 8.373 -9.038 1.00 36.35 380 TRP A O 1
ATOM 5863 N N . LYS A 1 381 ? -10.181 10.063 -9.691 1.00 32.59 381 LYS A N 1
ATOM 5864 C CA . LYS A 1 381 ? -9.905 10.494 -8.334 1.00 35.50 381 LYS A CA 1
ATOM 5865 C C . LYS A 1 381 ? -11.197 11.030 -7.747 1.00 42.83 381 LYS A C 1
ATOM 5866 O O . LYS A 1 381 ? -11.936 11.758 -8.413 1.00 35.92 381 LYS A O 1
ATOM 5885 N N . GLN A 1 382 ? -11.482 10.621 -6.520 1.00 47.57 382 GLN A N 1
ATOM 5886 C CA . GLN A 1 382 ? -12.666 11.035 -5.794 1.00 49.38 382 GLN A CA 1
ATOM 5887 C C . GLN A 1 382 ? -12.368 12.179 -4.870 1.00 37.00 382 GLN A C 1
ATOM 5888 O O . GLN A 1 382 ? -11.303 12.227 -4.258 1.00 38.60 382 GLN A O 1
ATOM 5902 N N . ASP A 1 383 ? -13.382 13.000 -4.633 1.00 34.68 383 ASP A N 1
ATOM 5903 C CA . ASP A 1 383 ? -13.240 14.027 -3.627 1.00 38.23 383 ASP A CA 1
ATOM 5904 C C . ASP A 1 383 ? -11.917 14.729 -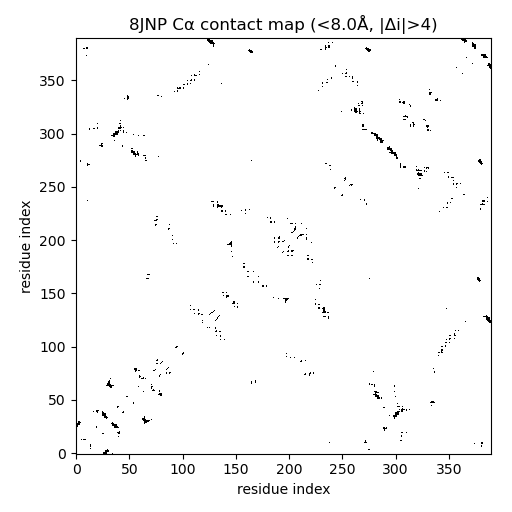3.851 1.00 35.06 383 ASP A C 1
ATOM 5905 O O . ASP A 1 383 ? -11.152 14.962 -2.918 1.00 32.99 383 ASP A O 1
ATOM 5914 N N . ALA A 1 384 ? -11.607 14.993 -5.121 1.00 31.76 384 ALA A N 1
ATOM 5915 C CA . ALA A 1 384 ? -10.427 15.773 -5.471 1.00 32.66 384 ALA A CA 1
ATOM 5916 C C . ALA A 1 384 ? -10.811 17.207 -5.850 1.00 32.18 384 ALA A C 1
ATOM 5917 O O . ALA A 1 384 ? -11.961 17.502 -6.216 1.00 28.44 384 ALA A O 1
ATOM 5924 N N . MET A 1 385 ? -9.813 18.103 -5.745 1.00 25.07 385 MET A N 1
ATOM 5925 C CA . MET A 1 385 ? -9.936 19.497 -6.126 1.00 25.45 385 MET A CA 1
ATOM 5926 C C . MET A 1 385 ? -9.685 19.705 -7.613 1.00 26.96 385 MET A C 1
ATOM 5927 O O . MET A 1 385 ? -9.930 20.803 -8.116 1.00 31.67 385 MET A O 1
ATOM 5941 N N . VAL A 1 386 ? -9.214 18.682 -8.309 1.00 27.78 386 VAL A N 1
ATOM 5942 C CA . VAL A 1 386 ? -8.855 18.729 -9.728 1.00 36.53 386 VAL A CA 1
ATOM 5943 C C . VAL A 1 386 ? -9.230 17.372 -10.312 1.00 33.06 386 VAL A C 1
ATOM 5944 O O . VAL A 1 386 ? -8.981 16.341 -9.681 1.00 30.55 386 VAL A O 1
ATOM 5957 N N . ASN A 1 387 ? -9.864 17.350 -11.480 1.00 30.44 387 ASN A N 1
ATOM 5958 C CA . ASN A 1 387 ? -10.215 16.050 -12.051 1.00 29.37 387 ASN A CA 1
ATOM 5959 C C . ASN A 1 387 ? -8.952 15.352 -12.530 1.00 27.86 387 ASN A C 1
ATOM 5960 O O . ASN A 1 387 ? -8.127 15.958 -13.211 1.00 28.90 387 ASN A O 1
ATOM 5971 N N . GLY A 1 388 ? -8.807 14.074 -12.186 1.00 24.61 388 GLY A N 1
ATOM 5972 C CA . GLY A 1 388 ? -7.733 13.279 -12.753 1.00 29.08 388 GLY A CA 1
ATOM 5973 C C . GLY A 1 388 ? -7.937 11.808 -12.467 1.00 34.10 388 GLY A C 1
ATOM 5974 O O . GLY A 1 388 ? -8.744 11.422 -11.610 1.00 31.11 388 GLY A O 1
ATOM 5978 N N . LEU A 1 389 ? -7.168 10.985 -13.180 1.00 25.72 389 LEU A N 1
ATOM 5979 C CA . LEU A 1 389 ? -7.249 9.541 -12.970 1.00 31.69 389 LEU A CA 1
ATOM 5980 C C . LEU A 1 389 ? -6.412 9.135 -11.774 1.00 23.33 389 LEU A C 1
ATOM 5981 O O . LEU A 1 389 ? -5.383 9.747 -11.468 1.00 25.66 389 LEU A O 1
ATOM 5997 N N . GLN A 1 390 ? -6.844 8.079 -11.090 1.00 31.16 390 GLN A N 1
ATOM 5998 C CA . GLN A 1 390 ? -5.979 7.520 -10.057 1.00 26.23 390 GLN A CA 1
ATOM 5999 C C . GLN A 1 390 ? -4.775 6.803 -10.669 1.00 23.79 390 GLN A C 1
ATOM 6000 O O . GLN A 1 390 ? -3.687 6.790 -10.083 1.00 24.78 390 GLN A O 1
ATOM 6014 N N . ALA A 1 391 ? -4.966 6.181 -11.825 1.00 24.91 391 ALA A N 1
ATOM 6015 C CA . ALA A 1 391 ? -3.957 5.384 -12.517 1.00 22.86 391 ALA A CA 1
ATOM 6016 C C . ALA A 1 391 ? -4.396 5.331 -13.970 1.00 23.87 391 ALA A C 1
ATOM 6017 O O . ALA A 1 391 ? -5.584 5.425 -14.254 1.00 24.28 391 ALA A O 1
ATOM 6024 N N . LEU A 1 392 ? -3.440 5.199 -14.895 1.00 23.89 392 LEU A N 1
ATOM 6025 C CA . LEU A 1 392 ? -3.744 5.073 -16.323 1.00 22.97 392 LEU A CA 1
ATOM 6026 C C . LEU A 1 392 ? -2.880 3.938 -16.860 1.00 21.94 392 LEU A C 1
ATOM 6027 O O . LEU A 1 392 ? -1.773 4.170 -17.373 1.00 19.72 392 LEU A O 1
ATOM 6043 N N . PRO A 1 393 ? -3.355 2.684 -16.748 1.00 22.24 393 PRO A N 1
ATOM 6044 C CA . PRO A 1 393 ? -2.535 1.547 -17.179 1.00 23.76 393 PRO A CA 1
ATOM 6045 C C . PRO A 1 393 ? -2.459 1.498 -18.703 1.00 23.75 393 PRO A C 1
ATOM 6046 O O . PRO A 1 393 ? -3.485 1.511 -19.383 1.00 24.20 393 PRO A O 1
ATOM 6057 N N . VAL A 1 394 ? -1.246 1.411 -19.237 1.00 21.23 394 VAL A N 1
ATOM 6058 C CA . VAL A 1 394 ? -1.074 1.328 -20.681 1.00 23.02 394 VAL A CA 1
ATOM 6059 C C . VAL A 1 394 ? -0.121 0.187 -20.987 1.00 22.68 394 VAL A C 1
ATOM 6060 O O . VAL A 1 394 ? 0.742 -0.168 -20.173 1.00 21.49 394 VAL A O 1
ATOM 6073 N N . ALA A 1 395 ? -0.316 -0.404 -22.162 1.00 24.82 395 ALA A N 1
ATOM 6074 C CA . ALA A 1 395 ? 0.565 -1.383 -22.797 1.00 27.39 395 ALA A CA 1
ATOM 6075 C C . ALA A 1 395 ? 1.031 -0.741 -24.096 1.00 24.49 395 ALA A C 1
ATOM 6076 O O . ALA A 1 395 ? 0.509 0.303 -24.492 1.00 24.39 395 ALA A O 1
ATOM 6083 N N . TRP A 1 396 ? 2.041 -1.319 -24.739 1.00 24.78 396 TRP A N 1
ATOM 6084 C CA . TRP A 1 396 ? 2.490 -0.763 -26.018 1.00 22.89 396 TRP A CA 1
ATOM 6085 C C . TRP A 1 396 ? 3.196 -1.786 -26.903 1.00 28.30 396 TRP A C 1
ATOM 6086 O O . TRP A 1 396 ? 3.169 -2.976 -26.527 1.00 31.02 396 TRP A O 1
#

Secondary structure (DSSP, 8-state):
-EESSPPP-TTPPPTHHHHHHTSSPEEEE-SBS--EEEE-SHHHHHHHHH-TTEESTTTTTS---BSSSS----SSGGG--TTHHHHHHHHHHHHHSHHHHGGGHHHHHHHHHHHHHHHHHH-SSEEHIIIIITHHHHHHHHHHHT--GGGHHHHHHHHHHHHBTT--HHHHHHHHHHHHHHHHHHHHHHHHS--SSHHHHHHHHHHTT--S-HHHHHHHHHHHHHHHHHSHHHHHHHHHHHHHT-GGGHHHHHH-GGGHHHHHHHHHHH---BSS--PPEEESS-EEETTEEE-TT-EEEE-HHHHTT-TTTSSSTTS--TT-S-----TT--GGG--TTHHHHHHHHHHHHHHHHHH-TT-EESS-GGG--BPSSBSB--BS--EEE-

Sequence (390 aa):
PLPYPFAPRGLDLDPAYAELRERAPARIRMPYGDDAWLVTRYEDVRTVLADPRFSLAASMGRDQPRMRPVARTGAGLFSTEPPEHTRLRSLVARQFSARRVEPLRARAGQLADELIDGMVVAGQPADLVEDFAIPMPTTIICEVLGIPAKDHRMLWHWAETVLSAITPQEVLATEGRAFVEYMVGVLELRGREPGDDLLTALVRACREEGLISEEELLSIACDLLIAGFVSTTNQIGNFFHQLLVHPEELTRLRERPELIPKAVEELMRYVPLLTGFNLARYATADVELGGITIRAGEAVMIATAAANRDPEVFQEPERLVMDRGANPHIGFGHGVHYCVGAHLARLELQVAIERVLHRLPGMRLAVPESELSWKQDAMVNGLQALPVAW

Radius of gyration: 20.76 Å; Cα contacts (8 Å, |Δi|>4): 635; chains: 1; bounding box: 54×52×50 Å

Foldseek 3Di:
DAEDDDFDDFQDDDPVLVVCLVAFFDWYAAPWFDIATEHQALVQQQCLQAPPLWALLLCAPHRDRALDHDDDHADECSNDDPPSNVLRLVLCLVCLPLVNCVVCLVVLLVVQVVLVVVCVVVAAWDWCQVSPLQPRLLVVLCVQAVNDPVCSVVVLVLLVLQFFSPRDVVVVVVSVVVVLVVLVVVLVVCCVPPDNHSSVSLSCCCVPVVSDDPRHSSRVSVVSNSCSNHARSFLLQSLVVVCQVVVVVLVCCQVPVVLLLLQLLLSLLAGQWFGSPWRKTFRCAWDQGRNDIRHHGHIYTYRQNSNSQNCVQAPPSNDRDSNGDRGPGCSQHDHPVRPSNVSVSSSSSSSSSNNCCNVCVPKHFPDDPVPWAWDGNTRTTHTPTGIIDD

Solvent-accessible surface area: 17171 Å² total; per-residue (Å²): 99,63,100,12,39,41,82,58,128,17,14,95,24,22,92,30,23,53,108,10,14,140,136,38,13,13,82,0,125,10,74,97,31,43,35,0,37,2,1,7,53,20,109,12,0,83,51,1,19,67,27,118,95,6,8,0,47,32,0,47,82,94,80,9,5,40,30,34,42,108,30,77,118,38,17,1,12,73,8,18,33,73,98,87,6,68,92,0,54,62,28,0,45,141,53,9,37,52,204,139,5,82,81,51,84,81,71,0,11,101,10,0,41,83,34,0,69,39,5,74,132,88,31,92,90,6,32,0,16,124,51,0,0,30,31,0,1,6,16,6,4,1,86,20,0,12,9,40,74,176,9,47,215,83,1,42,104,24,2,85,13,16,9,34,16,111,19,76,97,121,55,34,54,64,40,15,160,58,10,60,129,42,0,63,33,7,3,95,48,33,40,158,98,99,28,165,15,0,0,4,27,1,9,106,3,13,110,135,102,65,76,8,55,91,121,25,0,42,18,0,0,15,30,13,1,41,40,16,2,7,34,8,3,15,7,1,2,0,1,1,15,14,1,18,42,47,78,108,26,12,83,118,5,36,139,123,50,120,47,4,57,107,0,0,37,0,0,12,1,37,8,15,25,94,28,7,52,46,52,2,13,2,2,81,40,64,3,136,12,40,84,35,47,0,129,55,32,54,2,1,1,15,10,43,20,0,0,2,12,3,82,134,45,2,145,86,21,98,132,14,26,16,102,19,60,79,28,62,28,2,26,20,21,57,31,68,36,69,45,26,17,0,64,12,15,54,4,4,3,21,7,1,1,49,45,0,1,71,80,5,97,40,11,126,38,42,39,77,104,107,113,19,63,49,50,121,78,21,10,1,13,1,4,99,34,0,25,0,13,59

InterPro domains:
  IPR001128 Cytochrome P450 [PF00067] (202-365)
  IPR002397 Cytochrome P450, B-class [PR00359] (86-97)
  IPR002397 Cytochrome P450, B-class [PR00359] (133-149)
  IPR002397 Cytochrome P450, B-class [PR00359] (150-165)
  IPR002397 Cytochrome P450, B-class [PR00359] (187-209)
  IPR002397 Cytochrome P450, B-class [PR00359] (268-279)
  IPR002397 Cytochrome P450, B-class [PR00359] (287-314)
  IPR002397 Cytochrome P450, B-class [PR00359] (315-330)
  IPR002397 Cytochrome P450, B-class [PR00359] (336-345)
  IPR002397 Cytochrome P450, B-class [PR00359] (345-356)
  IPR017972 Cytochrome P450, conserved site [PS00086] (338-347)
  IPR036396 Cytochrome P450 superfamily [G3DSA:1.10.630.10] (11-396)
  IPR036396 Cytochrome P450 superfamily [SSF48264] (4-396)

Organism: NCBI:txid68276

Nearest PDB structures (foldseek):
  8jnq-assembly1_A  TM=1.001E+00  e=8.433E-67  Streptomyces torulosus
  6j87-assembly1_A  TM=9.684E-01  e=1.651E-39  Streptoalloteichus hindustanus
  8jua-assembly1_B  TM=9.634E-01  e=7.812E-40  Streptomyces sp. ZJ306
  6j82-assembly1_A  TM=9.637E-01  e=2.321E-38  Streptomyces blastmyceticus
  4aw3-assembly1_B  TM=9.125E-01  e=4.152E-36  Micromonospora griseorubida

B-factor: mean 35.03, std 11.06, range [13.89, 121.61]